Protein AF-0000000070793382 (afdb_homodimer)

Solvent-accessible surface area (backbone atoms only — not comparable to full-atom values): 29266 Å² total; per-residue (Å²): 128,84,84,74,71,99,60,71,37,56,75,52,47,97,81,47,47,66,89,74,49,72,67,56,22,48,47,41,25,53,55,41,53,59,40,59,73,56,34,78,85,27,43,33,68,59,39,58,52,15,38,60,67,52,63,68,63,45,76,51,71,78,47,47,60,61,43,18,55,44,31,32,75,62,52,61,31,33,55,35,82,35,56,57,72,73,53,71,65,58,52,35,53,34,27,46,69,36,23,44,70,29,16,48,34,68,70,52,82,92,30,71,85,56,65,90,64,66,25,30,56,40,35,50,68,15,38,45,18,42,42,48,36,59,66,51,34,49,31,53,26,51,39,24,48,51,56,71,72,48,62,73,90,52,42,64,38,53,51,42,44,42,44,44,35,59,27,41,14,31,35,50,48,100,90,40,60,20,37,69,4,13,58,25,65,54,23,73,62,42,42,52,42,76,72,67,47,72,77,46,47,46,27,54,64,39,73,34,50,47,49,18,50,48,53,55,74,86,54,82,65,49,65,35,30,31,34,77,45,60,61,58,56,35,53,48,61,73,43,69,55,67,58,40,52,52,51,18,42,72,71,37,56,53,76,54,86,59,88,84,52,94,84,42,85,51,56,49,65,81,70,69,130,81,83,74,70,97,60,71,35,57,76,51,48,98,82,47,47,66,89,73,50,73,66,55,22,48,47,41,25,54,53,41,54,59,42,58,72,58,35,78,85,26,44,33,68,62,38,58,51,14,37,60,67,52,63,67,64,46,75,49,70,77,48,47,59,60,45,18,54,42,32,33,73,64,52,59,30,33,53,34,84,36,56,57,72,74,54,69,65,59,50,35,52,33,26,46,68,36,23,44,70,28,16,49,33,67,70,54,82,91,30,70,83,56,64,91,62,66,24,31,55,40,34,51,67,16,38,48,17,42,44,47,37,59,65,51,32,48,31,54,26,51,40,24,48,52,54,72,73,48,61,74,89,52,40,62,37,53,50,42,44,42,44,44,36,59,26,41,14,31,33,49,48,99,90,39,59,20,37,68,5,14,59,24,65,54,25,74,64,43,43,52,40,75,73,67,47,72,77,46,48,46,27,52,64,41,73,34,51,47,48,18,50,50,52,56,73,86,55,82,66,50,66,34,30,31,34,77,46,62,61,58,55,36,54,48,61,73,43,68,55,66,57,40,52,51,51,18,41,73,72,36,55,55,77,56,87,57,87,85,52,92,85,42,85,51,55,50,64,82,69,68

Sequence (544 aa):
MEFSSRYVAHVPDAQGLVDYSAQENRIWNILFERQLKLLPGRACDEFLSGLQTLGLNSSTIPQLPEVSERLKAKTGWQVAPVAALISAREFFELLAEKYFPAATFIRSEEELDYVQEPDIFHELFGHCPMLTDRVYAEFVHDYACKVLTFPEQDWPLLQRMFWFTVEFGLIKTPKGLRAYGGGILSSISETVYCVESDIPVRILFDPVVAFRMPYRIDQLQPVYFVIDSYQNLYDFVLSDMGKFMDRARELGEFPPYFDVDPDNPNIHIRACMEFSSRYVAHVPDAQGLVDYSAQENRIWNILFERQLKLLPGRACDEFLSGLQTLGLNSSTIPQLPEVSERLKAKTGWQVAPVAALISAREFFELLAEKYFPAATFIRSEEELDYVQEPDIFHELFGHCPMLTDRVYAEFVHDYACKVLTFPEQDWPLLQRMFWFTVEFGLIKTPKGLRAYGGGILSSISETVYCVESDIPVRILFDPVVAFRMPYRIDQLQPVYFVIDSYQNLYDFVLSDMGKFMDRARELGEFPPYFDVDPDNPNIHIRAC

Structure (mmCIF, N/CA/C/O backbone):
data_AF-0000000070793382-model_v1
#
loop_
_entity.id
_entity.type
_entity.pdbx_description
1 polymer Phenylalanine-4-hydroxylase
#
loop_
_atom_site.group_PDB
_atom_site.id
_atom_site.type_symbol
_atom_site.label_atom_id
_atom_site.label_alt_id
_atom_site.label_comp_id
_atom_site.label_asym_id
_atom_site.label_entity_id
_atom_site.label_seq_id
_atom_site.pdbx_PDB_ins_code
_atom_site.Cartn_x
_atom_site.Cartn_y
_atom_site.Cartn_z
_atom_site.occupancy
_atom_site.B_iso_or_equiv
_atom_site.auth_seq_id
_atom_site.auth_comp_id
_atom_site.auth_asym_id
_atom_site.auth_atom_id
_atom_site.pdbx_PDB_model_num
ATOM 1 N N . MET A 1 1 ? -2.896 13.438 30.688 1 29.81 1 MET A N 1
ATOM 2 C CA . MET A 1 1 ? -1.779 14.336 30.969 1 29.81 1 MET A CA 1
ATOM 3 C C . MET A 1 1 ? -1.914 15.625 30.172 1 29.81 1 MET A C 1
ATOM 5 O O . MET A 1 1 ? -2.145 15.594 28.953 1 29.81 1 MET A O 1
ATOM 9 N N . GLU A 1 2 ? -2.197 16.609 30.891 1 39.62 2 GLU A N 1
ATOM 10 C CA . GLU A 1 2 ? -2.404 17.938 30.312 1 39.62 2 GLU A CA 1
ATOM 11 C C . GLU A 1 2 ? -1.188 18.375 29.5 1 39.62 2 GLU A C 1
ATOM 13 O O . GLU A 1 2 ? -0.053 18.281 29.969 1 39.62 2 GLU A O 1
ATOM 18 N N . PHE A 1 3 ? -1.237 18.375 28.219 1 53.34 3 PHE A N 1
ATOM 19 C CA . PHE A 1 3 ? -0.139 18.812 27.359 1 53.34 3 PHE A CA 1
ATOM 20 C C . PHE A 1 3 ? 0.172 20.297 27.594 1 53.34 3 PHE A C 1
ATOM 22 O O . PHE A 1 3 ? -0.715 21.141 27.5 1 53.34 3 PHE A O 1
ATOM 29 N N . SER A 1 4 ? 1.104 20.516 28.547 1 64.06 4 SER A N 1
ATOM 30 C CA . SER A 1 4 ? 1.625 21.875 28.688 1 64.06 4 SER A CA 1
ATOM 31 C C . SER A 1 4 ? 2.736 22.141 27.672 1 64.06 4 SER A C 1
ATOM 33 O O . SER A 1 4 ? 3.652 21.328 27.531 1 64.06 4 SER A O 1
ATOM 35 N N . SER A 1 5 ? 2.498 23.188 26.844 1 70.19 5 SER A N 1
ATOM 36 C CA . SER A 1 5 ? 3.523 23.516 25.859 1 70.19 5 SER A CA 1
ATOM 37 C C . SER A 1 5 ? 4.617 24.391 26.484 1 70.19 5 SER A C 1
ATOM 39 O O . SER A 1 5 ? 4.336 25.266 27.297 1 70.19 5 SER A O 1
ATOM 41 N N . ARG A 1 6 ? 5.914 24.047 26.328 1 81 6 ARG A N 1
ATOM 42 C CA . ARG A 1 6 ? 7.062 24.859 26.719 1 81 6 ARG A CA 1
ATOM 43 C C . ARG A 1 6 ? 7.105 26.172 25.938 1 81 6 ARG A C 1
ATOM 45 O O . ARG A 1 6 ? 7.84 27.094 26.297 1 81 6 ARG A O 1
ATOM 52 N N . TYR A 1 7 ? 6.125 26.328 24.922 1 87 7 TYR A N 1
ATOM 53 C CA . TYR A 1 7 ? 6.16 27.484 24.031 1 87 7 TYR A CA 1
ATOM 54 C C . TYR A 1 7 ? 4.953 28.391 24.25 1 87 7 TYR A C 1
ATOM 56 O O . TYR A 1 7 ? 3.879 27.906 24.625 1 87 7 TYR A O 1
ATOM 64 N N . VAL A 1 8 ? 5.289 29.656 24.047 1 87.69 8 VAL A N 1
ATOM 65 C CA . VAL A 1 8 ? 4.219 30.656 24.141 1 87.69 8 VAL A CA 1
ATOM 66 C C . VAL A 1 8 ? 4.078 31.391 22.812 1 87.69 8 VAL A C 1
ATOM 68 O O . VAL A 1 8 ? 5.043 31.969 22.312 1 87.69 8 VAL A O 1
ATOM 71 N N . ALA A 1 9 ? 2.914 31.375 22.359 1 92.75 9 ALA A N 1
ATOM 72 C CA . ALA A 1 9 ? 2.646 32.062 21.094 1 92.75 9 ALA A CA 1
ATOM 73 C C . ALA A 1 9 ? 2.598 33.594 21.312 1 92.75 9 ALA A C 1
ATOM 75 O O . ALA A 1 9 ? 2.059 34.062 22.312 1 92.75 9 ALA A O 1
ATOM 76 N N . HIS A 1 10 ? 3.191 34.25 20.391 1 94 10 HIS A N 1
ATOM 77 C CA . HIS A 1 10 ? 3.07 35.688 20.406 1 94 10 HIS A CA 1
ATOM 78 C C . HIS A 1 10 ? 1.618 36.125 20.25 1 94 10 HIS A C 1
ATOM 80 O O . HIS A 1 10 ? 0.845 35.5 19.531 1 94 10 HIS A O 1
ATOM 86 N N . VAL A 1 11 ? 1.343 37.156 20.906 1 94 11 VAL A N 1
ATOM 87 C CA . VAL A 1 11 ? 0.047 37.781 20.672 1 94 11 VAL A CA 1
ATOM 88 C C . VAL A 1 11 ? 0.18 38.875 19.609 1 94 11 VAL A C 1
ATOM 90 O O . VAL A 1 11 ? 0.912 39.844 19.797 1 94 11 VAL A O 1
ATOM 93 N N . PRO A 1 12 ? -0.495 38.688 18.531 1 95.56 12 PRO A N 1
ATOM 94 C CA . PRO A 1 12 ? -0.398 39.719 17.5 1 95.56 12 PRO A CA 1
ATOM 95 C C . PRO A 1 12 ? -0.941 41.094 17.969 1 95.56 12 PRO A C 1
ATOM 97 O O . PRO A 1 12 ? -1.797 41.125 18.859 1 95.56 12 PRO A O 1
ATOM 100 N N . ASP A 1 13 ? -0.48 42.156 17.406 1 95.88 13 ASP A N 1
ATOM 101 C CA . ASP A 1 13 ? -1.003 43.5 17.719 1 95.88 13 ASP A CA 1
ATOM 102 C C . ASP A 1 13 ? -2.336 43.719 17.016 1 95.88 13 ASP A C 1
ATOM 104 O O . ASP A 1 13 ? -2.924 42.812 16.453 1 95.88 13 ASP A O 1
ATOM 108 N N . ALA A 1 14 ? -2.754 44.938 17.078 1 95.06 14 ALA A N 1
ATOM 109 C CA . ALA A 1 14 ? -4.082 45.281 16.594 1 95.06 14 ALA A CA 1
ATOM 110 C C . ALA A 1 14 ? -4.176 45.062 15.078 1 95.06 14 ALA A C 1
ATOM 112 O O . ALA A 1 14 ? -5.266 44.844 14.539 1 95.06 14 ALA A O 1
ATOM 113 N N . GLN A 1 15 ? -3.074 45.094 14.406 1 95.19 15 GLN A N 1
ATOM 114 C CA . GLN A 1 15 ? -3.039 44.906 12.961 1 95.19 15 GLN A CA 1
ATOM 115 C C . GLN A 1 15 ? -2.725 43.438 12.609 1 95.19 15 GLN A C 1
ATOM 117 O O . GLN A 1 15 ? -2.6 43.094 11.438 1 95.19 15 GLN A O 1
ATOM 122 N N . GLY A 1 16 ? -2.613 42.625 13.594 1 94.75 16 GLY A N 1
ATOM 123 C CA . GLY A 1 16 ? -2.336 41.219 13.383 1 94.75 16 GLY A CA 1
ATOM 124 C C . GLY A 1 16 ? -0.859 40.938 13.219 1 94.75 16 GLY A C 1
ATOM 125 O O . GLY A 1 16 ? -0.486 39.812 12.828 1 94.75 16 GLY A O 1
ATOM 126 N N . LEU A 1 17 ? -0.014 41.875 13.492 1 96.94 17 LEU A N 1
ATOM 127 C CA . LEU A 1 17 ? 1.421 41.75 13.266 1 96.94 17 LEU A CA 1
ATOM 128 C C . LEU A 1 17 ? 2.125 41.25 14.523 1 96.94 17 LEU A C 1
ATOM 130 O O . LEU A 1 17 ? 1.754 41.625 15.633 1 96.94 17 LEU A O 1
ATOM 134 N N . VAL A 1 18 ? 3.086 40.438 14.352 1 97.25 18 VAL A N 1
ATOM 135 C CA . VAL A 1 18 ? 3.9 39.875 15.438 1 97.25 18 VAL A CA 1
ATOM 136 C C . VAL A 1 18 ? 5.336 40.375 15.305 1 97.25 18 VAL A C 1
ATOM 138 O O . VAL A 1 18 ? 5.887 40.438 14.195 1 97.25 18 VAL A O 1
ATOM 141 N N . ASP A 1 19 ? 5.891 40.844 16.406 1 96.31 19 ASP A N 1
ATOM 142 C CA . ASP A 1 19 ? 7.285 41.281 16.422 1 96.31 19 ASP A CA 1
ATOM 143 C C . ASP A 1 19 ? 8.219 40.125 16.766 1 96.31 19 ASP A C 1
ATOM 145 O O . ASP A 1 19 ? 8.633 39.969 17.922 1 96.31 19 ASP A O 1
ATOM 149 N N . TYR A 1 20 ? 8.586 39.406 15.805 1 97.44 20 TYR A N 1
ATOM 150 C CA . TYR A 1 20 ? 9.508 38.281 16.016 1 97.44 20 TYR A CA 1
ATOM 151 C C . TYR A 1 20 ? 10.93 38.812 16.234 1 97.44 20 TYR A C 1
ATOM 153 O O . TYR A 1 20 ? 11.375 39.75 15.57 1 97.44 20 TYR A O 1
ATOM 161 N N . SER A 1 21 ? 11.656 38.188 17.078 1 96.94 21 SER A N 1
ATOM 162 C CA . SER A 1 21 ? 13.039 38.562 17.375 1 96.94 21 SER A CA 1
ATOM 163 C C . SER A 1 21 ? 13.977 38.156 16.25 1 96.94 21 SER A C 1
ATOM 165 O O . SER A 1 21 ? 13.602 37.375 15.375 1 96.94 21 SER A O 1
ATOM 167 N N . ALA A 1 22 ? 15.195 38.688 16.266 1 97.19 22 ALA A N 1
ATOM 168 C CA . ALA A 1 22 ? 16.234 38.312 15.312 1 97.19 22 ALA A CA 1
ATOM 169 C C . ALA A 1 22 ? 16.547 36.844 15.414 1 97.19 22 ALA A C 1
ATOM 171 O O . ALA A 1 22 ? 16.812 36.188 14.398 1 97.19 22 ALA A O 1
ATOM 172 N N . GLN A 1 23 ? 16.516 36.344 16.625 1 96.88 23 GLN A N 1
ATOM 173 C CA . GLN A 1 23 ? 16.797 34.938 16.844 1 96.88 23 GLN A CA 1
ATOM 174 C C . GLN A 1 23 ? 15.719 34.062 16.203 1 96.88 23 GLN A C 1
ATOM 176 O O . GLN A 1 23 ? 16.031 33.062 15.586 1 96.88 23 GLN A O 1
ATOM 181 N N . GLU A 1 24 ? 14.492 34.406 16.438 1 97.56 24 GLU A N 1
ATOM 182 C CA . GLU A 1 24 ? 13.383 33.656 15.844 1 97.56 24 GLU A CA 1
ATOM 183 C C . GLU A 1 24 ? 13.469 33.688 14.312 1 97.56 24 GLU A C 1
ATOM 185 O O . GLU A 1 24 ? 13.266 32.656 13.672 1 97.56 24 GLU A O 1
ATOM 190 N N . ASN A 1 25 ? 13.781 34.781 13.75 1 98 25 ASN A N 1
ATOM 191 C CA . ASN A 1 25 ? 13.93 34.906 12.297 1 98 25 ASN A CA 1
ATOM 192 C C . ASN A 1 25 ? 15.117 34.062 11.797 1 98 25 ASN A C 1
ATOM 194 O O . ASN A 1 25 ? 15.07 33.531 10.695 1 98 25 ASN A O 1
ATOM 198 N N . ARG A 1 26 ? 16.141 34.031 12.555 1 97.81 26 ARG A N 1
ATOM 199 C CA . ARG A 1 26 ? 17.281 33.219 12.195 1 97.81 26 ARG A CA 1
ATOM 200 C C . ARG A 1 26 ? 16.891 31.734 12.141 1 97.81 26 ARG A C 1
ATOM 202 O O . ARG A 1 26 ? 17.312 31.016 11.234 1 97.81 26 ARG A O 1
ATOM 209 N N . ILE A 1 27 ? 16.141 31.328 13.086 1 97.56 27 ILE A N 1
ATOM 210 C CA . ILE A 1 27 ? 15.68 29.938 13.109 1 97.56 27 ILE A CA 1
ATOM 211 C C . ILE A 1 27 ? 14.812 29.672 11.875 1 97.56 27 ILE A C 1
ATOM 213 O O . ILE A 1 27 ? 14.977 28.641 11.219 1 97.56 27 ILE A O 1
ATOM 217 N N . TRP A 1 28 ? 13.922 30.594 11.555 1 98.12 28 TRP A N 1
ATOM 218 C CA . TRP A 1 28 ? 13.117 30.484 10.336 1 98.12 28 TRP A CA 1
ATOM 219 C C . TRP A 1 28 ? 14 30.328 9.109 1 98.12 28 TRP A C 1
ATOM 221 O O . TRP A 1 28 ? 13.773 29.453 8.273 1 98.12 28 TRP A O 1
ATOM 231 N N . ASN A 1 29 ? 14.969 31.125 9.062 1 98.19 29 ASN A N 1
ATOM 232 C CA . ASN A 1 29 ? 15.906 31.094 7.941 1 98.19 29 ASN A CA 1
ATOM 233 C C . ASN A 1 29 ? 16.562 29.719 7.805 1 98.19 29 ASN A C 1
ATOM 235 O O . ASN A 1 29 ? 16.609 29.156 6.711 1 98.19 29 ASN A O 1
ATOM 239 N N . ILE A 1 30 ? 17.031 29.188 8.852 1 97.88 30 ILE A N 1
ATOM 240 C CA . ILE A 1 30 ? 17.688 27.891 8.852 1 97.88 30 ILE A CA 1
ATOM 241 C C . ILE A 1 30 ? 16.719 26.812 8.398 1 97.88 30 ILE A C 1
ATOM 243 O O . ILE A 1 30 ? 17.031 26.016 7.496 1 97.88 30 ILE A O 1
ATOM 247 N N . LEU A 1 31 ? 15.516 26.828 9.016 1 97.94 31 LEU A N 1
ATOM 248 C CA . LEU A 1 31 ? 14.508 25.812 8.703 1 97.94 31 LEU A CA 1
ATOM 249 C C . LEU A 1 31 ? 14.109 25.891 7.23 1 97.94 31 LEU A C 1
ATOM 251 O O . LEU A 1 31 ? 14.039 24.875 6.543 1 97.94 31 LEU A O 1
ATOM 255 N N . PHE A 1 32 ? 13.883 27.062 6.762 1 98.12 32 PHE A N 1
ATOM 256 C CA . PHE A 1 32 ? 13.406 27.297 5.406 1 98.12 32 PHE A CA 1
ATOM 257 C C . PHE A 1 32 ? 14.445 26.859 4.383 1 98.12 32 PHE A C 1
ATOM 259 O O . PHE A 1 32 ? 14.133 26.094 3.463 1 98.12 32 PHE A O 1
ATOM 266 N N . GLU A 1 33 ? 15.664 27.25 4.531 1 97.94 33 GLU A N 1
ATOM 267 C CA . GLU A 1 33 ? 16.719 26.969 3.568 1 97.94 33 GLU A CA 1
ATOM 268 C C . GLU A 1 33 ? 17.016 25.469 3.5 1 97.94 33 GLU A C 1
ATOM 270 O O . GLU A 1 33 ? 17.188 24.906 2.412 1 97.94 33 GLU A O 1
ATOM 275 N N . ARG A 1 34 ? 17.094 24.875 4.594 1 96.94 34 ARG A N 1
ATOM 276 C CA . ARG A 1 34 ? 17.406 23.453 4.586 1 96.94 34 ARG A CA 1
ATOM 277 C C . ARG A 1 34 ? 16.266 22.641 3.986 1 96.94 34 ARG A C 1
ATOM 279 O O . ARG A 1 34 ? 16.5 21.672 3.254 1 96.94 34 ARG A O 1
ATOM 286 N N . GLN A 1 35 ? 15.023 23.062 4.34 1 97.62 35 GLN A N 1
ATOM 287 C CA . GLN A 1 35 ? 13.875 22.328 3.818 1 97.62 35 GLN A CA 1
ATOM 288 C C . GLN A 1 35 ? 13.742 22.516 2.309 1 97.62 35 GLN A C 1
ATOM 290 O O . GLN A 1 35 ? 13.453 21.547 1.587 1 97.62 35 GLN A O 1
ATOM 295 N N . LEU A 1 36 ? 13.945 23.688 1.884 1 97.5 36 LEU A N 1
ATOM 296 C CA . LEU A 1 36 ? 13.797 24 0.465 1 97.5 36 LEU A CA 1
ATOM 297 C C . LEU A 1 36 ? 14.719 23.109 -0.378 1 97.5 36 LEU A C 1
ATOM 299 O O . LEU A 1 36 ? 14.344 22.672 -1.465 1 97.5 36 LEU A O 1
ATOM 303 N N . LYS A 1 37 ? 15.844 22.828 0.071 1 97.38 37 LYS A N 1
ATOM 304 C CA . LYS A 1 37 ? 16.844 22.047 -0.646 1 97.38 37 LYS A CA 1
ATOM 305 C C . LYS A 1 37 ? 16.391 20.594 -0.796 1 97.38 37 LYS A C 1
ATOM 307 O O . LYS A 1 37 ? 16.828 19.891 -1.712 1 97.38 37 LYS A O 1
ATOM 312 N N . LEU A 1 38 ? 15.523 20.172 0.027 1 97.81 38 LEU A N 1
ATOM 313 C CA . LEU A 1 38 ? 15.117 18.781 0.06 1 97.81 38 LEU A CA 1
ATOM 314 C C . LEU A 1 38 ? 13.898 18.547 -0.817 1 97.81 38 LEU A C 1
ATOM 316 O O . LEU A 1 38 ? 13.586 17.406 -1.167 1 97.81 38 LEU A O 1
ATOM 320 N N . LEU A 1 39 ? 13.188 19.531 -1.236 1 98 39 LEU A N 1
ATOM 321 C CA . LEU A 1 39 ? 11.836 19.422 -1.767 1 98 39 LEU A CA 1
ATOM 322 C C . LEU A 1 39 ? 11.852 18.891 -3.197 1 98 39 LEU A C 1
ATOM 324 O O . LEU A 1 39 ? 1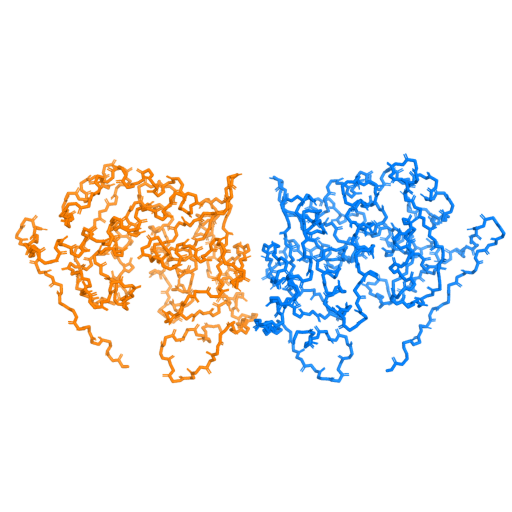1.023 18.062 -3.572 1 98 39 LEU A O 1
ATOM 328 N N . PRO A 1 40 ? 12.867 19.328 -4.02 1 96.62 40 PRO A N 1
ATOM 329 C CA . PRO A 1 40 ? 12.844 18.875 -5.41 1 96.62 40 PRO A CA 1
ATOM 330 C C . PRO A 1 40 ? 12.891 17.344 -5.523 1 96.62 40 PRO A C 1
ATOM 332 O O . PRO A 1 40 ? 13.734 16.703 -4.898 1 96.62 40 PRO A O 1
ATOM 335 N N . GLY A 1 41 ? 11.898 16.812 -6.297 1 97.31 41 GLY A N 1
ATOM 336 C CA . GLY A 1 41 ? 11.82 15.375 -6.508 1 97.31 41 GLY A CA 1
ATOM 337 C C . GLY A 1 41 ? 11.109 14.648 -5.383 1 97.31 41 GLY A C 1
ATOM 338 O O . GLY A 1 41 ? 10.93 13.43 -5.441 1 97.31 41 GLY A O 1
ATOM 339 N N . ARG A 1 42 ? 10.648 15.453 -4.309 1 98.62 42 ARG A N 1
ATOM 340 C CA . ARG A 1 42 ? 10.062 14.797 -3.148 1 98.62 42 ARG A CA 1
ATOM 341 C C . ARG A 1 42 ? 8.711 15.422 -2.793 1 98.62 42 ARG A C 1
ATOM 343 O O . ARG A 1 42 ? 7.809 14.727 -2.316 1 98.62 42 ARG A O 1
ATOM 350 N N . ALA A 1 43 ? 8.578 16.656 -3.02 1 98.69 43 ALA A N 1
ATOM 351 C CA . ALA A 1 43 ? 7.312 17.359 -2.816 1 98.69 43 ALA A CA 1
ATOM 352 C C . ALA A 1 43 ? 6.492 17.391 -4.105 1 98.69 43 ALA A C 1
ATOM 354 O O . ALA A 1 43 ? 7.051 17.391 -5.203 1 98.69 43 ALA A O 1
ATOM 355 N N . CYS A 1 44 ? 5.203 17.406 -4.016 1 98.44 44 CYS A N 1
ATOM 356 C CA . CYS A 1 44 ? 4.348 17.531 -5.191 1 98.44 44 CYS A CA 1
ATOM 357 C C . CYS A 1 44 ? 4.453 18.906 -5.816 1 98.44 44 CYS A C 1
ATOM 359 O O . CYS A 1 44 ? 4.828 19.875 -5.141 1 98.44 44 CYS A O 1
ATOM 361 N N . ASP A 1 45 ? 4.113 19.047 -7.043 1 97.69 45 ASP A N 1
ATOM 362 C CA . ASP A 1 45 ? 4.234 20.297 -7.785 1 97.69 45 ASP A CA 1
ATOM 363 C C . ASP A 1 45 ? 3.312 21.359 -7.207 1 97.69 45 ASP A C 1
ATOM 365 O O . ASP A 1 45 ? 3.646 22.547 -7.219 1 97.69 45 ASP A O 1
ATOM 369 N N . GLU A 1 46 ? 2.186 20.938 -6.727 1 97.75 46 GLU A N 1
ATOM 370 C CA . GLU A 1 46 ? 1.219 21.875 -6.148 1 97.75 46 GLU A CA 1
ATOM 371 C C . GLU A 1 46 ? 1.801 22.594 -4.941 1 97.75 46 GLU A C 1
ATOM 373 O O . GLU A 1 46 ? 1.549 23.781 -4.742 1 97.75 46 GLU A O 1
ATOM 378 N N . PHE A 1 47 ? 2.549 21.875 -4.195 1 98.5 47 PHE A N 1
ATOM 379 C CA . PHE A 1 47 ? 3.191 22.484 -3.033 1 98.5 47 PHE A CA 1
ATOM 380 C C . PHE A 1 47 ? 4.219 23.516 -3.461 1 98.5 47 PHE A C 1
ATOM 382 O O . PHE A 1 47 ? 4.234 24.641 -2.938 1 98.5 47 PHE A O 1
ATOM 389 N N . LEU A 1 48 ? 5.035 23.141 -4.375 1 97.94 48 LEU A N 1
ATOM 390 C CA . LEU A 1 48 ? 6.082 24.047 -4.852 1 97.94 48 LEU A CA 1
ATOM 391 C C . LEU A 1 48 ? 5.477 25.297 -5.473 1 97.94 48 LEU A C 1
ATOM 393 O O . LEU A 1 48 ? 5.949 26.406 -5.219 1 97.94 48 LEU A O 1
ATOM 397 N N . SER A 1 49 ? 4.484 25.141 -6.242 1 97.75 49 SER A N 1
ATOM 398 C CA . SER A 1 49 ? 3.768 26.281 -6.805 1 97.75 49 SER A CA 1
ATOM 399 C C . SER A 1 49 ? 3.137 27.125 -5.711 1 97.75 49 SER A C 1
ATOM 401 O O . SER A 1 49 ? 3.1 28.359 -5.82 1 97.75 49 SER A O 1
ATOM 403 N N . GLY A 1 50 ? 2.674 26.453 -4.668 1 98.31 50 GLY A N 1
ATOM 404 C CA . GLY A 1 50 ? 2.059 27.156 -3.551 1 98.31 50 GLY A CA 1
ATOM 405 C C . GLY A 1 50 ? 3.033 28.016 -2.781 1 98.31 50 GLY A C 1
ATOM 406 O O . GLY A 1 50 ? 2.674 29.109 -2.328 1 98.31 50 GLY A O 1
ATOM 407 N N . LEU A 1 51 ? 4.234 27.547 -2.633 1 97.69 51 LEU A N 1
ATOM 408 C CA . LEU A 1 51 ? 5.27 28.344 -1.983 1 97.69 51 LEU A CA 1
ATOM 409 C C . LEU A 1 51 ? 5.465 29.672 -2.707 1 97.69 51 LEU A C 1
ATOM 411 O O . LEU A 1 51 ? 5.551 30.719 -2.07 1 97.69 51 LEU A O 1
ATOM 415 N N . GLN A 1 52 ? 5.461 29.594 -3.986 1 97 52 GLN A N 1
ATOM 416 C CA . GLN A 1 52 ? 5.641 30.781 -4.816 1 97 52 GLN A CA 1
ATOM 417 C C . GLN A 1 52 ? 4.422 31.703 -4.734 1 97 52 GLN A C 1
ATOM 419 O O . GLN A 1 52 ? 4.562 32.906 -4.59 1 97 52 GLN A O 1
ATOM 424 N N . THR A 1 53 ? 3.314 31.109 -4.793 1 97.81 53 THR A N 1
ATOM 425 C CA . THR A 1 53 ? 2.062 31.859 -4.758 1 97.81 53 THR A CA 1
ATOM 426 C C . THR A 1 53 ? 1.939 32.656 -3.459 1 97.81 53 THR A C 1
ATOM 428 O O . THR A 1 53 ? 1.503 33.812 -3.465 1 97.81 53 THR A O 1
ATOM 431 N N . LEU A 1 54 ? 2.363 32.062 -2.361 1 98 54 LEU A N 1
ATOM 432 C CA . LEU A 1 54 ? 2.238 32.688 -1.053 1 98 54 LEU A CA 1
ATOM 433 C C . LEU A 1 54 ? 3.387 33.656 -0.807 1 98 54 LEU A C 1
ATOM 435 O O . LEU A 1 54 ? 3.354 34.438 0.148 1 98 54 LEU A O 1
ATOM 439 N N . GLY A 1 55 ? 4.375 33.594 -1.613 1 96.31 55 GLY A N 1
ATOM 440 C CA . GLY A 1 55 ? 5.512 34.5 -1.472 1 96.31 55 GLY A CA 1
ATOM 441 C C . GLY A 1 55 ? 6.332 34.219 -0.222 1 96.31 55 GLY A C 1
ATOM 442 O O . GLY A 1 55 ? 6.875 35.156 0.379 1 96.31 55 GLY A O 1
ATOM 443 N N . LEU A 1 56 ? 6.301 33.031 0.217 1 96.31 56 LEU A N 1
ATOM 444 C CA . LEU A 1 56 ? 7.121 32.688 1.374 1 96.31 56 LEU A CA 1
ATOM 445 C C . LEU A 1 56 ? 8.602 32.719 1.017 1 96.31 56 LEU A C 1
ATOM 447 O O . LEU A 1 56 ? 8.992 32.312 -0.079 1 96.31 56 LEU A O 1
ATOM 451 N N . ASN A 1 57 ? 9.383 33.219 1.931 1 94.44 57 ASN A N 1
ATOM 452 C CA . ASN A 1 57 ? 10.828 33.281 1.709 1 94.44 57 ASN A CA 1
ATOM 453 C C . ASN A 1 57 ? 11.602 33.031 2.996 1 94.44 57 ASN A C 1
ATOM 455 O O . ASN A 1 57 ? 11.008 32.906 4.07 1 94.44 57 ASN A O 1
ATOM 459 N N . SER A 1 58 ? 12.859 32.969 2.861 1 96.69 58 SER A N 1
ATOM 460 C CA . SER A 1 58 ? 13.695 32.5 3.963 1 96.69 58 SER A CA 1
ATOM 461 C C . SER A 1 58 ? 14.109 33.688 4.867 1 96.69 58 SER A C 1
ATOM 463 O O . SER A 1 58 ? 14.656 33.469 5.949 1 96.69 58 SER A O 1
ATOM 465 N N . SER A 1 59 ? 13.812 34.844 4.559 1 95.56 59 SER A N 1
ATOM 466 C CA . SER A 1 59 ? 14.398 36 5.227 1 95.56 59 SER A CA 1
ATOM 467 C C . SER A 1 59 ? 13.758 36.25 6.59 1 95.56 59 SER A C 1
ATOM 469 O O . SER A 1 59 ? 14.461 36.531 7.57 1 95.56 59 SER A O 1
ATOM 471 N N . THR A 1 60 ? 12.445 36.281 6.637 1 95.75 60 THR A N 1
ATOM 472 C CA . THR A 1 60 ? 11.734 36.531 7.883 1 95.75 60 THR A CA 1
ATOM 473 C C . THR A 1 60 ? 10.477 35.688 7.984 1 95.75 60 THR A C 1
ATOM 475 O O . THR A 1 60 ? 9.922 35.25 6.965 1 95.75 60 THR A O 1
ATOM 478 N N . ILE A 1 61 ? 10.117 35.438 9.242 1 98.06 61 ILE A N 1
ATOM 479 C CA . ILE A 1 61 ? 8.82 34.812 9.477 1 98.06 61 ILE A CA 1
ATOM 480 C C . ILE A 1 61 ? 7.711 35.688 8.875 1 98.06 61 ILE A C 1
ATOM 482 O O . ILE A 1 61 ? 7.609 36.875 9.172 1 98.06 61 ILE A O 1
ATOM 486 N N . PRO A 1 62 ? 6.941 35.094 8.016 1 97.62 62 PRO A N 1
ATOM 487 C CA . PRO A 1 62 ? 5.891 35.906 7.391 1 97.62 62 PRO A CA 1
ATOM 488 C C . PRO A 1 62 ? 4.836 36.375 8.383 1 97.62 62 PRO A C 1
ATOM 490 O O . PRO A 1 62 ? 4.555 35.688 9.375 1 97.62 62 PRO A O 1
ATOM 493 N N . GLN A 1 63 ? 4.297 37.531 8.07 1 97.69 63 GLN A N 1
ATOM 494 C CA . GLN A 1 63 ? 3.176 38.031 8.852 1 97.69 63 GLN A CA 1
ATOM 495 C C . GLN A 1 63 ? 1.86 37.406 8.406 1 97.69 63 GLN A C 1
ATOM 497 O O . GLN A 1 63 ? 1.58 37.344 7.207 1 97.69 63 GLN A O 1
ATOM 502 N N . LEU A 1 64 ? 1.062 36.969 9.32 1 97.81 64 LEU A N 1
ATOM 503 C CA . LEU A 1 64 ? -0.139 36.219 9.031 1 97.81 64 LEU A CA 1
ATOM 504 C C . LEU A 1 64 ? -1.079 36.969 8.117 1 97.81 64 LEU A C 1
ATOM 506 O O . LEU A 1 64 ? -1.657 36.406 7.188 1 97.81 64 LEU A O 1
ATOM 510 N N . PRO A 1 65 ? -1.257 38.312 8.312 1 97.88 65 PRO A N 1
ATOM 511 C CA . PRO A 1 65 ? -2.148 39.062 7.406 1 97.88 65 PRO A CA 1
ATOM 512 C C . PRO A 1 65 ? -1.684 39 5.953 1 97.88 65 PRO A C 1
ATOM 514 O O . PRO A 1 65 ? -2.51 38.969 5.039 1 97.88 65 PRO A O 1
ATOM 517 N N . GLU A 1 66 ? -0.426 39 5.734 1 96.88 66 GLU A N 1
ATOM 518 C CA . GLU A 1 66 ? 0.113 38.938 4.379 1 96.88 66 GLU A CA 1
ATOM 519 C C . GLU A 1 66 ? -0.177 37.562 3.742 1 96.88 66 GLU A C 1
ATOM 521 O O . GLU A 1 66 ? -0.587 37.5 2.58 1 96.88 66 GLU A O 1
ATOM 526 N N . VAL A 1 67 ? 0.059 36.531 4.488 1 98 67 VAL A N 1
ATOM 527 C CA . VAL A 1 67 ? -0.22 35.188 4.008 1 98 67 VAL A CA 1
ATOM 528 C C . VAL A 1 67 ? -1.713 35.031 3.729 1 98 67 VAL A C 1
ATOM 530 O O . VAL A 1 67 ? -2.105 34.469 2.699 1 98 67 VAL A O 1
ATOM 533 N N . SER A 1 68 ? -2.523 35.594 4.605 1 98.31 68 SER A N 1
ATOM 534 C CA . SER A 1 68 ? -3.975 35.531 4.465 1 98.31 68 SER A CA 1
ATOM 535 C C . SER A 1 68 ? -4.441 36.219 3.193 1 98.31 68 SER A C 1
ATOM 537 O O . SER A 1 68 ? -5.316 35.719 2.486 1 98.31 68 SER A O 1
ATOM 539 N N . GLU A 1 69 ? -3.906 37.344 2.941 1 98.12 69 GLU A N 1
ATOM 540 C CA . GLU A 1 69 ? -4.297 38.094 1.756 1 98.12 69 GLU A CA 1
ATOM 541 C C . GLU A 1 69 ? -4.047 37.281 0.483 1 98.12 69 GLU A C 1
ATOM 543 O O . GLU A 1 69 ? -4.922 37.188 -0.383 1 98.12 69 GLU A O 1
ATOM 548 N N . ARG A 1 70 ? -2.947 36.656 0.383 1 97.94 70 ARG A N 1
ATOM 549 C CA . ARG A 1 70 ? -2.576 35.906 -0.806 1 97.94 70 ARG A CA 1
ATOM 550 C C . ARG A 1 70 ? -3.391 34.625 -0.908 1 97.94 70 ARG A C 1
ATOM 552 O O . ARG A 1 70 ? -3.824 34.25 -1.998 1 97.94 70 ARG A O 1
ATOM 559 N N . LEU A 1 71 ? -3.5 33.969 0.213 1 98.31 71 LEU A N 1
ATOM 560 C CA . LEU A 1 71 ? -4.266 32.75 0.245 1 98.31 71 LEU A CA 1
ATOM 561 C C . LEU A 1 71 ? -5.727 33 -0.11 1 98.31 71 LEU A C 1
ATOM 563 O O . LEU A 1 71 ? -6.324 32.25 -0.88 1 98.31 71 LEU A O 1
ATOM 567 N N . LYS A 1 72 ? -6.312 34.062 0.413 1 98.31 72 LYS A N 1
ATOM 568 C CA . LYS A 1 72 ? -7.703 34.438 0.15 1 98.31 72 LYS A CA 1
ATOM 569 C C . LYS A 1 72 ? -7.93 34.688 -1.335 1 98.31 72 LYS A C 1
ATOM 571 O O . LYS A 1 72 ? -8.953 34.281 -1.896 1 98.31 72 LYS A O 1
ATOM 576 N N . ALA A 1 73 ? -7.031 35.312 -1.956 1 97.62 73 ALA A N 1
ATOM 577 C CA . ALA A 1 73 ? -7.129 35.656 -3.375 1 97.62 73 ALA A CA 1
ATOM 578 C C . ALA A 1 73 ? -7.156 34.406 -4.23 1 97.62 73 ALA A C 1
ATOM 580 O O . ALA A 1 73 ? -7.793 34.375 -5.289 1 97.62 73 ALA A O 1
ATOM 581 N N . LYS A 1 74 ? -6.508 33.344 -3.723 1 97.44 74 LYS A N 1
ATOM 582 C CA . LYS A 1 74 ? -6.367 32.125 -4.52 1 97.44 74 LYS A CA 1
ATOM 583 C C . LYS A 1 74 ? -7.523 31.156 -4.262 1 97.44 74 LYS A C 1
ATOM 585 O O . LYS A 1 74 ? -8.094 30.594 -5.203 1 97.44 74 LYS A O 1
ATOM 590 N N . THR A 1 75 ? -7.875 30.906 -2.971 1 98.31 75 THR A N 1
ATOM 591 C CA . THR A 1 75 ? -8.812 29.828 -2.684 1 98.31 75 THR A CA 1
ATOM 592 C C . THR A 1 75 ? -9.852 30.266 -1.662 1 98.31 75 THR A C 1
ATOM 594 O O . THR A 1 75 ? -10.734 29.5 -1.29 1 98.31 75 THR A O 1
ATOM 597 N N . GLY A 1 76 ? -9.734 31.484 -1.146 1 98.5 76 GLY A N 1
ATOM 598 C CA . GLY A 1 76 ? -10.656 31.953 -0.131 1 98.5 76 GLY A CA 1
ATOM 599 C C . GLY A 1 76 ? -10.219 31.625 1.283 1 98.5 76 GLY A C 1
ATOM 600 O O . GLY A 1 76 ? -10.852 32.031 2.25 1 98.5 76 GLY A O 1
ATOM 601 N N . TRP A 1 77 ? -9.133 30.969 1.437 1 98.69 77 TRP A N 1
ATOM 602 C CA . TRP A 1 77 ? -8.617 30.578 2.744 1 98.69 77 TRP A CA 1
ATOM 603 C C . TRP A 1 77 ? -7.836 31.719 3.387 1 98.69 77 TRP A C 1
ATOM 605 O O . TRP A 1 77 ? -7.363 32.625 2.695 1 98.69 77 TRP A O 1
ATOM 615 N N . GLN A 1 78 ? -7.703 31.656 4.707 1 98.62 78 GLN A N 1
ATOM 616 C CA . GLN A 1 78 ? -6.891 32.562 5.508 1 98.62 78 GLN A CA 1
ATOM 617 C C . GLN A 1 78 ? -6.191 31.828 6.645 1 98.62 78 GLN A C 1
ATOM 619 O O . GLN A 1 78 ? -6.406 30.625 6.832 1 98.62 78 GLN A O 1
ATOM 624 N N . VAL A 1 79 ? -5.324 32.531 7.312 1 98.44 79 VAL A N 1
ATOM 625 C CA . VAL A 1 79 ? -4.641 31.969 8.469 1 98.44 79 VAL A CA 1
ATOM 626 C C . VAL A 1 79 ? -5.059 32.719 9.734 1 98.44 79 VAL A C 1
ATOM 628 O O . VAL A 1 79 ? -5.215 33.938 9.727 1 98.44 79 VAL A O 1
ATOM 631 N N . ALA A 1 80 ? -5.285 31.984 10.773 1 97.88 80 ALA A N 1
ATOM 632 C CA . ALA A 1 80 ? -5.684 32.562 12.062 1 97.88 80 ALA A CA 1
ATOM 633 C C . ALA A 1 80 ? -4.625 32.281 13.125 1 97.88 80 ALA A C 1
ATOM 635 O O . ALA A 1 80 ? -4.207 31.156 13.328 1 97.88 80 ALA A O 1
ATOM 636 N N . PRO A 1 81 ? -4.215 33.406 13.773 1 97.06 81 PRO A N 1
ATOM 637 C CA . PRO A 1 81 ? -3.305 33.156 14.898 1 97.06 81 PRO A CA 1
ATOM 638 C C . PRO A 1 81 ? -3.975 32.438 16.062 1 97.06 81 PRO A C 1
ATOM 640 O O . PRO A 1 81 ? -5.109 32.75 16.422 1 97.06 81 PRO A O 1
ATOM 643 N N . VAL A 1 82 ? -3.268 31.422 16.562 1 95.38 82 VAL A N 1
ATOM 644 C CA . VAL A 1 82 ? -3.797 30.672 17.688 1 95.38 82 VAL A CA 1
ATOM 645 C C . VAL A 1 82 ? -2.705 30.469 18.734 1 95.38 82 VAL A C 1
ATOM 647 O O . VAL A 1 82 ? -1.529 30.734 18.469 1 95.38 82 VAL A O 1
ATOM 650 N N . ALA A 1 83 ? -3.162 30 19.906 1 91.38 83 ALA A N 1
ATOM 651 C CA . ALA A 1 83 ? -2.229 29.625 20.969 1 91.38 83 ALA A CA 1
ATOM 652 C C . ALA A 1 83 ? -1.458 28.359 20.594 1 91.38 83 ALA A C 1
ATOM 654 O O . ALA A 1 83 ? -1.779 27.688 19.609 1 91.38 83 ALA A O 1
ATOM 655 N N . ALA A 1 84 ? -0.426 28.094 21.328 1 86.19 84 ALA A N 1
ATOM 656 C CA . ALA A 1 84 ? 0.429 26.938 21.078 1 86.19 84 ALA A CA 1
ATOM 657 C C . ALA A 1 84 ? -0.371 25.641 21.141 1 86.19 84 ALA A C 1
ATOM 659 O O . ALA A 1 84 ? -0.09 24.688 20.391 1 86.19 84 ALA A O 1
ATOM 660 N N . LEU A 1 85 ? -1.306 25.641 22.031 1 85.88 85 LEU A N 1
ATOM 661 C CA . LEU A 1 85 ? -2.189 24.484 22.172 1 85.88 85 LEU A CA 1
ATOM 662 C C . LEU A 1 85 ? -3.65 24.906 22.031 1 85.88 85 LEU A C 1
ATOM 664 O O . LEU A 1 85 ? -4.09 25.859 22.656 1 85.88 85 LEU A O 1
ATOM 668 N N . ILE A 1 86 ? -4.25 24.281 21.078 1 89.62 86 ILE A N 1
ATOM 669 C CA . ILE A 1 86 ? -5.684 24.5 20.938 1 89.62 86 ILE A CA 1
ATOM 670 C C . ILE A 1 86 ? -6.414 23.172 20.938 1 89.62 86 ILE A C 1
ATOM 672 O O . ILE A 1 86 ? -5.809 22.125 20.672 1 89.62 86 ILE A O 1
ATOM 676 N N . SER A 1 87 ? -7.711 23.266 21.281 1 92.75 87 SER A N 1
ATOM 677 C CA . SER A 1 87 ? -8.516 22.047 21.281 1 92.75 87 SER A CA 1
ATOM 678 C C . SER A 1 87 ? -8.773 21.547 19.859 1 92.75 87 SER A C 1
ATOM 680 O O . SER A 1 87 ? -8.727 22.328 18.906 1 92.75 87 SER A O 1
ATOM 682 N N . ALA A 1 88 ? -9.094 20.312 19.797 1 93.62 88 ALA A N 1
ATOM 683 C CA . ALA A 1 88 ? -9.453 19.734 18.516 1 93.62 88 ALA A CA 1
ATOM 684 C C . ALA A 1 88 ? -10.68 20.438 17.922 1 93.62 88 ALA A C 1
ATOM 686 O O . ALA A 1 88 ? -10.75 20.672 16.719 1 93.62 88 ALA A O 1
ATOM 687 N N . ARG A 1 89 ? -11.602 20.766 18.75 1 96.25 89 ARG A N 1
ATOM 688 C CA . ARG A 1 89 ? -12.812 21.422 18.281 1 96.25 89 ARG A CA 1
ATOM 689 C C . ARG A 1 89 ? -12.5 22.797 17.688 1 96.25 89 ARG A C 1
ATOM 691 O O . ARG A 1 89 ? -12.953 23.109 16.594 1 96.25 89 ARG A O 1
ATOM 698 N N . GLU A 1 90 ? -11.727 23.5 18.438 1 96.62 90 GLU A N 1
ATOM 699 C CA . GLU A 1 90 ? -11.336 24.812 17.922 1 96.62 90 GLU A CA 1
ATOM 700 C C . GLU A 1 90 ? -10.609 24.688 16.594 1 96.62 90 GLU A C 1
ATOM 702 O O . GLU A 1 90 ? -10.844 25.469 15.672 1 96.62 90 GLU A O 1
ATOM 707 N N . PHE A 1 91 ? -9.797 23.734 16.562 1 97.19 91 PHE A N 1
ATOM 708 C CA . PHE A 1 91 ? -9.023 23.469 15.359 1 97.19 91 PHE A CA 1
ATOM 709 C C . PHE A 1 91 ? -9.945 23.234 14.172 1 97.19 91 PHE A C 1
ATOM 711 O O . PHE A 1 91 ? -9.852 23.906 13.148 1 97.19 91 PHE A O 1
ATOM 718 N N . PHE A 1 92 ? -10.891 22.344 14.242 1 98 92 PHE A N 1
ATOM 719 C CA . PHE A 1 92 ? -11.75 21.969 13.133 1 98 92 PHE A CA 1
ATOM 720 C C . PHE A 1 92 ? -12.766 23.062 12.836 1 98 92 PHE A C 1
ATOM 722 O O . PHE A 1 92 ? -13.164 23.25 11.68 1 98 92 PHE A O 1
ATOM 729 N N . GLU A 1 93 ? -13.148 23.828 13.828 1 98.44 93 GLU A N 1
ATOM 730 C CA . GLU A 1 93 ? -14.047 24.953 13.594 1 98.44 93 GLU A CA 1
ATOM 731 C C . GLU A 1 93 ? -13.383 26.016 12.727 1 98.44 93 GLU A C 1
ATOM 733 O O . GLU A 1 93 ? -14.016 26.562 11.828 1 98.44 93 GLU A O 1
ATOM 738 N N . LEU A 1 94 ? -12.133 26.234 13.055 1 98.56 94 LEU A N 1
ATOM 739 C CA . LEU A 1 94 ? -11.391 27.188 12.242 1 98.56 94 LEU A CA 1
ATOM 740 C C . LEU A 1 94 ? -11.258 26.703 10.805 1 98.56 94 LEU A C 1
ATOM 742 O O . LEU A 1 94 ? -11.516 27.453 9.859 1 98.56 94 LEU A O 1
ATOM 746 N N . LEU A 1 95 ? -10.914 25.438 10.656 1 98.69 95 LEU A N 1
ATOM 747 C CA . LEU A 1 95 ? -10.789 24.891 9.312 1 98.69 95 LEU A CA 1
ATOM 748 C C . LEU A 1 95 ? -12.109 24.953 8.562 1 98.69 95 LEU A C 1
ATOM 750 O O . LEU A 1 95 ? -12.141 25.234 7.363 1 98.69 95 LEU A O 1
ATOM 754 N N . ALA A 1 96 ? -13.203 24.719 9.25 1 98.62 96 ALA A N 1
ATOM 755 C CA . ALA A 1 96 ? -14.531 24.719 8.648 1 98.62 96 ALA A CA 1
ATOM 756 C C . ALA A 1 96 ? -14.914 26.109 8.164 1 98.62 96 ALA A C 1
ATOM 758 O O . ALA A 1 96 ? -15.836 26.266 7.363 1 98.62 96 ALA A O 1
ATOM 759 N N . GLU A 1 97 ? -14.234 27.094 8.633 1 98.56 97 GLU A N 1
ATOM 760 C CA . GLU A 1 97 ? -14.461 28.469 8.211 1 98.56 97 GLU A CA 1
ATOM 761 C C . GLU A 1 97 ? -13.367 28.953 7.266 1 98.56 97 GLU A C 1
ATOM 763 O O . GLU A 1 97 ? -13.25 30.156 6.996 1 98.56 97 GLU A O 1
ATOM 768 N N . LYS A 1 98 ? -12.516 28.016 6.832 1 98.62 98 LYS A N 1
ATOM 769 C CA . LYS A 1 98 ? -11.422 28.281 5.902 1 98.62 98 LYS A CA 1
ATOM 770 C C . LYS A 1 98 ? -10.359 29.188 6.527 1 98.62 98 LYS A C 1
ATOM 772 O O . LYS A 1 98 ? -9.805 30.047 5.852 1 98.62 98 LYS A O 1
ATOM 777 N N . TYR A 1 99 ? -10.195 29.016 7.824 1 98.75 99 TYR A N 1
ATOM 778 C CA . TYR A 1 99 ? -9.07 29.594 8.547 1 98.75 99 TYR A CA 1
ATOM 779 C C . TYR A 1 99 ? -8.102 28.5 9 1 98.75 99 TYR A C 1
ATOM 781 O O . TYR A 1 99 ? -8.469 27.625 9.789 1 98.75 99 TYR A O 1
ATOM 789 N N . PHE A 1 100 ? -6.926 28.531 8.508 1 98.69 100 PHE A N 1
ATOM 790 C CA . PHE A 1 100 ? -5.934 27.594 9 1 98.69 100 PHE A CA 1
ATOM 791 C C . PHE A 1 100 ? -5.266 28.109 10.266 1 98.69 100 PHE A C 1
ATOM 793 O O . PHE A 1 100 ? -4.723 29.219 10.266 1 98.69 100 PHE A O 1
ATOM 800 N N . PRO A 1 101 ? -5.293 27.359 11.32 1 98.06 101 PRO A N 1
ATOM 801 C CA . PRO A 1 101 ? -4.691 27.812 12.57 1 98.06 101 PRO A CA 1
ATOM 802 C C . PRO A 1 101 ? -3.164 27.828 12.523 1 98.06 101 PRO A C 1
ATOM 804 O O . PRO A 1 101 ? -2.551 26.875 12.031 1 98.06 101 PRO A O 1
ATOM 807 N N . ALA A 1 102 ? -2.588 28.875 13 1 97.06 102 ALA A N 1
ATOM 808 C CA . ALA A 1 102 ? -1.134 29 13.062 1 97.06 102 ALA A CA 1
ATOM 809 C C . ALA A 1 102 ? -0.685 29.547 14.414 1 97.06 102 ALA A C 1
ATOM 811 O O . ALA A 1 102 ? -0.981 30.688 14.766 1 97.06 102 ALA A O 1
ATOM 812 N N . ALA A 1 103 ? -0.001 28.703 15.141 1 94.75 103 ALA A N 1
ATOM 813 C CA . ALA A 1 103 ? 0.587 29.188 16.391 1 94.75 103 ALA A CA 1
ATOM 814 C C . ALA A 1 103 ? 1.773 30.109 16.125 1 94.75 103 ALA A C 1
ATOM 816 O O . ALA A 1 103 ? 2.717 29.719 15.422 1 94.75 103 ALA A O 1
ATOM 817 N N . THR A 1 104 ? 1.764 31.234 16.734 1 96.19 104 THR A N 1
ATOM 818 C CA . THR A 1 104 ? 2.729 32.281 16.406 1 96.19 104 THR A CA 1
ATOM 819 C C . THR A 1 104 ? 3.988 32.125 17.266 1 96.19 104 THR A C 1
ATOM 821 O O . THR A 1 104 ? 4.391 33.094 17.953 1 96.19 104 THR A O 1
ATOM 824 N N . PHE A 1 105 ? 4.586 31.016 17.234 1 95.94 105 PHE A N 1
ATOM 825 C CA . PHE A 1 105 ? 5.898 30.75 17.812 1 95.94 105 PHE A CA 1
ATOM 826 C C . PHE A 1 105 ? 6.734 29.875 16.906 1 95.94 105 PHE A C 1
ATOM 828 O O . PHE A 1 105 ? 6.195 29.219 16 1 95.94 105 PHE A O 1
ATOM 835 N N . ILE A 1 106 ? 7.988 29.875 17.062 1 96.94 106 ILE A N 1
ATOM 836 C CA . ILE A 1 106 ? 8.875 29 16.297 1 96.94 106 ILE A CA 1
ATOM 837 C C . ILE A 1 106 ? 9.75 28.203 17.266 1 96.94 106 ILE A C 1
ATOM 839 O O . ILE A 1 106 ? 10.125 28.688 18.328 1 96.94 106 ILE A O 1
ATOM 843 N N . ARG A 1 107 ? 10.031 26.953 16.906 1 95.56 107 ARG A N 1
ATOM 844 C CA . ARG A 1 107 ? 10.836 26.047 17.734 1 95.56 107 ARG A CA 1
ATOM 845 C C . ARG A 1 107 ? 12.195 26.656 18.031 1 95.56 107 ARG A C 1
ATOM 847 O O . ARG A 1 107 ? 12.672 27.547 17.312 1 95.56 107 ARG A O 1
ATOM 854 N N . SER A 1 108 ? 12.789 26.156 19.094 1 93.19 108 SER A N 1
ATOM 855 C CA . SER A 1 108 ? 14.109 26.625 19.484 1 93.19 108 SER A CA 1
ATOM 856 C C . SER A 1 108 ? 15.203 25.969 18.656 1 93.19 108 SER A C 1
ATOM 858 O O . SER A 1 108 ? 14.945 25 17.953 1 93.19 108 SER A O 1
ATOM 860 N N . GLU A 1 109 ? 16.359 26.484 18.734 1 92.19 109 GLU A N 1
ATOM 861 C CA . GLU A 1 109 ? 17.484 25.953 17.984 1 92.19 109 GLU A CA 1
ATOM 862 C C . GLU A 1 109 ? 17.812 24.531 18.391 1 92.19 109 GLU A C 1
ATOM 864 O O . GLU A 1 109 ? 18.281 23.734 17.578 1 92.19 109 GLU A O 1
ATOM 869 N N . GLU A 1 110 ? 17.531 24.219 19.609 1 91.44 110 GLU A N 1
ATOM 870 C CA . GLU A 1 110 ? 17.812 22.891 20.141 1 91.44 110 GLU A CA 1
ATOM 871 C C . GLU A 1 110 ? 16.859 21.844 19.547 1 91.44 110 GLU A C 1
ATOM 873 O O . GLU A 1 110 ? 17.125 20.656 19.594 1 91.44 110 GLU A O 1
ATOM 878 N N . GLU A 1 111 ? 15.781 22.359 18.922 1 92.38 111 GLU A N 1
ATOM 879 C CA . GLU A 1 111 ? 14.75 21.453 18.406 1 92.38 111 GLU A CA 1
ATOM 880 C C . GLU A 1 111 ? 14.57 21.625 16.906 1 92.38 111 GLU A C 1
ATOM 882 O O . GLU A 1 111 ? 13.461 21.469 16.391 1 92.38 111 GLU A O 1
ATOM 887 N N . LEU A 1 112 ? 15.594 21.953 16.25 1 92.38 112 LEU A N 1
ATOM 888 C CA . LEU A 1 112 ? 15.523 22.234 14.82 1 92.38 112 LEU A CA 1
ATOM 889 C C . LEU A 1 112 ? 15.023 21.016 14.055 1 92.38 112 LEU A C 1
ATOM 891 O O . LEU A 1 112 ? 14.227 21.156 13.125 1 92.38 112 LEU A O 1
ATOM 895 N N . ASP A 1 113 ? 15.383 19.844 14.508 1 89.25 113 ASP A N 1
ATOM 896 C CA . ASP A 1 113 ? 15.102 18.641 13.727 1 89.25 113 ASP A CA 1
ATOM 897 C C . ASP A 1 113 ? 13.742 18.047 14.102 1 89.25 113 ASP A C 1
ATOM 899 O O . ASP A 1 113 ? 13.164 17.281 13.336 1 89.25 113 ASP A O 1
ATOM 903 N N . TYR A 1 114 ? 13.391 18.406 15.344 1 83.19 114 TYR A N 1
ATOM 904 C CA . TYR A 1 114 ? 12.109 17.859 15.781 1 83.19 114 TYR A CA 1
ATOM 905 C C . TYR A 1 114 ? 11.492 18.719 16.875 1 83.19 114 TYR A C 1
ATOM 907 O O . TYR A 1 114 ? 12.172 19.094 17.844 1 83.19 114 TYR A O 1
ATOM 915 N N . VAL A 1 115 ? 10.25 19.031 16.562 1 80.5 115 VAL A N 1
ATOM 916 C CA . VAL A 1 115 ? 9.461 19.719 17.578 1 80.5 115 VAL A CA 1
ATOM 917 C C . VAL A 1 115 ? 8.094 19.031 17.719 1 80.5 115 VAL A C 1
ATOM 919 O O . VAL A 1 115 ? 7.477 18.672 16.703 1 80.5 115 VAL A O 1
ATOM 922 N N . GLN A 1 116 ? 7.691 18.828 18.906 1 78.69 116 GLN A N 1
ATOM 923 C CA . GLN A 1 116 ? 6.434 18.141 19.156 1 78.69 116 GLN A CA 1
ATOM 924 C C . GLN A 1 116 ? 5.238 19.016 18.812 1 78.69 116 GLN A C 1
ATOM 926 O O . GLN A 1 116 ? 4.297 18.562 18.156 1 78.69 116 GLN A O 1
ATOM 931 N N . GLU A 1 117 ? 5.312 20.312 19.203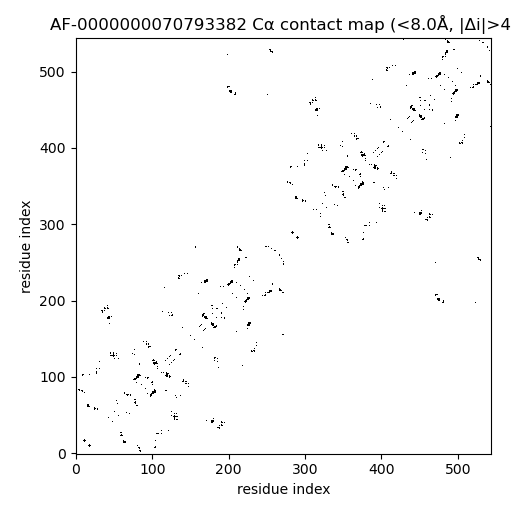 1 85.5 117 GLU A N 1
ATOM 932 C CA . GLU A 1 117 ? 4.215 21.234 18.953 1 85.5 117 GLU A CA 1
ATOM 933 C C . GLU A 1 117 ? 4.281 21.797 17.531 1 85.5 117 GLU A C 1
ATOM 935 O O . GLU A 1 117 ? 5.363 22.094 17.031 1 85.5 117 GLU A O 1
ATOM 940 N N . PRO A 1 118 ? 3.139 21.938 16.969 1 92.62 118 PRO A N 1
ATOM 941 C CA . PRO A 1 118 ? 3.137 22.562 15.648 1 92.62 118 PRO A CA 1
ATOM 942 C C . PRO A 1 118 ? 3.473 24.062 15.703 1 92.62 118 PRO A C 1
ATOM 944 O O . PRO A 1 118 ? 2.646 24.859 16.141 1 92.62 118 PRO A O 1
ATOM 947 N N . ASP A 1 119 ? 4.691 24.406 15.32 1 96.06 119 ASP A N 1
ATOM 948 C CA . ASP A 1 119 ? 5.105 25.812 15.344 1 96.06 119 ASP A CA 1
ATOM 949 C C . ASP A 1 119 ? 4.727 26.516 14.039 1 96.06 119 ASP A C 1
ATOM 951 O O . ASP A 1 119 ? 4.102 25.906 13.164 1 96.06 119 ASP A O 1
ATOM 955 N N . ILE A 1 120 ? 5.086 27.688 13.938 1 97.38 120 ILE A N 1
ATOM 956 C CA . ILE A 1 120 ? 4.672 28.531 12.812 1 97.38 120 ILE A CA 1
ATOM 957 C C . ILE A 1 120 ? 5.297 28 11.523 1 97.38 120 ILE A C 1
ATOM 959 O O . ILE A 1 120 ? 4.703 28.109 10.453 1 97.38 120 ILE A O 1
ATOM 963 N N . PHE A 1 121 ? 6.477 27.406 11.57 1 97.94 121 PHE A N 1
ATOM 964 C CA . PHE A 1 121 ? 7.098 26.828 10.383 1 97.94 121 PHE A CA 1
ATOM 965 C C . PHE A 1 121 ? 6.281 25.656 9.852 1 97.94 121 PHE A C 1
ATOM 967 O O . PHE A 1 121 ? 5.988 25.578 8.656 1 97.94 121 PHE A O 1
ATOM 974 N N . HIS A 1 122 ? 5.934 24.781 10.742 1 97.12 122 HIS A N 1
ATOM 975 C CA . HIS A 1 122 ? 5.098 23.625 10.391 1 97.12 122 HIS A CA 1
ATOM 976 C C . HIS A 1 122 ? 3.779 24.078 9.766 1 97.12 122 HIS A C 1
ATOM 978 O O . HIS A 1 122 ? 3.348 23.531 8.758 1 97.12 122 HIS A O 1
ATOM 984 N N . GLU A 1 123 ? 3.219 25.078 10.312 1 97.5 123 GLU A N 1
ATOM 985 C CA . GLU A 1 123 ? 1.876 25.484 9.906 1 97.5 123 GLU A CA 1
ATOM 986 C C . GLU A 1 123 ? 1.91 26.281 8.602 1 97.5 123 GLU A C 1
ATOM 988 O O . GLU A 1 123 ? 1.176 25.969 7.664 1 97.5 123 GLU A O 1
ATOM 993 N N . LEU A 1 124 ? 2.779 27.25 8.523 1 97.94 124 LEU A N 1
ATOM 994 C CA . LEU A 1 124 ? 2.797 28.109 7.352 1 97.94 124 LEU A CA 1
ATOM 995 C C . LEU A 1 124 ? 3.539 27.438 6.195 1 97.94 124 LEU A C 1
ATOM 997 O O . LEU A 1 124 ? 3 27.312 5.094 1 97.94 124 LEU A O 1
ATOM 1001 N N . PHE A 1 125 ? 4.738 27 6.465 1 98.25 125 PHE A N 1
ATOM 1002 C CA . PHE A 1 125 ? 5.527 26.375 5.402 1 98.25 125 PHE A CA 1
ATOM 1003 C C . PHE A 1 125 ? 4.973 25 5.051 1 98.25 125 PHE A C 1
ATOM 1005 O O . PHE A 1 125 ? 4.812 24.672 3.875 1 98.25 125 PHE A O 1
ATOM 1012 N N . GLY A 1 126 ? 4.645 24.234 6 1 98.19 126 GLY A N 1
ATOM 1013 C CA . GLY A 1 126 ? 4.258 22.844 5.793 1 98.19 126 GLY A CA 1
ATOM 1014 C C . GLY A 1 126 ? 2.869 22.688 5.203 1 98.19 126 GLY A C 1
ATOM 1015 O O . GLY A 1 126 ? 2.641 21.844 4.344 1 98.19 126 GLY A O 1
ATOM 1016 N N . HIS A 1 127 ? 1.97 23.547 5.617 1 98.62 127 HIS A N 1
ATOM 1017 C CA . HIS A 1 127 ? 0.575 23.281 5.289 1 98.62 127 HIS A CA 1
ATOM 1018 C C . HIS A 1 127 ? 0.031 24.297 4.297 1 98.62 127 HIS A C 1
ATOM 1020 O O . HIS A 1 127 ? -0.694 23.938 3.365 1 98.62 127 HIS A O 1
ATOM 1026 N N . CYS A 1 128 ? 0.329 25.547 4.402 1 98.69 128 CYS A N 1
ATOM 1027 C CA . CYS A 1 128 ? -0.404 26.609 3.73 1 98.69 128 CYS A CA 1
ATOM 1028 C C . CYS A 1 128 ? -0.182 26.562 2.223 1 98.69 128 CYS A C 1
ATOM 1030 O O . CYS A 1 128 ? -1.092 26.859 1.447 1 98.69 128 CYS A O 1
ATOM 1032 N N . PRO A 1 129 ? 1.027 26.203 1.747 1 98.69 129 PRO A N 1
ATOM 1033 C CA . PRO A 1 129 ? 1.191 26.125 0.293 1 98.69 129 PRO A CA 1
ATOM 1034 C C . PRO A 1 129 ? 0.166 25.219 -0.372 1 98.69 129 PRO A C 1
ATOM 1036 O O . PRO A 1 129 ? -0.375 25.547 -1.429 1 98.69 129 PRO A O 1
ATOM 1039 N N . MET A 1 130 ? -0.152 24.094 0.276 1 98.62 130 MET A N 1
ATOM 1040 C CA . MET A 1 130 ? -1.099 23.156 -0.327 1 98.62 130 MET A CA 1
ATOM 1041 C C . MET A 1 130 ? -2.498 23.75 -0.381 1 98.62 130 MET A C 1
ATOM 1043 O O . MET A 1 130 ? -3.303 23.391 -1.243 1 98.62 130 MET A O 1
ATOM 1047 N N . LEU A 1 131 ? -2.793 24.719 0.453 1 98.69 131 LEU A N 1
ATOM 1048 C CA . LEU A 1 131 ? -4.109 25.344 0.505 1 98.69 131 LEU A CA 1
ATOM 1049 C C . LEU A 1 131 ? -4.301 26.297 -0.663 1 98.69 131 LEU A C 1
ATOM 1051 O O . LEU A 1 131 ? -5.387 26.859 -0.842 1 98.69 131 LEU A O 1
ATOM 1055 N N . THR A 1 132 ? -3.303 26.484 -1.484 1 98.5 132 THR A N 1
ATOM 1056 C CA . THR A 1 132 ? -3.447 27.266 -2.701 1 98.5 132 THR A CA 1
ATOM 1057 C C . THR A 1 132 ? -4.02 26.422 -3.834 1 98.5 132 THR A C 1
ATOM 1059 O O . THR A 1 132 ? -4.434 26.953 -4.867 1 98.5 132 THR A O 1
ATOM 1062 N N . ASP A 1 133 ? -4.004 25.109 -3.68 1 97.62 133 ASP A N 1
ATOM 1063 C CA . ASP A 1 133 ? -4.664 24.219 -4.621 1 97.62 133 ASP A CA 1
ATOM 1064 C C . ASP A 1 133 ? -6.16 24.109 -4.328 1 97.62 133 ASP A C 1
ATOM 1066 O O . ASP A 1 133 ? -6.555 23.75 -3.221 1 97.62 133 ASP A O 1
ATOM 1070 N N . ARG A 1 134 ? -6.922 24.359 -5.312 1 97 134 ARG A N 1
ATOM 1071 C CA . ARG A 1 134 ? -8.359 24.516 -5.117 1 97 134 ARG A CA 1
ATOM 1072 C C . ARG A 1 134 ? -8.984 23.203 -4.625 1 97 134 ARG A C 1
ATOM 1074 O O . ARG A 1 134 ? -9.766 23.203 -3.672 1 97 134 ARG A O 1
ATOM 1081 N N . VAL A 1 135 ? -8.695 22.109 -5.254 1 97.31 135 VAL A N 1
ATOM 1082 C CA . VAL A 1 135 ? -9.312 20.828 -4.918 1 97.31 135 VAL A CA 1
ATOM 1083 C C . VAL A 1 135 ? -8.898 20.406 -3.508 1 97.31 135 VAL A C 1
ATOM 1085 O O . VAL A 1 135 ? -9.734 20 -2.701 1 97.31 135 VAL A O 1
ATOM 1088 N N . TYR A 1 136 ? -7.617 20.531 -3.205 1 97.81 136 TYR A N 1
ATOM 1089 C CA . TYR A 1 136 ? -7.098 20.188 -1.888 1 97.81 136 TYR A CA 1
ATOM 1090 C C . TYR A 1 136 ? -7.695 21.078 -0.81 1 97.81 136 TYR A C 1
ATOM 1092 O O . TYR A 1 136 ? -8.094 20.609 0.254 1 97.81 136 TYR A O 1
ATOM 1100 N N . ALA A 1 137 ? -7.766 22.375 -1.07 1 98 137 ALA A N 1
ATOM 1101 C CA . ALA A 1 137 ? -8.32 23.328 -0.117 1 98 137 ALA A CA 1
ATOM 1102 C C . ALA A 1 137 ? -9.789 23.016 0.182 1 98 137 ALA A C 1
ATOM 1104 O O . ALA A 1 137 ? -10.219 23.094 1.333 1 98 137 ALA A O 1
ATOM 1105 N N . GLU A 1 138 ? -10.508 22.672 -0.85 1 97.62 138 GLU A N 1
ATOM 1106 C CA . GLU A 1 138 ? -11.914 22.312 -0.662 1 97.62 138 GLU A CA 1
ATOM 1107 C C . GLU A 1 138 ? -12.047 21.016 0.134 1 97.62 138 GLU A C 1
ATOM 1109 O O . GLU A 1 138 ? -12.969 20.875 0.947 1 97.62 138 GLU A O 1
ATOM 1114 N N . PHE A 1 139 ? -11.203 20.109 -0.124 1 98.12 139 PHE A N 1
ATOM 1115 C CA . PHE A 1 139 ? -11.188 18.875 0.65 1 98.12 139 PHE A CA 1
ATOM 1116 C C . PHE A 1 139 ? -11.008 19.172 2.135 1 98.12 139 PHE A C 1
ATOM 1118 O O . PHE A 1 139 ? -11.766 18.672 2.969 1 98.12 139 PHE A O 1
ATOM 1125 N N . VAL A 1 140 ? -10.016 19.969 2.504 1 98.38 140 VAL A N 1
ATOM 1126 C CA . VAL A 1 140 ? -9.719 20.25 3.904 1 98.38 140 VAL A CA 1
ATOM 1127 C C . VAL A 1 140 ? -10.922 20.938 4.551 1 98.38 140 VAL A C 1
ATOM 1129 O O . VAL A 1 140 ? -11.32 20.594 5.664 1 98.38 140 VAL A O 1
ATOM 1132 N N . HIS A 1 141 ? -11.516 21.875 3.826 1 98.56 141 HIS A N 1
ATOM 1133 C CA . HIS A 1 141 ? -12.688 22.578 4.32 1 98.56 141 HIS A CA 1
ATOM 1134 C C . HIS A 1 141 ? -13.844 21.625 4.57 1 98.56 141 HIS A C 1
ATOM 1136 O O . HIS A 1 141 ? -14.406 21.594 5.668 1 98.56 141 HIS A O 1
ATOM 1142 N N . ASP A 1 142 ? -14.195 20.875 3.582 1 98.38 142 ASP A N 1
ATOM 1143 C CA . ASP A 1 142 ? -15.336 19.969 3.674 1 98.38 142 ASP A CA 1
ATOM 1144 C C . ASP A 1 142 ? -15.094 18.875 4.707 1 98.38 142 ASP A C 1
ATOM 1146 O O . ASP A 1 142 ? -16.031 18.422 5.375 1 98.38 142 ASP A O 1
ATOM 1150 N N . TYR A 1 143 ? -13.859 18.469 4.773 1 98.5 143 TYR A N 1
ATOM 1151 C CA . TYR A 1 143 ? -13.523 17.484 5.793 1 98.5 143 TYR A CA 1
ATOM 1152 C C . TYR A 1 143 ? -13.805 18.031 7.191 1 98.5 143 TYR A C 1
ATOM 1154 O O . TYR A 1 143 ? -14.43 17.359 8.016 1 98.5 143 TYR A O 1
ATOM 1162 N N . ALA A 1 144 ? -13.352 19.219 7.453 1 98.56 144 ALA A N 1
ATOM 1163 C CA . ALA A 1 144 ? -13.57 19.844 8.758 1 98.56 144 ALA A CA 1
ATOM 1164 C C . ALA A 1 144 ? -15.055 20 9.047 1 98.56 144 ALA A C 1
ATOM 1166 O O . ALA A 1 144 ? -15.516 19.719 10.156 1 98.56 144 ALA A O 1
ATOM 1167 N N . CYS A 1 145 ? -15.781 20.453 8.039 1 98.56 145 CYS A N 1
ATOM 1168 C CA . CYS A 1 145 ? -17.219 20.578 8.188 1 98.56 145 CYS A CA 1
ATOM 1169 C C . CYS A 1 145 ? -17.859 19.234 8.562 1 98.56 145 CYS A C 1
ATOM 1171 O O . CYS A 1 145 ? -18.703 19.172 9.461 1 98.56 145 CYS A O 1
ATOM 1173 N N . LYS A 1 146 ? -17.438 18.219 7.898 1 98.25 146 LYS A N 1
ATOM 1174 C CA . LYS A 1 146 ? -17.969 16.891 8.172 1 98.25 146 LYS A CA 1
ATOM 1175 C C . LYS A 1 146 ? -17.578 16.422 9.578 1 98.25 146 LYS A C 1
ATOM 1177 O O . LYS A 1 146 ? -18.422 15.883 10.305 1 98.25 146 LYS A O 1
ATOM 1182 N N . VAL A 1 147 ? -16.359 16.578 9.969 1 98.12 147 VAL A N 1
ATOM 1183 C CA . VAL A 1 147 ? -15.891 16.172 11.289 1 98.12 147 VAL A CA 1
ATOM 1184 C C . VAL A 1 147 ? -16.797 16.766 12.359 1 98.12 147 VAL A C 1
ATOM 1186 O O . VAL A 1 147 ? -17.203 16.062 13.297 1 98.12 147 VAL A O 1
ATOM 1189 N N . LEU A 1 148 ? -17.172 18 12.203 1 98.25 148 LEU A N 1
ATOM 1190 C CA . LEU A 1 148 ? -17.922 18.719 13.211 1 98.25 148 LEU A CA 1
ATOM 1191 C C . LEU A 1 148 ? -19.359 18.203 13.297 1 98.25 148 LEU A C 1
ATOM 1193 O O . LEU A 1 148 ? -20.078 18.484 14.258 1 98.25 148 LEU A O 1
ATOM 1197 N N . THR A 1 149 ? -19.812 17.438 12.32 1 98.19 149 THR A N 1
ATOM 1198 C CA . THR A 1 149 ? -21.156 16.859 12.367 1 98.19 149 THR A CA 1
ATOM 1199 C C . THR A 1 149 ? -21.141 15.539 13.133 1 98.19 149 THR A C 1
ATOM 1201 O O . THR A 1 149 ? -22.188 15.023 13.516 1 98.19 149 THR A O 1
ATOM 1204 N N . PHE A 1 150 ? -20.016 14.961 13.375 1 98 150 PHE A N 1
ATOM 1205 C CA . PHE A 1 150 ? -19.891 13.695 14.086 1 98 150 PHE A CA 1
ATOM 1206 C C . PHE A 1 150 ? -19.766 13.93 15.586 1 98 150 PHE A C 1
ATOM 1208 O O . PHE A 1 150 ? -19.219 14.953 16.016 1 98 150 PHE A O 1
ATOM 1215 N N . PRO A 1 151 ? -20.25 12.977 16.359 1 97.06 151 PRO A N 1
ATOM 1216 C CA . PRO A 1 151 ? -19.969 13.078 17.797 1 97.06 151 PRO A CA 1
ATOM 1217 C C . PRO A 1 151 ? -18.484 12.938 18.125 1 97.06 151 PRO A C 1
ATOM 1219 O O . PRO A 1 151 ? -17.75 12.281 17.391 1 97.06 151 PRO A O 1
ATOM 1222 N N . GLU A 1 152 ? -18.031 13.5 19.219 1 94.94 152 GLU A N 1
ATOM 1223 C CA . GLU A 1 152 ? -16.625 13.555 19.578 1 94.94 152 GLU A CA 1
ATOM 1224 C C . GLU A 1 152 ? -16.047 12.156 19.797 1 94.94 152 GLU A C 1
ATOM 1226 O O . GLU A 1 152 ? -14.836 11.945 19.641 1 94.94 152 GLU A O 1
ATOM 1231 N N . GLN A 1 153 ? -16.891 11.219 20.125 1 95.06 153 GLN A N 1
ATOM 1232 C CA . GLN A 1 153 ? -16.453 9.836 20.297 1 95.06 153 GLN A CA 1
ATOM 1233 C C . GLN A 1 153 ? -15.859 9.281 19 1 95.06 153 GLN A C 1
ATOM 1235 O O . GLN A 1 153 ? -15.07 8.328 19.031 1 95.06 153 GLN A O 1
ATOM 1240 N N . ASP A 1 154 ? -16.188 9.891 17.859 1 96.94 154 ASP A N 1
ATOM 1241 C CA . ASP A 1 154 ? -15.727 9.43 16.547 1 96.94 154 ASP A CA 1
ATOM 1242 C C . ASP A 1 154 ? -14.445 10.156 16.141 1 96.94 154 ASP A C 1
ATOM 1244 O O . ASP A 1 154 ? -13.789 9.766 15.172 1 96.94 154 ASP A O 1
ATOM 1248 N N . TRP A 1 155 ? -14.008 11.141 16.828 1 96.56 155 TRP A N 1
ATOM 1249 C CA . TRP A 1 155 ? -12.969 12.062 16.391 1 96.56 155 TRP A CA 1
ATOM 1250 C C . TRP A 1 155 ? -11.609 11.367 16.328 1 96.56 155 TRP A C 1
ATOM 1252 O O . TRP A 1 155 ? -10.773 11.688 15.484 1 96.56 155 TRP A O 1
ATOM 1262 N N . PRO A 1 156 ? -11.414 10.391 17.25 1 95.88 156 PRO A N 1
ATOM 1263 C CA . PRO A 1 156 ? -10.125 9.711 17.141 1 95.88 156 PRO A CA 1
ATOM 1264 C C . PRO A 1 156 ? -9.906 9.094 15.75 1 95.88 156 PRO A C 1
ATOM 1266 O O . PRO A 1 156 ? -8.805 9.188 15.203 1 95.88 156 PRO A O 1
ATOM 1269 N N . LEU A 1 157 ? -10.938 8.5 15.133 1 97.69 157 LEU A N 1
ATOM 1270 C CA . LEU A 1 157 ? -10.82 7.945 13.789 1 97.69 157 LEU A CA 1
ATOM 1271 C C . LEU A 1 157 ? -10.656 9.055 12.758 1 97.69 157 LEU A C 1
ATOM 1273 O O . LEU A 1 157 ? -9.875 8.922 11.812 1 97.69 157 LEU A O 1
ATOM 1277 N N . LEU A 1 158 ? -11.344 10.094 12.969 1 98 158 LEU A N 1
ATOM 1278 C CA . LEU A 1 158 ? -11.297 11.203 12.023 1 98 158 LEU A CA 1
ATOM 1279 C C . LEU A 1 158 ? -9.938 11.898 12.078 1 98 158 LEU A C 1
ATOM 1281 O O . LEU A 1 158 ? -9.422 12.336 11.047 1 98 158 LEU A O 1
ATOM 1285 N N . GLN A 1 159 ? -9.414 11.984 13.234 1 97.06 159 GLN A N 1
ATOM 1286 C CA . GLN A 1 159 ? -8.07 12.547 13.391 1 97.06 159 GLN A CA 1
ATOM 1287 C C . GLN A 1 159 ? -7.02 11.633 12.766 1 97.06 159 GLN A C 1
ATOM 1289 O O . GLN A 1 159 ? -6.023 12.102 12.219 1 97.06 159 GLN A O 1
ATOM 1294 N N . ARG A 1 160 ? -7.238 10.398 12.812 1 97.81 160 ARG A N 1
ATOM 1295 C CA . ARG A 1 160 ? -6.355 9.438 12.156 1 97.81 160 ARG A CA 1
ATOM 1296 C C . ARG A 1 160 ? -6.344 9.641 10.641 1 97.81 160 ARG A C 1
ATOM 1298 O O . ARG A 1 160 ? -5.285 9.602 10.016 1 97.81 160 ARG A O 1
ATOM 1305 N N . MET A 1 161 ? -7.512 9.859 10.125 1 98.44 161 MET A N 1
ATOM 1306 C CA . MET A 1 161 ? -7.609 10.141 8.695 1 98.44 161 MET A CA 1
ATOM 1307 C C . MET A 1 161 ? -6.852 11.414 8.336 1 98.44 161 MET A C 1
ATOM 1309 O O . MET A 1 161 ? -6.125 11.453 7.34 1 98.44 161 MET A O 1
ATOM 1313 N N . PHE A 1 162 ? -7.008 12.375 9.18 1 98.19 162 PHE A N 1
ATOM 1314 C CA . PHE A 1 162 ? -6.277 13.625 9 1 98.19 162 PHE A CA 1
ATOM 1315 C C . PHE A 1 162 ? -4.773 13.383 9.039 1 98.19 162 PHE A C 1
ATOM 1317 O O . PHE A 1 162 ? -4.031 13.93 8.219 1 98.19 162 PHE A O 1
ATOM 1324 N N . TRP A 1 163 ? -4.344 12.516 9.883 1 97.94 163 TRP A N 1
ATOM 1325 C CA . TRP A 1 163 ? -2.939 12.156 10.047 1 97.94 163 TRP A CA 1
ATOM 1326 C C . TRP A 1 163 ? -2.391 11.531 8.766 1 97.94 163 TRP A C 1
ATOM 1328 O O . TRP A 1 163 ? -1.358 11.969 8.25 1 97.94 163 TRP A O 1
ATOM 1338 N N . PHE A 1 164 ? -3.123 10.648 8.141 1 98.62 164 PHE A N 1
ATOM 1339 C CA . PHE A 1 164 ? -2.619 9.859 7.023 1 98.62 164 PHE A CA 1
ATOM 1340 C C . PHE A 1 164 ? -2.791 10.609 5.707 1 98.62 164 PHE A C 1
ATOM 1342 O O . PHE A 1 164 ? -2.32 10.148 4.664 1 98.62 164 PHE A O 1
ATOM 1349 N N . THR A 1 165 ? -3.439 11.766 5.738 1 98.69 165 THR A N 1
ATOM 1350 C CA . THR A 1 165 ? -3.629 12.539 4.516 1 98.69 165 THR A CA 1
ATOM 1351 C C . THR A 1 165 ? -2.992 13.922 4.645 1 98.69 165 THR A C 1
ATOM 1353 O O . THR A 1 165 ? -1.808 14.094 4.348 1 98.69 165 THR A O 1
ATOM 1356 N N . VAL A 1 166 ? -3.562 14.734 5.445 1 98.62 166 VAL A N 1
ATOM 1357 C CA . VAL A 1 166 ? -3.156 16.125 5.52 1 98.62 166 VAL A CA 1
ATOM 1358 C C . VAL A 1 166 ? -1.762 16.234 6.137 1 98.62 166 VAL A C 1
ATOM 1360 O O . VAL A 1 166 ? -0.966 17.094 5.746 1 98.62 166 VAL A O 1
ATOM 1363 N N . GLU A 1 167 ? -1.453 15.344 7.035 1 98.31 167 GLU A N 1
ATOM 1364 C CA . GLU A 1 167 ? -0.165 15.422 7.719 1 98.31 167 GLU A CA 1
ATOM 1365 C C . GLU A 1 167 ? 0.89 14.586 6.996 1 98.31 167 GLU A C 1
ATOM 1367 O O . GLU A 1 167 ? 1.987 15.07 6.715 1 98.31 167 GLU A O 1
ATOM 1372 N N . PHE A 1 168 ? 0.515 13.328 6.586 1 98.75 168 PHE A N 1
ATOM 1373 C CA . PHE A 1 168 ? 1.555 12.422 6.098 1 98.75 168 PHE A CA 1
ATOM 1374 C C . PHE A 1 168 ? 1.123 11.75 4.801 1 98.75 168 PHE A C 1
ATOM 1376 O O . PHE A 1 168 ? 1.468 10.594 4.551 1 98.75 168 PHE A O 1
ATOM 1383 N N . GLY A 1 169 ? 0.479 12.5 3.975 1 98.88 169 GLY A N 1
ATOM 1384 C CA . GLY A 1 169 ? -0.017 11.961 2.717 1 98.88 169 GLY A CA 1
ATOM 1385 C C . GLY A 1 169 ? 1.003 12.031 1.597 1 98.88 169 GLY A C 1
ATOM 1386 O O . GLY A 1 169 ? 1.772 12.984 1.506 1 98.88 169 GLY A O 1
ATOM 1387 N N . LEU A 1 170 ? 0.963 10.992 0.775 1 98.94 170 LEU A N 1
ATOM 1388 C CA . LEU A 1 170 ? 1.746 10.914 -0.453 1 98.94 170 LEU A CA 1
ATOM 1389 C C . LEU A 1 170 ? 0.836 10.844 -1.675 1 98.94 170 LEU A C 1
ATOM 1391 O O . LEU A 1 170 ? -0.341 10.5 -1.559 1 98.94 170 LEU A O 1
ATOM 1395 N N . ILE A 1 171 ? 1.405 11.203 -2.791 1 98.69 171 ILE A N 1
ATOM 1396 C CA . ILE A 1 171 ? 0.678 11.156 -4.055 1 98.69 171 ILE A CA 1
ATOM 1397 C C . ILE A 1 171 ? 1.563 10.539 -5.137 1 98.69 171 ILE A C 1
ATOM 1399 O O . ILE A 1 171 ? 2.752 10.852 -5.227 1 98.69 171 ILE A O 1
ATOM 1403 N N . LYS A 1 172 ? 1.025 9.609 -5.832 1 97.5 172 LYS A N 1
ATOM 1404 C CA . LYS A 1 172 ? 1.729 9.023 -6.969 1 97.5 172 LYS A CA 1
ATOM 1405 C C . LYS A 1 172 ? 1.521 9.844 -8.234 1 97.5 172 LYS A C 1
ATOM 1407 O O . LYS A 1 172 ? 0.398 9.961 -8.734 1 97.5 172 LYS A O 1
ATOM 1412 N N . THR A 1 173 ? 2.598 10.375 -8.758 1 95.75 173 THR A N 1
ATOM 1413 C CA . THR A 1 173 ? 2.553 11.172 -9.977 1 95.75 173 THR A CA 1
ATOM 1414 C C . THR A 1 173 ? 3.27 10.453 -11.117 1 95.75 173 THR A C 1
ATOM 1416 O O . THR A 1 173 ? 3.977 9.469 -10.891 1 95.75 173 THR A O 1
ATOM 1419 N N . PRO A 1 174 ? 3.082 10.914 -12.32 1 91 174 PRO A N 1
ATOM 1420 C CA . PRO A 1 174 ? 3.822 10.32 -13.438 1 91 174 PRO A CA 1
ATOM 1421 C C . PRO A 1 174 ? 5.336 10.398 -13.25 1 91 174 PRO A C 1
ATOM 1423 O O . PRO A 1 174 ? 6.074 9.594 -13.828 1 91 174 PRO A O 1
ATOM 1426 N N . LYS A 1 175 ? 5.781 11.336 -12.406 1 93.94 175 LYS A N 1
ATOM 1427 C CA . LYS A 1 175 ? 7.211 11.516 -12.18 1 93.94 175 LYS A CA 1
ATOM 1428 C C . LYS A 1 175 ? 7.68 10.711 -10.969 1 93.94 175 LYS A C 1
ATOM 1430 O O . LYS A 1 175 ? 8.867 10.703 -10.641 1 93.94 175 LYS A O 1
ATOM 1435 N N . GLY A 1 176 ? 6.734 10.102 -10.328 1 95.25 176 GLY A N 1
ATOM 1436 C CA . GLY A 1 176 ? 7.082 9.328 -9.148 1 95.25 176 GLY A CA 1
ATOM 1437 C C . GLY A 1 176 ? 6.285 9.727 -7.918 1 95.25 176 GLY A C 1
ATOM 1438 O O . GLY A 1 176 ? 5.348 10.516 -8.008 1 95.25 176 GLY A O 1
ATOM 1439 N N . LEU A 1 177 ? 6.648 9.133 -6.777 1 97.88 177 LEU A N 1
ATOM 1440 C CA . LEU A 1 177 ? 6 9.398 -5.496 1 97.88 177 LEU A CA 1
ATOM 1441 C C . LEU A 1 177 ? 6.398 10.766 -4.961 1 97.88 177 LEU A C 1
ATOM 1443 O O . LEU A 1 177 ? 7.574 11.141 -5.004 1 97.88 177 LEU A O 1
ATOM 1447 N N . ARG A 1 178 ? 5.43 11.539 -4.48 1 98.88 178 ARG A N 1
ATOM 1448 C CA . ARG A 1 178 ? 5.641 12.867 -3.918 1 98.88 178 ARG A CA 1
ATOM 1449 C C . ARG A 1 178 ? 4.863 13.047 -2.619 1 98.88 178 ARG A C 1
ATOM 1451 O O . ARG A 1 178 ? 3.852 12.375 -2.398 1 98.88 178 ARG A O 1
ATOM 1458 N N . ALA A 1 179 ? 5.316 13.945 -1.811 1 98.88 179 ALA A N 1
ATOM 1459 C CA . ALA A 1 179 ? 4.633 14.258 -0.559 1 98.88 179 ALA A CA 1
ATOM 1460 C C . ALA A 1 179 ? 3.734 15.477 -0.713 1 98.88 179 ALA A C 1
ATOM 1462 O O . ALA A 1 179 ? 4.109 16.453 -1.369 1 98.88 179 ALA A O 1
ATOM 1463 N N . TYR A 1 180 ? 2.549 15.398 -0.123 1 98.88 180 TYR A N 1
ATOM 1464 C CA . TYR A 1 180 ? 1.703 16.578 -0.022 1 98.88 180 TYR A CA 1
ATOM 1465 C C . TYR A 1 180 ? 1.336 16.875 1.429 1 98.88 180 TYR A C 1
ATOM 1467 O O . TYR A 1 180 ? 0.798 17.938 1.741 1 98.88 180 TYR A O 1
ATOM 1475 N N . GLY A 1 181 ? 1.629 15.977 2.361 1 98.75 181 GLY A N 1
ATOM 1476 C CA . GLY A 1 181 ? 1.318 16.156 3.77 1 98.75 181 GLY A CA 1
ATOM 1477 C C . GLY A 1 181 ? 2.205 17.188 4.449 1 98.75 181 GLY A C 1
ATOM 1478 O O . GLY A 1 181 ? 3.426 17.172 4.27 1 98.75 181 GLY A O 1
ATOM 1479 N N . GLY A 1 182 ? 1.646 17.969 5.227 1 98.19 182 GLY A N 1
ATOM 1480 C CA . GLY A 1 182 ? 2.383 19.047 5.871 1 98.19 182 GLY A CA 1
ATOM 1481 C C . GLY A 1 182 ? 3.41 18.562 6.871 1 98.19 182 GLY A C 1
ATOM 1482 O O . GLY A 1 182 ? 4.465 19.172 7.039 1 98.19 182 GLY A O 1
ATOM 1483 N N . GLY A 1 183 ? 3.064 17.469 7.582 1 97.25 183 GLY A N 1
ATOM 1484 C CA . GLY A 1 183 ? 4.008 16.875 8.516 1 97.25 183 GLY A CA 1
ATOM 1485 C C . GLY A 1 183 ? 5.258 16.344 7.844 1 97.25 183 GLY A C 1
ATOM 1486 O O . GLY A 1 183 ? 6.336 16.328 8.445 1 97.25 183 GLY A O 1
ATOM 1487 N N . ILE A 1 184 ? 5.082 15.953 6.602 1 98.19 184 ILE A N 1
ATOM 1488 C CA . ILE A 1 184 ? 6.223 15.492 5.812 1 98.19 184 ILE A CA 1
ATOM 1489 C C . ILE A 1 184 ? 7.004 16.703 5.297 1 98.19 184 ILE A C 1
ATOM 1491 O O . ILE A 1 184 ? 8.219 16.781 5.465 1 98.19 184 ILE A O 1
ATOM 1495 N N . LEU A 1 185 ? 6.328 17.672 4.785 1 98.19 185 LEU A N 1
ATOM 1496 C CA . LEU A 1 185 ? 6.918 18.766 4.027 1 98.19 185 LEU A CA 1
ATOM 1497 C C . LEU A 1 185 ? 7.629 19.75 4.953 1 98.19 185 LEU A C 1
ATOM 1499 O O . LEU A 1 185 ? 8.43 20.562 4.496 1 98.19 185 LEU A O 1
ATOM 1503 N N . SER A 1 186 ? 7.395 19.625 6.258 1 97.25 186 SER A N 1
ATOM 1504 C CA . SER A 1 186 ? 8.055 20.484 7.227 1 97.25 186 SER A CA 1
ATOM 1505 C C . SER A 1 186 ? 9.062 19.719 8.062 1 97.25 186 SER A C 1
ATOM 1507 O O . SER A 1 186 ? 9.531 20.203 9.094 1 97.25 186 SER A O 1
ATOM 1509 N N . SER A 1 187 ? 9.367 18.516 7.703 1 96 187 SER A N 1
ATOM 1510 C CA . SER A 1 187 ? 10.305 17.656 8.43 1 96 187 SER A CA 1
ATOM 1511 C C . SER A 1 187 ? 11.492 17.266 7.547 1 96 187 SER A C 1
ATOM 1513 O O . SER A 1 187 ? 11.312 16.625 6.508 1 96 187 SER A O 1
ATOM 1515 N N . ILE A 1 188 ? 12.664 17.594 7.953 1 95.56 188 ILE A N 1
ATOM 1516 C CA . ILE A 1 188 ? 13.867 17.328 7.16 1 95.56 188 ILE A CA 1
ATOM 1517 C C . ILE A 1 188 ? 14.047 15.828 6.973 1 95.56 188 ILE A C 1
ATOM 1519 O O . ILE A 1 188 ? 14.406 15.367 5.887 1 95.56 188 ILE A O 1
ATOM 1523 N N . SER A 1 189 ? 13.75 15.07 7.977 1 96.69 189 SER A N 1
ATOM 1524 C CA . SER A 1 189 ? 13.953 13.625 7.914 1 96.69 189 SER A CA 1
ATOM 1525 C C . SER A 1 189 ? 12.828 12.938 7.156 1 96.69 189 SER A C 1
ATOM 1527 O O . SER A 1 189 ? 13.078 12.078 6.305 1 96.69 189 SER A O 1
ATOM 1529 N N . GLU A 1 190 ? 11.562 13.383 7.406 1 97.44 190 GLU A N 1
ATOM 1530 C CA . GLU A 1 190 ? 10.406 12.719 6.812 1 97.44 190 GLU A CA 1
ATOM 1531 C C . GLU A 1 190 ? 10.367 12.938 5.301 1 97.44 190 GLU A C 1
ATOM 1533 O O . GLU A 1 190 ? 9.93 12.055 4.555 1 97.44 190 GLU A O 1
ATOM 1538 N N . THR A 1 191 ? 10.836 14.109 4.902 1 98.12 191 THR A N 1
ATOM 1539 C CA . THR A 1 191 ? 10.766 14.469 3.49 1 98.12 191 THR A CA 1
ATOM 1540 C C . THR A 1 191 ? 11.578 13.5 2.639 1 98.12 191 THR A C 1
ATOM 1542 O O . THR A 1 191 ? 11.125 13.078 1.569 1 98.12 191 THR A O 1
ATOM 1545 N N . VAL A 1 192 ? 12.711 13.117 3.133 1 98.06 192 VAL A N 1
ATOM 1546 C CA . VAL A 1 192 ? 13.562 12.18 2.414 1 98.06 192 VAL A CA 1
ATOM 1547 C C . VAL A 1 192 ? 13.086 10.75 2.666 1 98.06 192 VAL A C 1
ATOM 1549 O O . VAL A 1 192 ? 12.938 9.969 1.727 1 98.06 192 VAL A O 1
ATOM 1552 N N . TYR A 1 193 ? 12.711 10.469 3.83 1 98.31 193 TYR A N 1
ATOM 1553 C CA . TYR A 1 193 ? 12.398 9.133 4.332 1 98.31 193 TYR A CA 1
ATOM 1554 C C . TYR A 1 193 ? 11.156 8.57 3.645 1 98.31 193 TYR A C 1
ATOM 1556 O O . TYR A 1 193 ? 11.148 7.41 3.223 1 98.31 193 TYR A O 1
ATOM 1564 N N . CYS A 1 194 ? 10.188 9.367 3.432 1 98.38 194 CYS A N 1
ATOM 1565 C CA . CYS A 1 194 ? 8.867 8.914 3.01 1 98.38 194 CYS A CA 1
ATOM 1566 C C . CYS A 1 194 ? 8.914 8.359 1.592 1 98.38 194 CYS A C 1
ATOM 1568 O O . CYS A 1 194 ? 8.18 7.418 1.266 1 98.38 194 CYS A O 1
ATOM 1570 N N . VAL A 1 195 ? 9.828 8.898 0.768 1 97.88 195 VAL A N 1
ATOM 1571 C CA . VAL A 1 195 ? 9.789 8.5 -0.636 1 97.88 195 VAL A CA 1
ATOM 1572 C C . VAL A 1 195 ? 11 7.633 -0.962 1 97.88 195 VAL A C 1
ATOM 1574 O O . VAL A 1 195 ? 10.984 6.871 -1.931 1 97.88 195 VAL A O 1
ATOM 1577 N N . GLU A 1 196 ? 12.047 7.613 -0.067 1 97.25 196 GLU A N 1
ATOM 1578 C CA . GLU A 1 196 ? 13.297 6.984 -0.497 1 97.25 196 GLU A CA 1
ATOM 1579 C C . GLU A 1 196 ? 13.641 5.781 0.379 1 97.25 196 GLU A C 1
ATOM 1581 O O . GLU A 1 196 ? 14.391 4.898 -0.037 1 97.25 196 GLU A O 1
ATOM 1586 N N . SER A 1 197 ? 13.156 5.789 1.59 1 97.88 197 SER A N 1
ATOM 1587 C CA . SER A 1 197 ? 13.562 4.742 2.521 1 97.88 197 SER A CA 1
ATOM 1588 C C . SER A 1 197 ? 12.883 3.416 2.191 1 97.88 197 SER A C 1
ATOM 1590 O O . SER A 1 197 ? 11.719 3.393 1.792 1 97.88 197 SER A O 1
ATOM 1592 N N . ASP A 1 198 ? 13.531 2.305 2.459 1 96 198 ASP A N 1
ATOM 1593 C CA . ASP A 1 198 ? 12.977 0.968 2.262 1 96 198 ASP A CA 1
ATOM 1594 C C . ASP A 1 198 ? 12.305 0.458 3.535 1 96 198 ASP A C 1
ATOM 1596 O O . ASP A 1 198 ? 11.859 -0.69 3.59 1 96 198 ASP A O 1
ATOM 1600 N N . ILE A 1 199 ? 12.18 1.317 4.5 1 96.5 199 ILE A N 1
ATOM 1601 C CA . ILE A 1 199 ? 11.688 0.892 5.809 1 96.5 199 ILE A CA 1
ATOM 1602 C C . ILE A 1 199 ? 10.164 1 5.852 1 96.5 199 ILE A C 1
ATOM 1604 O O . ILE A 1 199 ? 9.484 0.042 6.219 1 96.5 199 ILE A O 1
ATOM 1608 N N . PRO A 1 200 ? 9.625 2.152 5.441 1 98 200 PRO A N 1
ATOM 1609 C CA . PRO A 1 200 ? 8.18 2.287 5.594 1 98 200 PRO A CA 1
ATOM 1610 C C . PRO A 1 200 ? 7.398 1.555 4.504 1 98 200 PRO A C 1
ATOM 1612 O O . PRO A 1 200 ? 7.93 1.31 3.418 1 98 200 PRO A O 1
ATOM 1615 N N . VAL A 1 201 ? 6.16 1.21 4.844 1 98.12 201 VAL A N 1
ATOM 1616 C CA . VAL A 1 201 ? 5.207 0.64 3.898 1 98.12 201 VAL A CA 1
ATOM 1617 C C . VAL A 1 201 ? 4.367 1.754 3.273 1 98.12 201 VAL A C 1
ATOM 1619 O O . VAL A 1 201 ? 3.92 2.666 3.971 1 98.12 201 VAL A O 1
ATOM 1622 N N . ARG A 1 202 ? 4.23 1.754 1.993 1 98.75 202 ARG A N 1
ATOM 1623 C CA . ARG A 1 202 ? 3.389 2.709 1.28 1 98.75 202 ARG A CA 1
ATOM 1624 C C . ARG A 1 202 ? 2.148 2.027 0.712 1 98.75 202 ARG A C 1
ATOM 1626 O O . ARG A 1 202 ? 2.25 1.188 -0.184 1 98.75 202 ARG A O 1
ATOM 1633 N N . ILE A 1 203 ? 1.005 2.42 1.249 1 98.75 203 ILE A N 1
ATOM 1634 C CA . ILE A 1 203 ? -0.267 1.745 1.01 1 98.75 203 ILE A CA 1
ATOM 1635 C C . ILE A 1 203 ? -1.137 2.596 0.088 1 98.75 203 ILE A C 1
ATOM 1637 O O . ILE A 1 203 ? -1.219 3.816 0.253 1 98.75 203 ILE A O 1
ATOM 1641 N N . LEU A 1 204 ? -1.783 1.965 -0.878 1 98.62 204 LEU A N 1
ATOM 1642 C CA . LEU A 1 204 ? -2.787 2.688 -1.652 1 98.62 204 LEU A CA 1
ATOM 1643 C C . LEU A 1 204 ? -3.92 3.172 -0.756 1 98.62 204 LEU A C 1
ATOM 1645 O O . LEU A 1 204 ? -4.445 2.406 0.055 1 98.62 204 LEU A O 1
ATOM 1649 N N . PHE A 1 205 ? -4.328 4.367 -0.93 1 98.5 205 PHE A N 1
ATOM 1650 C CA . PHE A 1 205 ? -5.316 4.98 -0.055 1 98.5 205 PHE A CA 1
ATOM 1651 C C . PHE A 1 205 ? -6.664 4.277 -0.181 1 98.5 205 PHE A C 1
ATOM 1653 O O . PHE A 1 205 ? -7.211 4.168 -1.28 1 98.5 205 PHE A O 1
ATOM 1660 N N . ASP A 1 206 ? -7.137 3.824 0.881 1 97.94 206 ASP A N 1
ATOM 1661 C CA . ASP A 1 206 ? -8.469 3.281 1.14 1 97.94 206 ASP A CA 1
ATOM 1662 C C . ASP A 1 206 ? -9 3.758 2.486 1 97.94 206 ASP A C 1
ATOM 1664 O O . ASP A 1 206 ? -8.367 3.549 3.523 1 97.94 206 ASP A O 1
ATOM 1668 N N . PRO A 1 207 ? -10.188 4.41 2.428 1 98.25 207 PRO A N 1
ATOM 1669 C CA . PRO A 1 207 ? -10.672 5.012 3.674 1 98.25 207 PRO A CA 1
ATOM 1670 C C . PRO A 1 207 ? -10.789 4 4.812 1 98.25 207 PRO A C 1
ATOM 1672 O O . PRO A 1 207 ? -10.398 4.297 5.945 1 98.25 207 PRO A O 1
ATOM 1675 N N . VAL A 1 208 ? -11.281 2.816 4.57 1 98.56 208 VAL A N 1
ATOM 1676 C CA . VAL A 1 208 ? -11.461 1.821 5.621 1 98.56 208 VAL A CA 1
ATOM 1677 C C . VAL A 1 208 ? -10.094 1.381 6.152 1 98.56 208 VAL A C 1
ATOM 1679 O O . VAL A 1 208 ? -9.898 1.296 7.367 1 98.56 208 VAL A O 1
ATOM 1682 N N . VAL A 1 209 ? -9.156 1.175 5.234 1 98.38 209 VAL A N 1
ATOM 1683 C CA . VAL A 1 209 ? -7.809 0.769 5.629 1 98.38 209 VAL A CA 1
ATOM 1684 C C . VAL A 1 209 ? -7.152 1.875 6.453 1 98.38 209 VAL A C 1
ATOM 1686 O O . VAL A 1 209 ? -6.531 1.604 7.484 1 98.38 209 VAL A O 1
ATOM 1689 N N . ALA A 1 210 ? -7.293 3.09 6.039 1 98.44 210 ALA A N 1
ATOM 1690 C CA . ALA A 1 210 ? -6.703 4.219 6.754 1 98.44 210 ALA A CA 1
ATOM 1691 C C . ALA A 1 210 ? -7.305 4.359 8.148 1 98.44 210 ALA A C 1
ATOM 1693 O O . ALA A 1 210 ? -6.578 4.59 9.125 1 98.44 210 ALA A O 1
ATOM 1694 N N . PHE A 1 211 ? -8.633 4.16 8.258 1 98.5 211 PHE A N 1
ATOM 1695 C CA . PHE A 1 211 ? -9.289 4.254 9.562 1 98.5 211 PHE A CA 1
ATOM 1696 C C . PHE A 1 211 ? -8.812 3.141 10.484 1 98.5 211 PHE A C 1
ATOM 1698 O O . PHE A 1 211 ? -8.766 3.318 11.703 1 98.5 211 PHE A O 1
ATOM 1705 N N . ARG A 1 212 ? -8.383 2.035 9.898 1 98.25 212 ARG A N 1
ATOM 1706 C CA . ARG A 1 212 ? -8.039 0.872 10.711 1 98.25 212 ARG A CA 1
ATOM 1707 C C . ARG A 1 212 ? -6.57 0.903 11.109 1 98.25 212 ARG A C 1
ATOM 1709 O O . ARG A 1 212 ? -6.137 0.125 11.969 1 98.25 212 ARG A O 1
ATOM 1716 N N . MET A 1 213 ? -5.77 1.789 10.57 1 98.06 213 MET A N 1
ATOM 1717 C CA . MET A 1 213 ? -4.316 1.758 10.727 1 98.06 213 MET A CA 1
ATOM 1718 C C . MET A 1 213 ? -3.881 2.588 11.93 1 98.06 213 MET A C 1
ATOM 1720 O O . MET A 1 213 ? -4.07 3.807 11.945 1 98.06 213 MET A O 1
ATOM 1724 N N . PRO A 1 214 ? -3.201 1.994 12.945 1 96.38 214 PRO A N 1
ATOM 1725 C CA . PRO A 1 214 ? -2.643 2.791 14.039 1 96.38 214 PRO A CA 1
ATOM 1726 C C . PRO A 1 214 ? -1.458 3.65 13.602 1 96.38 214 PRO A C 1
ATOM 1728 O O . PRO A 1 214 ? -0.838 3.371 12.57 1 96.38 214 PRO A O 1
ATOM 1731 N N . TYR A 1 215 ? -1.215 4.672 14.383 1 95.81 215 TYR A N 1
ATOM 1732 C CA . TYR A 1 215 ? -0.066 5.52 14.086 1 95.81 215 TYR A CA 1
ATOM 1733 C C . TYR A 1 215 ? 0.575 6.039 15.367 1 95.81 215 TYR A C 1
ATOM 1735 O O . TYR A 1 215 ? 0.027 5.863 16.453 1 95.81 215 TYR A O 1
ATOM 1743 N N . ARG A 1 216 ? 1.781 6.531 15.258 1 92.56 216 ARG A N 1
ATOM 1744 C CA . ARG A 1 216 ? 2.518 7.133 16.359 1 92.56 216 ARG A CA 1
ATOM 1745 C C . ARG A 1 216 ? 3.145 8.461 15.945 1 92.56 216 ARG A C 1
ATOM 1747 O O . ARG A 1 216 ? 3.445 8.664 14.766 1 92.56 216 ARG A O 1
ATOM 1754 N N . ILE A 1 217 ? 3.322 9.305 16.891 1 90.62 217 ILE A N 1
ATOM 1755 C CA . ILE A 1 217 ? 3.66 10.664 16.5 1 90.62 217 ILE A CA 1
ATOM 1756 C C . ILE A 1 217 ? 5.109 10.969 16.875 1 90.62 217 ILE A C 1
ATOM 1758 O O . ILE A 1 217 ? 5.625 12.047 16.562 1 90.62 217 ILE A O 1
ATOM 1762 N N . ASP A 1 218 ? 5.852 10.047 17.531 1 89.69 218 ASP A N 1
ATOM 1763 C CA . ASP A 1 218 ? 7.172 10.367 18.062 1 89.69 218 ASP A CA 1
ATOM 1764 C C . ASP A 1 218 ? 8.266 9.633 17.297 1 89.69 218 ASP A C 1
ATOM 1766 O O . ASP A 1 218 ? 9.344 9.367 17.828 1 89.69 218 ASP A O 1
ATOM 1770 N N . GLN A 1 219 ? 7.934 9.227 16.047 1 93.62 219 GLN A N 1
ATOM 1771 C CA . GLN A 1 219 ? 8.93 8.617 15.172 1 93.62 219 GLN A CA 1
ATOM 1772 C C . GLN A 1 219 ? 8.562 8.789 13.695 1 93.62 219 GLN A C 1
ATOM 1774 O O . GLN A 1 219 ? 7.449 9.219 13.383 1 93.62 219 GLN A O 1
ATOM 1779 N N . LEU A 1 220 ? 9.594 8.5 12.867 1 96.38 220 LEU A N 1
ATOM 1780 C CA . LEU A 1 220 ? 9.289 8.461 11.438 1 96.38 220 LEU A CA 1
ATOM 1781 C C . LEU A 1 220 ? 8.188 7.441 11.148 1 96.38 220 LEU A C 1
ATOM 1783 O O . LEU A 1 220 ? 8.172 6.359 11.734 1 96.38 220 LEU A O 1
ATOM 1787 N N . GLN A 1 221 ? 7.324 7.812 10.273 1 97.31 221 GLN A N 1
ATOM 1788 C CA . GLN A 1 221 ? 6.125 7.008 10.078 1 97.31 221 GLN A CA 1
ATOM 1789 C C . GLN A 1 221 ? 6.457 5.672 9.422 1 97.31 221 GLN A C 1
ATOM 1791 O O . GLN A 1 221 ? 7.168 5.629 8.414 1 97.31 221 GLN A O 1
ATOM 1796 N N . PRO A 1 222 ? 5.91 4.66 9.953 1 97.56 222 PRO A N 1
ATOM 1797 C CA . PRO A 1 222 ? 6.129 3.348 9.344 1 97.56 222 PRO A CA 1
ATOM 1798 C C . PRO A 1 222 ? 5.203 3.09 8.156 1 97.56 222 PRO A C 1
ATOM 1800 O O . PRO A 1 222 ? 5.449 2.174 7.363 1 97.56 222 PRO A O 1
ATOM 1803 N N . VAL A 1 223 ? 4.109 3.828 8.117 1 98.38 223 VAL A N 1
ATOM 1804 C CA . VAL A 1 223 ? 3.117 3.619 7.07 1 98.38 223 VAL A CA 1
ATOM 1805 C C . VAL A 1 223 ? 2.73 4.961 6.453 1 98.38 223 VAL A C 1
ATOM 1807 O O . VAL A 1 223 ? 2.484 5.934 7.172 1 98.38 223 VAL A O 1
ATOM 1810 N N . TYR A 1 224 ? 2.725 5.023 5.16 1 98.81 224 TYR A N 1
ATOM 1811 C CA . TYR A 1 224 ? 2.186 6.148 4.402 1 98.81 224 TYR A CA 1
ATOM 1812 C C . TYR A 1 224 ? 1.058 5.691 3.48 1 98.81 224 TYR A C 1
ATOM 1814 O O . TYR A 1 224 ? 1.079 4.57 2.971 1 98.81 224 TYR A O 1
ATOM 1822 N N . PHE A 1 225 ? 0.094 6.52 3.277 1 98.88 225 PHE A N 1
ATOM 1823 C CA . PHE A 1 225 ? -0.96 6.262 2.305 1 98.88 225 PHE A CA 1
ATOM 1824 C C . PHE A 1 225 ? -0.749 7.098 1.046 1 98.88 225 PHE A C 1
ATOM 1826 O O . PHE A 1 225 ? -0.35 8.258 1.127 1 98.88 225 PHE A O 1
ATOM 1833 N N . VAL A 1 226 ? -0.987 6.5 -0.055 1 98.88 226 VAL A N 1
ATOM 1834 C CA . VAL A 1 226 ? -0.678 7.098 -1.349 1 98.88 226 VAL A CA 1
ATOM 1835 C C . VAL A 1 226 ? -1.963 7.289 -2.15 1 98.88 226 VAL A C 1
ATOM 1837 O O . VAL A 1 226 ? -2.709 6.336 -2.379 1 98.88 226 VAL A O 1
ATOM 1840 N N . ILE A 1 227 ? -2.254 8.5 -2.598 1 98.44 227 ILE A N 1
ATOM 1841 C CA . ILE A 1 227 ? -3.391 8.781 -3.467 1 98.44 227 ILE A CA 1
ATOM 1842 C C . ILE A 1 227 ? -2.918 8.914 -4.91 1 98.44 227 ILE A C 1
ATOM 1844 O O . ILE A 1 227 ? -1.728 9.117 -5.168 1 98.44 227 ILE A O 1
ATOM 1848 N N . ASP A 1 228 ? -3.881 8.844 -5.848 1 95.94 228 ASP A N 1
ATOM 1849 C CA . ASP A 1 228 ? -3.584 9.023 -7.266 1 95.94 228 ASP A CA 1
ATOM 1850 C C . ASP A 1 228 ? -3.799 10.469 -7.691 1 95.94 228 ASP A C 1
ATOM 1852 O O . ASP A 1 228 ? -3.205 10.93 -8.664 1 95.94 228 ASP A O 1
ATOM 1856 N N . SER A 1 229 ? -4.699 11.047 -6.953 1 95.75 229 SER A N 1
ATOM 1857 C CA . SER A 1 229 ? -5.086 12.438 -7.191 1 95.75 229 SER A CA 1
ATOM 1858 C C . SER A 1 229 ? -5.785 13.031 -5.977 1 95.75 229 SER A C 1
ATOM 1860 O O . SER A 1 229 ? -6.309 12.305 -5.133 1 95.75 229 SER A O 1
ATOM 1862 N N . TYR A 1 230 ? -5.809 14.281 -5.957 1 95.94 230 TYR A N 1
ATOM 1863 C CA . TYR A 1 230 ? -6.516 14.945 -4.867 1 95.94 230 TYR A CA 1
ATOM 1864 C C . TYR A 1 230 ? -8.016 14.672 -4.938 1 95.94 230 TYR A C 1
ATOM 1866 O O . TYR A 1 230 ? -8.719 14.76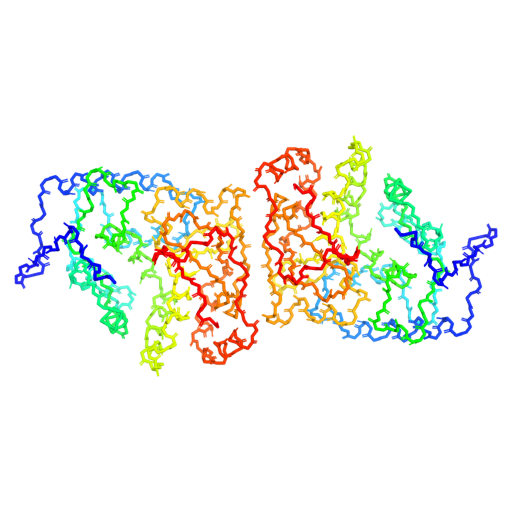6 -3.928 1 95.94 230 TYR A O 1
ATOM 1874 N N . GLN A 1 231 ? -8.406 14.32 -6.074 1 93.88 231 GLN A N 1
ATOM 1875 C CA . GLN A 1 231 ? -9.812 13.977 -6.242 1 93.88 231 GLN A CA 1
ATOM 1876 C C . GLN A 1 231 ? -10.188 12.766 -5.395 1 93.88 231 GLN A C 1
ATOM 1878 O O . GLN A 1 231 ? -11.32 12.656 -4.922 1 93.88 231 GLN A O 1
ATOM 1883 N N . ASN A 1 232 ? -9.211 11.82 -5.113 1 95.31 232 ASN A N 1
ATOM 1884 C CA . ASN A 1 232 ? -9.461 10.695 -4.215 1 95.31 232 ASN A CA 1
ATOM 1885 C C . ASN A 1 232 ? -9.945 11.172 -2.85 1 95.31 232 ASN A C 1
ATOM 1887 O O . ASN A 1 232 ? -10.891 10.609 -2.293 1 95.31 232 ASN A O 1
ATOM 1891 N N . LEU A 1 233 ? -9.297 12.203 -2.398 1 97 233 LEU A N 1
ATOM 1892 C CA . LEU A 1 233 ? -9.625 12.734 -1.083 1 97 233 LEU A CA 1
ATOM 1893 C C . LEU A 1 233 ? -10.984 13.43 -1.103 1 97 233 LEU A C 1
ATOM 1895 O O . LEU A 1 233 ? -11.781 13.258 -0.178 1 97 233 LEU A O 1
ATOM 1899 N N . TYR A 1 234 ? -11.141 14.141 -2.146 1 94.12 234 TYR A N 1
ATOM 1900 C CA . TYR A 1 234 ? -12.398 14.875 -2.252 1 94.12 234 TYR A CA 1
ATOM 1901 C C . TYR A 1 234 ? -13.578 13.914 -2.389 1 94.12 234 TYR A C 1
ATOM 1903 O O . TYR A 1 234 ? -14.617 14.102 -1.751 1 94.12 234 TYR A O 1
ATOM 1911 N N . ASP A 1 235 ? -13.469 12.844 -3.162 1 95.5 235 ASP A N 1
ATOM 1912 C CA . ASP A 1 235 ? -14.516 11.836 -3.291 1 95.5 235 ASP A CA 1
ATOM 1913 C C . ASP A 1 235 ? -14.805 11.172 -1.945 1 95.5 235 ASP A C 1
ATOM 1915 O O . ASP A 1 235 ? -15.961 10.898 -1.62 1 95.5 235 ASP A O 1
ATOM 1919 N N . PHE A 1 236 ? -13.852 10.969 -1.225 1 97.56 236 PHE A N 1
ATOM 1920 C CA . PHE A 1 236 ? -13.992 10.391 0.105 1 97.56 236 PHE A CA 1
ATOM 1921 C C . PHE A 1 236 ? -14.828 11.289 1.005 1 97.56 236 PHE A C 1
ATOM 1923 O O . PHE A 1 236 ? -15.781 10.828 1.639 1 97.56 236 PHE A O 1
ATOM 1930 N N . VAL A 1 237 ? -14.484 12.547 1.004 1 96.56 237 VAL A N 1
ATOM 1931 C CA . VAL A 1 237 ? -15.164 13.445 1.935 1 96.56 237 VAL A CA 1
ATOM 1932 C C . VAL A 1 237 ? -16.609 13.633 1.508 1 96.56 237 VAL A C 1
ATOM 1934 O O . VAL A 1 237 ? -17.5 13.82 2.35 1 96.56 237 VAL A O 1
ATOM 1937 N N . LEU A 1 238 ? -16.906 13.508 0.201 1 95.69 238 LEU A N 1
ATOM 1938 C CA . LEU A 1 238 ? -18.266 13.641 -0.302 1 95.69 238 LEU A CA 1
ATOM 1939 C C . LEU A 1 238 ? -19.078 12.375 -0.038 1 95.69 238 LEU A C 1
ATOM 1941 O O . LEU A 1 238 ? -20.312 12.391 -0.092 1 95.69 238 LEU A O 1
ATOM 1945 N N . SER A 1 239 ? -18.391 11.344 0.257 1 96.88 239 SER A N 1
ATOM 1946 C CA . SER A 1 239 ? -19.062 10.07 0.504 1 96.88 239 SER A CA 1
ATOM 1947 C C . SER A 1 239 ? -19.594 9.992 1.93 1 96.88 239 SER A C 1
ATOM 1949 O O . SER A 1 239 ? -19.578 10.984 2.664 1 96.88 239 SER A O 1
ATOM 1951 N N . ASP A 1 240 ? -20.234 8.875 2.254 1 97.5 240 ASP A N 1
ATOM 1952 C CA . ASP A 1 240 ? -20.719 8.633 3.607 1 97.5 240 ASP A CA 1
ATOM 1953 C C . ASP A 1 240 ? -19.594 8.172 4.523 1 97.5 240 ASP A C 1
ATOM 1955 O O . ASP A 1 240 ? -19.422 6.973 4.75 1 97.5 240 ASP A O 1
ATOM 1959 N N . MET A 1 241 ? -18.906 9.094 5.141 1 97.81 241 MET A N 1
ATOM 1960 C CA . MET A 1 241 ? -17.75 8.805 5.988 1 97.81 241 MET A CA 1
ATOM 1961 C C . MET A 1 241 ? -18.156 7.945 7.18 1 97.81 241 MET A C 1
ATOM 1963 O O . MET A 1 241 ? -17.359 7.133 7.66 1 97.81 241 MET A O 1
ATOM 1967 N N . GLY A 1 242 ? -19.375 8.172 7.629 1 98 242 GLY A N 1
ATOM 1968 C CA . GLY A 1 242 ? -19.875 7.363 8.727 1 98 242 GLY A CA 1
ATOM 1969 C C . GLY A 1 242 ? -19.875 5.875 8.43 1 98 242 GLY A C 1
ATOM 1970 O O . GLY A 1 242 ? -19.516 5.062 9.281 1 98 242 GLY A O 1
ATOM 1971 N N . LYS A 1 243 ? -20.203 5.559 7.223 1 98.12 243 LYS A N 1
ATOM 1972 C CA . LYS A 1 243 ? -20.234 4.156 6.816 1 98.12 243 LYS A CA 1
ATOM 1973 C C . LYS A 1 243 ? -18.844 3.551 6.812 1 98.12 243 LYS A C 1
ATOM 1975 O O . LYS A 1 243 ? -18.656 2.398 7.211 1 98.12 243 LYS A O 1
ATOM 1980 N N . PHE A 1 244 ? -17.906 4.281 6.363 1 98.19 244 PHE A N 1
ATOM 1981 C CA . PHE A 1 244 ? -16.516 3.811 6.371 1 98.19 244 PHE A CA 1
ATOM 1982 C C . PHE A 1 244 ? -16.031 3.598 7.801 1 98.19 244 PHE A C 1
ATOM 1984 O O . PHE A 1 244 ? -15.352 2.605 8.086 1 98.19 244 PHE A O 1
ATOM 1991 N N . MET A 1 245 ? -16.344 4.492 8.68 1 98.25 245 MET A N 1
ATOM 1992 C CA . MET A 1 245 ? -15.938 4.379 10.07 1 98.25 245 MET A CA 1
ATOM 1993 C C . MET A 1 245 ? -16.594 3.174 10.742 1 98.25 245 MET A C 1
ATOM 1995 O O . MET A 1 245 ? -15.93 2.432 11.469 1 98.25 245 MET A O 1
ATOM 1999 N N . ASP A 1 246 ? -17.859 3 10.453 1 98.31 246 ASP A N 1
ATOM 2000 C CA . ASP A 1 246 ? -18.562 1.838 10.992 1 98.31 246 ASP A CA 1
ATOM 2001 C C . ASP A 1 246 ? -17.922 0.539 10.5 1 98.31 246 ASP A C 1
ATOM 2003 O O . ASP A 1 246 ? -17.734 -0.397 11.281 1 98.31 246 ASP A O 1
ATOM 2007 N N . ARG A 1 247 ? -17.656 0.513 9.211 1 98.31 247 ARG A N 1
ATOM 2008 C CA . ARG A 1 247 ? -17.016 -0.654 8.609 1 98.31 247 ARG A CA 1
ATOM 2009 C C . ARG A 1 247 ? -15.656 -0.917 9.25 1 98.31 247 ARG A C 1
ATOM 2011 O O . ARG A 1 247 ? -15.312 -2.064 9.539 1 98.31 247 ARG A O 1
ATOM 2018 N N . ALA A 1 248 ? -14.875 0.084 9.469 1 98.19 248 ALA A N 1
ATOM 2019 C CA . ALA A 1 248 ? -13.578 -0.03 10.125 1 98.19 248 ALA A CA 1
ATOM 2020 C C . ALA A 1 248 ? -13.719 -0.611 11.531 1 98.19 248 ALA A C 1
ATOM 2022 O O . ALA A 1 248 ? -12.938 -1.476 11.938 1 98.19 248 ALA A O 1
ATOM 2023 N N . ARG A 1 249 ? -14.727 -0.157 12.258 1 97.81 249 ARG A N 1
ATOM 2024 C CA . ARG A 1 249 ? -14.969 -0.653 13.609 1 97.81 249 ARG A CA 1
ATOM 2025 C C . ARG A 1 249 ? -15.352 -2.129 13.594 1 97.81 249 ARG A C 1
ATOM 2027 O O . ARG A 1 249 ? -14.922 -2.898 14.453 1 97.81 249 ARG A O 1
ATOM 2034 N N . GLU A 1 250 ? -16.141 -2.455 12.586 1 97.75 250 GLU A N 1
ATOM 2035 C CA . GLU A 1 250 ? -16.547 -3.848 12.422 1 97.75 250 GLU A CA 1
ATOM 2036 C C . GLU A 1 250 ? -15.344 -4.754 12.195 1 97.75 250 GLU A C 1
ATOM 2038 O O . GLU A 1 250 ? -15.266 -5.844 12.766 1 97.75 250 GLU A O 1
ATOM 2043 N N . LEU A 1 251 ? -14.406 -4.328 11.43 1 96.88 251 LEU A N 1
ATOM 2044 C CA . LEU A 1 251 ? -13.266 -5.137 11.023 1 96.88 251 LEU A CA 1
ATOM 2045 C C . LEU A 1 251 ? -12.164 -5.09 12.078 1 96.88 251 LEU A C 1
ATOM 2047 O O . LEU A 1 251 ? -11.32 -5.988 12.148 1 96.88 251 LEU A O 1
ATOM 2051 N N . GLY A 1 252 ? -12.133 -4.047 12.859 1 96.5 252 GLY A N 1
ATOM 2052 C CA . GLY A 1 252 ? -11.117 -3.895 13.891 1 96.5 252 GLY A CA 1
ATOM 2053 C C . GLY A 1 252 ? -9.82 -3.312 13.367 1 96.5 252 GLY A C 1
ATOM 2054 O O . GLY A 1 252 ? -9.602 -3.26 12.148 1 96.5 252 GLY A O 1
ATOM 2055 N N . GLU A 1 253 ? -8.906 -2.945 14.234 1 96.31 253 GLU A N 1
ATOM 2056 C CA . GLU A 1 253 ? -7.656 -2.273 13.891 1 96.31 253 GLU A CA 1
ATOM 2057 C C . GLU A 1 253 ? -6.602 -3.275 13.43 1 96.31 253 GLU A C 1
ATOM 2059 O O . GLU A 1 253 ? -6.562 -4.41 13.914 1 96.31 253 GLU A O 1
ATOM 2064 N N . PHE A 1 254 ? -5.766 -2.861 12.484 1 96.38 254 PHE A N 1
ATOM 2065 C CA . PHE A 1 254 ? -4.582 -3.631 12.117 1 96.38 254 PHE A CA 1
ATOM 2066 C C . PHE A 1 254 ? -3.574 -3.645 13.258 1 96.38 254 PHE A C 1
ATOM 2068 O O . PHE A 1 254 ? -3.576 -2.752 14.109 1 96.38 254 PHE A O 1
ATOM 2075 N N . PRO A 1 255 ? -2.715 -4.695 13.281 1 94.25 255 PRO A N 1
ATOM 2076 C CA . PRO A 1 255 ? -1.589 -4.605 14.211 1 94.25 255 PRO A CA 1
ATOM 2077 C C . PRO A 1 255 ? -0.644 -3.451 13.891 1 94.25 255 PRO A C 1
ATOM 2079 O O . PRO A 1 255 ? -0.38 -3.176 12.719 1 94.25 255 PRO A O 1
ATOM 2082 N N . PRO A 1 256 ? -0.116 -2.752 14.914 1 93.88 256 PRO A N 1
ATOM 2083 C CA . PRO A 1 256 ? 0.793 -1.63 14.664 1 93.88 256 PRO A CA 1
ATOM 2084 C C . PRO A 1 256 ? 2.15 -2.078 14.125 1 93.88 256 PRO A C 1
ATOM 2086 O O . PRO A 1 256 ? 2.656 -3.133 14.516 1 93.88 256 PRO A O 1
ATOM 2089 N N . TYR A 1 257 ? 2.76 -1.279 13.281 1 93.25 257 TYR A N 1
ATOM 2090 C CA . TYR A 1 257 ? 4.094 -1.532 12.75 1 93.25 257 TYR A CA 1
ATOM 2091 C C . TYR A 1 257 ? 5.164 -0.92 13.648 1 93.25 257 TYR A C 1
ATOM 2093 O O . TYR A 1 257 ? 6.227 -0.522 13.172 1 93.25 257 TYR A O 1
ATOM 2101 N N . PHE A 1 258 ? 4.816 -0.669 14.883 1 91.56 258 PHE A N 1
ATOM 2102 C CA . PHE A 1 258 ? 5.711 -0.129 15.898 1 91.56 258 PHE A CA 1
ATOM 2103 C C . PHE A 1 258 ? 5.461 -0.796 17.25 1 91.56 258 PHE A C 1
ATOM 2105 O O . PHE A 1 258 ? 4.402 -1.388 17.469 1 91.56 258 PHE A O 1
ATOM 2112 N N . ASP A 1 259 ? 6.453 -0.718 18.094 1 90.69 259 ASP A N 1
ATOM 2113 C CA . ASP A 1 259 ? 6.285 -1.26 19.438 1 90.69 259 ASP A CA 1
ATOM 2114 C C . ASP A 1 259 ? 5.238 -0.47 20.219 1 90.69 259 ASP A C 1
ATOM 2116 O O . ASP A 1 259 ? 5.203 0.76 20.141 1 90.69 259 ASP A O 1
ATOM 2120 N N . VAL A 1 260 ? 4.445 -1.24 20.922 1 91 260 VAL A N 1
ATOM 2121 C CA . VAL A 1 260 ? 3.375 -0.599 21.672 1 91 260 VAL A CA 1
ATOM 2122 C C . VAL A 1 260 ? 3.742 -0.561 23.156 1 91 260 VAL A C 1
ATOM 2124 O O . VAL A 1 260 ? 3.992 -1.603 23.766 1 91 260 VAL A O 1
ATOM 2127 N N . ASP A 1 261 ? 3.889 0.643 23.547 1 90.81 261 ASP A N 1
ATOM 2128 C CA . ASP A 1 261 ? 3.99 0.947 24.969 1 90.81 261 ASP A CA 1
ATOM 2129 C C . ASP A 1 261 ? 2.713 1.605 25.484 1 90.81 261 ASP A C 1
ATOM 2131 O O . ASP A 1 261 ? 2.432 2.764 25.172 1 90.81 261 ASP A O 1
ATOM 2135 N N . PRO A 1 262 ? 1.981 0.85 26.281 1 85.88 262 PRO A N 1
ATOM 2136 C CA . PRO A 1 262 ? 0.675 1.353 26.719 1 85.88 262 PRO A CA 1
ATOM 2137 C C . PRO A 1 262 ? 0.771 2.686 27.453 1 85.88 262 PRO A C 1
ATOM 2139 O O . PRO A 1 262 ? -0.214 3.424 27.531 1 85.88 262 PRO A O 1
ATOM 2142 N N . ASP A 1 263 ? 1.867 3.018 27.906 1 89.19 263 ASP A N 1
ATOM 2143 C CA . ASP A 1 263 ? 2.018 4.234 28.688 1 89.19 263 ASP A CA 1
ATOM 2144 C C . ASP A 1 263 ? 2.541 5.387 27.844 1 89.19 263 ASP A C 1
ATOM 2146 O O . ASP A 1 263 ? 2.727 6.5 28.344 1 89.19 263 ASP A O 1
ATOM 2150 N N . ASN A 1 264 ? 2.689 5.066 26.594 1 86.19 264 ASN A N 1
ATOM 2151 C CA . ASN A 1 264 ? 3.182 6.109 25.703 1 86.19 264 ASN A CA 1
ATOM 2152 C C . ASN A 1 264 ? 2.033 6.887 25.062 1 86.19 264 ASN A C 1
ATOM 2154 O O . ASN A 1 264 ? 1.33 6.359 24.203 1 86.19 264 ASN A O 1
ATOM 2158 N N . PRO A 1 265 ? 1.896 8.086 25.422 1 84.81 265 PRO A N 1
ATOM 2159 C CA . PRO A 1 265 ? 0.754 8.859 24.938 1 84.81 265 PRO A CA 1
ATOM 2160 C C . PRO A 1 265 ? 0.881 9.219 23.453 1 84.81 265 PRO A C 1
ATOM 2162 O O . PRO A 1 265 ? -0.071 9.727 22.859 1 84.81 265 PRO A O 1
ATOM 2165 N N . ASN A 1 266 ? 1.988 8.922 22.859 1 85.81 266 ASN A N 1
ATOM 2166 C CA . ASN A 1 266 ? 2.227 9.266 21.469 1 85.81 266 ASN A CA 1
ATOM 2167 C C . ASN A 1 266 ? 1.757 8.156 20.531 1 85.81 266 ASN A C 1
ATOM 2169 O O . ASN A 1 266 ? 1.942 8.25 19.312 1 85.81 266 ASN A O 1
ATOM 2173 N N . ILE A 1 267 ? 1.218 7.168 21.188 1 87.25 267 ILE A N 1
ATOM 2174 C CA . ILE A 1 267 ? 0.704 6.035 20.422 1 87.25 267 ILE A CA 1
ATOM 2175 C C . ILE A 1 267 ? -0.814 6.145 20.297 1 87.25 267 ILE A C 1
ATOM 2177 O O . ILE A 1 267 ? -1.513 6.363 21.297 1 87.25 267 ILE A O 1
ATOM 2181 N N . HIS A 1 268 ? -1.271 6.07 19.078 1 89.25 268 HIS A N 1
ATOM 2182 C CA . HIS A 1 268 ? -2.699 6.164 18.781 1 89.25 268 HIS A CA 1
ATOM 2183 C C . HIS A 1 268 ? -3.229 4.863 18.203 1 89.25 268 HIS A C 1
ATOM 2185 O O . HIS A 1 268 ? -3.158 4.656 16.984 1 89.25 268 HIS A O 1
ATOM 2191 N N . ILE A 1 269 ? -3.809 4.086 19.062 1 82.12 269 ILE A N 1
ATOM 2192 C CA . ILE A 1 269 ? -4.352 2.779 18.719 1 82.12 269 ILE A CA 1
ATOM 2193 C C . ILE A 1 269 ? -5.734 2.611 19.344 1 82.12 269 ILE A C 1
ATOM 2195 O O . ILE A 1 269 ? -6.203 3.486 20.062 1 82.12 269 ILE A O 1
ATOM 2199 N N . ARG A 1 270 ? -6.469 1.593 19.062 1 82.25 270 ARG A N 1
ATOM 2200 C CA . ARG A 1 270 ? -7.738 1.15 19.625 1 82.25 270 ARG A CA 1
ATOM 2201 C C . ARG A 1 270 ? -8.828 2.191 19.406 1 82.25 270 ARG A C 1
ATOM 2203 O O . ARG A 1 270 ? -9.617 2.469 20.312 1 82.25 270 ARG A O 1
ATOM 2210 N N . ALA A 1 271 ? -8.656 2.805 18.281 1 81.25 271 ALA A N 1
ATOM 2211 C CA . ALA A 1 271 ? -9.719 3.746 17.938 1 81.25 271 ALA A CA 1
ATOM 2212 C C . ALA A 1 271 ? -10.906 3.023 17.297 1 81.25 271 ALA A C 1
ATOM 2214 O O . ALA A 1 271 ? -11.977 3.609 17.125 1 81.25 271 ALA A O 1
ATOM 2215 N N . CYS A 1 272 ? -10.617 1.864 16.875 1 80.06 272 CYS A N 1
ATOM 2216 C CA . CYS A 1 272 ? -11.672 1.012 16.344 1 80.06 272 CYS A CA 1
ATOM 2217 C C . CYS A 1 272 ? -12.031 -0.094 17.328 1 80.06 272 CYS A C 1
ATOM 2219 O O . CYS A 1 272 ? -11.195 -0.504 18.125 1 80.06 272 CYS A O 1
ATOM 2221 N N . MET B 1 1 ? 5.512 -32.531 7.922 1 32.12 1 MET B N 1
ATOM 2222 C CA . MET B 1 1 ? 4.387 -33.375 7.488 1 32.12 1 MET B CA 1
ATOM 2223 C C . MET B 1 1 ? 4.363 -33.5 5.969 1 32.12 1 MET B C 1
ATOM 2225 O O . MET B 1 1 ? 4.555 -32.5 5.25 1 32.12 1 MET B O 1
ATOM 2229 N N . GLU B 1 2 ? 4.695 -34.656 5.582 1 38.78 2 GLU B N 1
ATOM 2230 C CA . GLU B 1 2 ? 4.758 -35 4.164 1 38.78 2 GLU B CA 1
ATOM 2231 C C . GLU B 1 2 ? 3.443 -34.688 3.459 1 38.78 2 GLU B C 1
ATOM 2233 O O . GLU B 1 2 ? 2.371 -35.062 3.916 1 38.78 2 GLU B O 1
ATOM 2238 N N . PHE B 1 3 ? 3.357 -33.625 2.783 1 51.88 3 PHE B N 1
ATOM 2239 C CA . PHE B 1 3 ? 2.156 -33.281 2.033 1 51.88 3 PHE B CA 1
ATOM 2240 C C . PHE B 1 3 ? 1.758 -34.406 1.091 1 51.88 3 PHE B C 1
ATOM 2242 O O . PHE B 1 3 ? 2.559 -34.844 0.261 1 51.88 3 PHE B O 1
ATOM 2249 N N . SER B 1 4 ? 0.945 -35.344 1.603 1 64.94 4 SER B N 1
ATOM 2250 C CA . SER B 1 4 ? 0.362 -36.312 0.689 1 64.94 4 SER B CA 1
ATOM 2251 C C . SER B 1 4 ? -0.829 -35.75 -0.062 1 64.94 4 SER B C 1
ATOM 2253 O O . SER B 1 4 ? -1.716 -35.125 0.545 1 64.94 4 SER B O 1
ATOM 2255 N N . SER B 1 5 ? -0.683 -35.75 -1.427 1 71.06 5 SER B N 1
ATOM 2256 C CA . SER B 1 5 ? -1.797 -35.219 -2.215 1 71.06 5 SER B CA 1
ATOM 2257 C C . SER B 1 5 ? -2.879 -36.281 -2.404 1 71.06 5 SER B C 1
ATOM 2259 O O . SER B 1 5 ? -2.576 -37.469 -2.604 1 71.06 5 SER B O 1
ATOM 2261 N N . ARG B 1 6 ? -4.156 -35.938 -2.131 1 81.31 6 ARG B N 1
ATOM 2262 C CA . ARG B 1 6 ? -5.305 -36.781 -2.42 1 81.31 6 ARG B CA 1
ATOM 2263 C C . ARG B 1 6 ? -5.469 -37 -3.922 1 81.31 6 ARG B C 1
ATOM 2265 O O . ARG B 1 6 ? -6.211 -37.875 -4.355 1 81.31 6 ARG B O 1
ATOM 2272 N N . TYR B 1 7 ? -4.605 -36.25 -4.762 1 86.94 7 TYR B N 1
ATOM 2273 C CA . TYR B 1 7 ? -4.762 -36.281 -6.211 1 86.94 7 TYR B CA 1
ATOM 2274 C C . TYR B 1 7 ? -3.572 -36.969 -6.875 1 86.94 7 TYR B C 1
ATOM 2276 O O . TYR B 1 7 ? -2.451 -36.906 -6.363 1 86.94 7 TYR B O 1
ATOM 2284 N N . VAL B 1 8 ? -3.957 -37.594 -7.969 1 87.56 8 VAL B N 1
ATOM 2285 C CA . VAL B 1 8 ? -2.924 -38.25 -8.773 1 87.56 8 VAL B CA 1
ATOM 2286 C C . VAL B 1 8 ? -2.926 -37.656 -10.188 1 87.56 8 VAL B C 1
ATOM 2288 O O . VAL B 1 8 ? -3.951 -37.656 -10.867 1 87.56 8 VAL B O 1
ATOM 2291 N N . ALA B 1 9 ? -1.814 -37.25 -10.562 1 92.69 9 ALA B N 1
ATOM 2292 C CA . ALA B 1 9 ? -1.68 -36.688 -11.906 1 92.69 9 ALA B CA 1
ATOM 2293 C C . ALA B 1 9 ? -1.673 -37.781 -12.953 1 92.69 9 ALA B C 1
ATOM 2295 O O . ALA B 1 9 ? -1.067 -38.844 -12.75 1 92.69 9 ALA B O 1
ATOM 2296 N N . HIS B 1 10 ? -2.369 -37.5 -13.992 1 93.94 10 HIS B N 1
ATOM 2297 C CA . HIS B 1 10 ? -2.309 -38.406 -15.133 1 93.94 10 HIS B CA 1
ATOM 2298 C C . HIS B 1 10 ? -0.894 -38.5 -15.695 1 93.94 10 HIS B C 1
ATOM 2300 O O . HIS B 1 10 ? -0.163 -37.5 -15.695 1 93.94 10 HIS B O 1
ATOM 2306 N N . VAL B 1 11 ? -0.594 -39.625 -16.125 1 93.88 11 VAL B N 1
ATOM 2307 C CA . VAL B 1 11 ? 0.651 -39.781 -16.859 1 93.88 11 VAL B CA 1
ATOM 2308 C C . VAL B 1 11 ? 0.38 -39.625 -18.359 1 93.88 11 VAL B C 1
ATOM 2310 O O . VAL B 1 11 ? -0.368 -40.438 -18.938 1 93.88 11 VAL B O 1
ATOM 2313 N N . PRO B 1 12 ? 0.958 -38.656 -18.938 1 95.5 12 PRO B N 1
ATOM 2314 C CA . PRO B 1 12 ? 0.729 -38.5 -20.375 1 95.5 12 PRO B CA 1
ATOM 2315 C C . PRO B 1 12 ? 1.258 -39.656 -21.188 1 95.5 12 PRO B C 1
ATOM 2317 O O . PRO B 1 12 ? 2.188 -40.344 -20.766 1 95.5 12 PRO B O 1
ATOM 2320 N N . ASP B 1 13 ? 0.708 -39.906 -22.344 1 95.81 13 ASP B N 1
ATOM 2321 C CA . ASP B 1 13 ? 1.203 -40.969 -23.234 1 95.81 13 ASP B CA 1
ATOM 2322 C C . ASP B 1 13 ? 2.459 -40.5 -23.969 1 95.81 13 ASP B C 1
ATOM 2324 O O . ASP B 1 13 ? 3.033 -39.469 -23.656 1 95.81 13 ASP B O 1
ATOM 2328 N N . ALA B 1 14 ? 2.84 -41.281 -24.906 1 95 14 ALA B N 1
ATOM 2329 C CA . ALA B 1 14 ? 4.105 -41.062 -25.594 1 95 14 ALA B CA 1
ATOM 2330 C C . ALA B 1 14 ? 4.07 -39.75 -26.359 1 95 14 ALA B C 1
ATOM 2332 O O . ALA B 1 14 ? 5.113 -39.125 -26.625 1 95 14 ALA B O 1
ATOM 2333 N N . GLN B 1 15 ? 2.912 -39.281 -26.719 1 95.06 15 GLN B N 1
ATOM 2334 C CA . GLN B 1 15 ? 2.756 -38.031 -27.453 1 95.06 15 GLN B CA 1
ATOM 2335 C C . GLN B 1 15 ? 2.467 -36.875 -26.516 1 95.06 15 GLN B C 1
ATOM 2337 O O . GLN B 1 15 ? 2.252 -35.75 -26.953 1 95.06 15 GLN B O 1
ATOM 2342 N N . GLY B 1 16 ? 2.484 -37.125 -25.266 1 94.62 16 GLY B N 1
ATOM 2343 C CA . GLY B 1 16 ? 2.246 -36.094 -24.266 1 94.62 16 GLY B CA 1
ATOM 2344 C C . GLY B 1 16 ? 0.773 -35.844 -24.016 1 94.62 16 GLY B C 1
ATOM 2345 O O . GLY B 1 16 ? 0.411 -34.875 -23.359 1 94.62 16 GLY B O 1
ATOM 2346 N N . LEU B 1 17 ? -0.088 -36.688 -24.516 1 96.88 17 LEU B N 1
ATOM 2347 C CA . LEU B 1 17 ? -1.529 -36.5 -24.422 1 96.88 17 LEU B CA 1
ATOM 2348 C C . LEU B 1 17 ? -2.1 -37.188 -23.203 1 96.88 17 LEU B C 1
ATOM 2350 O O . LEU B 1 17 ? -1.648 -38.281 -22.828 1 96.88 17 LEU B O 1
ATOM 2354 N N . VAL B 1 18 ? -3.037 -36.594 -22.578 1 97.19 18 VAL B N 1
ATOM 2355 C CA . VAL B 1 18 ? -3.729 -37.125 -21.406 1 97.19 18 VAL B CA 1
ATOM 2356 C C . VAL B 1 18 ? -5.191 -37.406 -21.75 1 97.19 18 VAL B C 1
ATOM 2358 O O . VAL B 1 18 ? -5.844 -36.594 -22.406 1 97.19 18 VAL B O 1
ATOM 2361 N N . ASP B 1 19 ? -5.664 -38.594 -21.391 1 96.31 19 ASP B N 1
ATOM 2362 C CA . ASP B 1 19 ? -7.066 -38.938 -21.594 1 96.31 19 ASP B CA 1
ATOM 2363 C C . ASP B 1 19 ? -7.914 -38.531 -20.391 1 96.31 19 ASP B C 1
ATOM 2365 O O . ASP B 1 19 ? -8.195 -39.344 -19.516 1 96.31 19 ASP B O 1
ATOM 2369 N N . TYR B 1 20 ? -8.344 -37.375 -20.406 1 97.44 20 TYR B N 1
ATOM 2370 C CA . TYR B 1 20 ? -9.195 -36.875 -19.328 1 97.44 20 TYR B CA 1
ATOM 2371 C C . TYR B 1 20 ? -10.609 -37.438 -19.453 1 97.44 20 TYR B C 1
ATOM 2373 O O . TYR B 1 20 ? -11.148 -37.5 -20.547 1 97.44 20 TYR B O 1
ATOM 2381 N N . SER B 1 21 ? -11.25 -37.75 -18.375 1 96.88 21 SER B N 1
ATOM 2382 C CA . SER B 1 21 ? -12.617 -38.281 -18.375 1 96.88 21 SER B CA 1
ATOM 2383 C C . SER B 1 21 ? -13.633 -37.188 -18.672 1 96.88 21 SER B C 1
ATOM 2385 O O . SER B 1 21 ? -13.305 -36 -18.625 1 96.88 21 SER B O 1
ATOM 2387 N N . ALA B 1 22 ? -14.867 -37.594 -18.969 1 97.12 22 ALA B N 1
ATOM 2388 C CA . ALA B 1 22 ? -15.961 -36.656 -19.172 1 97.12 22 ALA B CA 1
ATOM 2389 C C . ALA B 1 22 ? -16.203 -35.812 -17.922 1 97.12 22 ALA B C 1
ATOM 2391 O O . ALA B 1 22 ? -16.531 -34.625 -18.016 1 97.12 22 ALA B O 1
ATOM 2392 N N . GLN B 1 23 ? -16.062 -36.469 -16.812 1 96.88 23 GLN B N 1
ATOM 2393 C CA . GLN B 1 23 ? -16.266 -35.781 -15.547 1 96.88 23 GLN B CA 1
ATOM 2394 C C . GLN B 1 23 ? -15.203 -34.688 -15.344 1 96.88 23 GLN B C 1
ATOM 2396 O O . GLN B 1 23 ? -15.531 -33.562 -14.906 1 96.88 23 GLN B O 1
ATOM 2401 N N . GLU B 1 24 ? -13.961 -35.031 -15.586 1 97.56 24 GLU B N 1
ATOM 2402 C CA . GLU B 1 24 ? -12.883 -34.062 -15.461 1 97.56 24 GLU B CA 1
ATOM 2403 C C . GLU B 1 24 ? -13.102 -32.875 -16.406 1 97.56 24 GLU B C 1
ATOM 2405 O O . GLU B 1 24 ? -12.922 -31.719 -16.016 1 97.56 24 GLU B O 1
ATOM 2410 N N . ASN B 1 25 ? -13.508 -33.125 -17.609 1 98 25 ASN B N 1
ATOM 2411 C CA . ASN B 1 25 ? -13.781 -32.062 -18.578 1 98 25 ASN B CA 1
ATOM 2412 C C . ASN B 1 25 ? -14.977 -31.219 -18.141 1 98 25 ASN B C 1
ATOM 2414 O O . ASN B 1 25 ? -15.008 -30.016 -18.391 1 98 25 ASN B O 1
ATOM 2418 N N . ARG B 1 26 ? -15.938 -31.828 -17.547 1 97.81 26 ARG B N 1
ATOM 2419 C CA . ARG B 1 26 ? -17.078 -31.078 -17.031 1 97.81 26 ARG B CA 1
ATOM 2420 C C . ARG B 1 26 ? -16.641 -30.109 -15.938 1 97.81 26 ARG B C 1
ATOM 2422 O O . ARG B 1 26 ? -17.109 -28.969 -15.891 1 97.81 26 ARG B O 1
ATOM 2429 N N . ILE B 1 27 ? -15.789 -30.562 -15.094 1 97.5 27 ILE B N 1
ATOM 2430 C CA . ILE B 1 27 ? -15.266 -29.703 -14.039 1 97.5 27 ILE B CA 1
ATOM 2431 C C . ILE B 1 27 ? -14.508 -28.531 -14.656 1 97.5 27 ILE B C 1
ATOM 2433 O O . ILE B 1 27 ? -14.68 -27.391 -14.242 1 97.5 27 ILE B O 1
ATOM 2437 N N . TRP B 1 28 ? -13.664 -28.812 -15.664 1 98.12 28 TRP B N 1
ATOM 2438 C CA . TRP B 1 28 ? -12.969 -27.766 -16.391 1 98.12 28 TRP B CA 1
ATOM 2439 C C . TRP B 1 28 ? -13.953 -26.734 -16.953 1 98.12 28 TRP B C 1
ATOM 2441 O O . TRP B 1 28 ? -13.758 -25.531 -16.812 1 98.12 28 TRP B O 1
ATOM 2451 N N . ASN B 1 29 ? -14.969 -27.234 -17.531 1 98.19 29 ASN B N 1
ATOM 2452 C CA . ASN B 1 29 ? -15.984 -26.375 -18.109 1 98.19 29 ASN B CA 1
ATOM 2453 C C . ASN B 1 29 ? -16.594 -25.453 -17.062 1 98.19 29 ASN B C 1
ATOM 2455 O O . ASN B 1 29 ? -16.719 -24.234 -17.297 1 98.19 29 ASN B O 1
ATOM 2459 N N . ILE B 1 30 ? -16.953 -25.953 -15.969 1 97.88 30 ILE B N 1
ATOM 2460 C CA . ILE B 1 30 ? -17.562 -25.188 -14.898 1 97.88 30 ILE B CA 1
ATOM 2461 C C . ILE B 1 30 ? -16.594 -24.109 -14.414 1 97.88 30 ILE B C 1
ATOM 2463 O O . ILE B 1 30 ? -16.953 -22.938 -14.336 1 97.88 30 ILE B O 1
ATOM 2467 N N . LEU B 1 31 ? -15.328 -24.562 -14.148 1 97.88 31 LEU B N 1
ATOM 2468 C CA . LEU B 1 31 ? -14.32 -23.641 -13.641 1 97.88 31 LEU B CA 1
ATOM 2469 C C . LEU B 1 31 ? -14.047 -22.516 -14.641 1 97.88 31 LEU B C 1
ATOM 2471 O O . LEU B 1 31 ? -14 -21.344 -14.266 1 97.88 31 LEU B O 1
ATOM 2475 N N . PHE B 1 32 ? -13.914 -22.875 -15.867 1 98.12 32 PHE B N 1
ATOM 2476 C CA . PHE B 1 32 ? -13.57 -21.938 -16.922 1 98.12 32 PHE B CA 1
ATOM 2477 C C . PHE B 1 32 ? -14.672 -20.906 -17.125 1 98.12 32 PHE B C 1
ATOM 2479 O O . PHE B 1 32 ? -14.414 -19.703 -17.125 1 98.12 32 PHE B O 1
ATOM 2486 N N . GLU B 1 33 ? -15.891 -21.312 -17.219 1 97.88 33 GLU B N 1
ATOM 2487 C CA . GLU B 1 33 ? -17.016 -20.422 -17.5 1 97.88 33 GLU B CA 1
ATOM 2488 C C . GLU B 1 33 ? -17.266 -19.453 -16.344 1 97.88 33 GLU B C 1
ATOM 2490 O O . GLU B 1 33 ? -17.484 -18.266 -16.562 1 97.88 33 GLU B O 1
ATOM 2495 N N . ARG B 1 34 ? -17.219 -19.953 -15.211 1 96.88 34 ARG B N 1
ATOM 2496 C CA . ARG B 1 34 ? -17.484 -19.078 -14.07 1 96.88 34 ARG B CA 1
ATOM 2497 C C . ARG B 1 34 ? -16.359 -18.047 -13.906 1 96.88 34 ARG B C 1
ATOM 2499 O O . ARG B 1 34 ? -16.625 -16.891 -13.578 1 96.88 34 ARG B O 1
ATOM 2506 N N . GLN B 1 35 ? -15.102 -18.547 -14.117 1 97.56 35 GLN B N 1
ATOM 2507 C CA . GLN B 1 35 ? -13.969 -17.641 -13.961 1 97.56 35 GLN B CA 1
ATOM 2508 C C . GLN B 1 35 ? -13.977 -16.562 -15.047 1 97.56 35 GLN B C 1
ATOM 2510 O O . GLN B 1 35 ? -13.719 -15.391 -14.766 1 97.56 35 GLN B O 1
ATOM 2515 N N . LEU B 1 36 ? -14.258 -16.953 -16.219 1 97.44 36 LEU B N 1
ATOM 2516 C CA . LEU B 1 36 ? -14.25 -16.031 -17.344 1 97.44 36 LEU B CA 1
ATOM 2517 C C . LEU B 1 36 ? -15.203 -14.875 -17.109 1 97.44 36 LEU B C 1
ATOM 2519 O O . LEU B 1 36 ? -14.898 -13.727 -17.453 1 97.44 36 LEU B O 1
ATOM 2523 N N . LYS B 1 37 ? -16.281 -15.078 -16.516 1 97.31 37 LYS B N 1
ATOM 2524 C CA . LYS B 1 37 ? -17.312 -14.07 -16.25 1 97.31 37 LYS B CA 1
ATOM 2525 C C . LYS B 1 37 ? -16.812 -13.031 -15.25 1 97.31 37 LYS B C 1
ATOM 2527 O O . LYS B 1 37 ? -17.312 -11.898 -15.227 1 97.31 37 LYS B O 1
ATOM 2532 N N . LEU B 1 38 ? -15.867 -13.375 -14.492 1 97.75 38 LEU B N 1
ATOM 2533 C CA . LEU B 1 38 ? -15.406 -12.508 -13.414 1 97.75 38 LEU B CA 1
ATOM 2534 C C . LEU B 1 38 ? -14.25 -11.625 -13.875 1 97.75 38 LEU B C 1
ATOM 2536 O O . LEU B 1 38 ? -13.93 -10.633 -13.219 1 97.75 38 LEU B O 1
ATOM 2540 N N . LEU B 1 39 ? -13.625 -11.891 -14.969 1 97.94 39 LEU B N 1
ATOM 2541 C CA . LEU B 1 39 ? -12.32 -11.344 -15.32 1 97.94 39 LEU B CA 1
ATOM 2542 C C . LEU B 1 39 ? -12.445 -9.898 -15.789 1 97.94 39 LEU B C 1
ATOM 2544 O O . LEU B 1 39 ? -11.625 -9.047 -15.438 1 97.94 39 LEU B O 1
ATOM 2548 N N . PRO B 1 40 ? -13.531 -9.57 -16.547 1 96.5 40 PRO B N 1
ATOM 2549 C CA . PRO B 1 40 ? -13.617 -8.195 -17.047 1 96.5 40 PRO B CA 1
ATOM 2550 C C . PRO B 1 40 ? -13.609 -7.16 -15.93 1 96.5 40 PRO B C 1
ATOM 2552 O O . PRO B 1 40 ? -14.375 -7.285 -14.969 1 96.5 40 PRO B O 1
ATOM 2555 N N . GLY B 1 41 ? -12.672 -6.172 -16.062 1 97.25 41 GLY B N 1
ATOM 2556 C CA . GLY B 1 41 ? -12.555 -5.109 -15.078 1 97.25 41 GLY B CA 1
ATOM 2557 C C . GLY B 1 41 ? -11.719 -5.504 -13.875 1 97.25 41 GLY B C 1
ATOM 2558 O O . GLY B 1 41 ? -11.5 -4.691 -12.977 1 97.25 41 GLY B O 1
ATOM 2559 N N . ARG B 1 42 ? -11.203 -6.805 -13.883 1 98.62 42 ARG B N 1
ATOM 2560 C CA . ARG B 1 42 ? -10.484 -7.277 -12.703 1 98.62 42 ARG B CA 1
ATOM 2561 C C . ARG B 1 42 ? -9.141 -7.887 -13.086 1 98.62 42 ARG B C 1
ATOM 2563 O O . ARG B 1 42 ? -8.172 -7.785 -12.328 1 98.62 42 ARG B O 1
ATOM 2570 N N . ALA B 1 43 ? -9.062 -8.5 -14.195 1 98.69 43 ALA B N 1
ATOM 2571 C CA . ALA B 1 43 ? -7.816 -9.039 -14.727 1 98.69 43 ALA B CA 1
ATOM 2572 C C . ALA B 1 43 ? -7.117 -8.023 -15.625 1 98.69 43 ALA B C 1
ATOM 2574 O O . ALA B 1 43 ? -7.773 -7.188 -16.25 1 98.69 43 ALA B O 1
ATOM 2575 N N . CYS B 1 44 ? -5.828 -8.031 -15.695 1 98.44 44 CYS B N 1
ATOM 2576 C CA . CYS B 1 44 ? -5.086 -7.141 -16.578 1 98.44 44 CYS B CA 1
ATOM 2577 C C . CYS B 1 44 ? -5.305 -7.52 -18.047 1 98.44 44 CYS B C 1
ATOM 2579 O O . CYS B 1 44 ? -5.66 -8.664 -18.344 1 98.44 44 CYS B O 1
ATOM 2581 N N . ASP B 1 45 ? -5.082 -6.629 -18.922 1 97.69 45 ASP B N 1
ATOM 2582 C CA . ASP B 1 45 ? -5.32 -6.836 -20.359 1 97.69 45 ASP B CA 1
ATOM 2583 C C . ASP B 1 45 ? -4.395 -7.91 -20.922 1 97.69 45 ASP B C 1
ATOM 2585 O O . ASP B 1 45 ? -4.777 -8.656 -21.812 1 97.69 45 ASP B O 1
ATOM 2589 N N . GLU B 1 46 ? -3.207 -7.973 -20.375 1 97.75 46 GLU B N 1
ATOM 2590 C CA . GLU B 1 46 ? -2.232 -8.953 -20.844 1 97.75 46 GLU B CA 1
ATOM 2591 C C . GLU B 1 46 ? -2.736 -10.375 -20.609 1 97.75 46 GLU B C 1
ATOM 2593 O O . GLU B 1 46 ? -2.514 -11.266 -21.438 1 97.75 46 GLU B O 1
ATOM 2598 N N . PHE B 1 47 ? -3.393 -10.57 -19.531 1 98.44 47 PHE B N 1
ATOM 2599 C CA . PHE B 1 47 ? -3.953 -11.883 -19.234 1 98.44 47 PHE B CA 1
ATOM 2600 C C . PHE B 1 47 ? -5.055 -12.234 -20.219 1 98.44 47 PHE B C 1
ATOM 2602 O O . PHE B 1 47 ? -5.066 -13.336 -20.766 1 98.44 47 PHE B O 1
ATOM 2609 N N . LEU B 1 48 ? -5.941 -11.32 -20.406 1 97.94 48 LEU B N 1
ATOM 2610 C CA . LEU B 1 48 ? -7.059 -11.555 -21.312 1 97.94 48 LEU B CA 1
ATOM 2611 C C . LEU B 1 48 ? -6.562 -11.82 -22.734 1 97.94 48 LEU B C 1
ATOM 2613 O O . LEU B 1 48 ? -7.051 -12.727 -23.406 1 97.94 48 LEU B O 1
ATOM 2617 N N . SER B 1 49 ? -5.621 -11.055 -23.172 1 97.75 49 SER B N 1
ATOM 2618 C CA . SER B 1 49 ? -5.004 -11.289 -24.469 1 97.75 49 SER B CA 1
ATOM 2619 C C . SER B 1 49 ? -4.316 -12.648 -24.531 1 97.75 49 SER B C 1
ATOM 2621 O O . SER B 1 49 ? -4.336 -13.328 -25.562 1 97.75 49 SER B O 1
ATOM 2623 N N . GLY B 1 50 ? -3.727 -13.023 -23.391 1 98.25 50 GLY B N 1
ATOM 2624 C CA . GLY B 1 50 ? -3.047 -14.305 -23.312 1 98.25 50 GLY B CA 1
ATOM 2625 C C . GLY B 1 50 ? -3.984 -15.492 -23.438 1 98.25 50 GLY B C 1
ATOM 2626 O O . GLY B 1 50 ? -3.635 -16.5 -24.047 1 98.25 50 GLY B O 1
ATOM 2627 N N . LEU B 1 51 ? -5.152 -15.367 -22.859 1 97.56 51 LEU B N 1
ATOM 2628 C CA . LEU B 1 51 ? -6.156 -16.422 -23 1 97.56 51 LEU B CA 1
ATOM 2629 C C . LEU B 1 51 ? -6.477 -16.688 -24.469 1 97.56 51 LEU B C 1
ATOM 2631 O O . LEU B 1 51 ? -6.547 -17.844 -24.891 1 97.56 51 LEU B O 1
ATOM 2635 N N . GLN B 1 52 ? -6.594 -15.633 -25.188 1 96.94 52 GLN B N 1
ATOM 2636 C CA . GLN B 1 52 ? -6.895 -15.727 -26.609 1 96.94 52 GLN B CA 1
ATOM 2637 C C . GLN B 1 52 ? -5.719 -16.312 -27.375 1 96.94 52 GLN B C 1
ATOM 2639 O O . GLN B 1 52 ? -5.898 -17.188 -28.234 1 96.94 52 GLN B O 1
ATOM 2644 N N . THR B 1 53 ? -4.582 -15.852 -27.062 1 97.75 53 THR B N 1
ATOM 2645 C CA . THR B 1 53 ? -3.365 -16.281 -27.75 1 97.75 53 THR B CA 1
ATOM 2646 C C . THR B 1 53 ? -3.16 -17.781 -27.578 1 97.75 53 THR B C 1
ATOM 2648 O O . THR B 1 53 ? -2.775 -18.484 -28.516 1 97.75 53 THR B O 1
ATOM 2651 N N . LEU B 1 54 ? -3.459 -18.312 -26.391 1 97.94 54 LEU B N 1
ATOM 2652 C CA . LEU B 1 54 ? -3.242 -19.719 -26.094 1 97.94 54 LEU B CA 1
ATOM 2653 C C . LEU B 1 54 ? -4.398 -20.578 -26.594 1 97.94 54 LEU B C 1
ATOM 2655 O O . LEU B 1 54 ? -4.309 -21.797 -26.625 1 97.94 54 LEU B O 1
ATOM 2659 N N . GLY B 1 55 ? -5.449 -19.938 -26.969 1 96.19 55 GLY B N 1
ATOM 2660 C CA . GLY B 1 55 ? -6.602 -20.656 -27.484 1 96.19 55 GLY B CA 1
ATOM 2661 C C . GLY B 1 55 ? -7.293 -21.5 -26.438 1 96.19 55 GLY B C 1
ATOM 2662 O O . GLY B 1 55 ? -7.82 -22.578 -26.734 1 96.19 55 GLY B O 1
ATOM 2663 N N . LEU B 1 56 ? -7.176 -21.125 -25.219 1 96.19 56 LEU B N 1
ATOM 2664 C CA . LEU B 1 56 ? -7.875 -21.844 -24.172 1 96.19 56 LEU B CA 1
ATOM 2665 C C . LEU B 1 56 ? -9.383 -21.641 -24.281 1 96.19 56 LEU B C 1
ATOM 2667 O O . LEU B 1 56 ? -9.844 -20.547 -24.594 1 96.19 56 LEU B O 1
ATOM 2671 N N . ASN B 1 57 ? -10.109 -22.688 -24.047 1 94.31 57 ASN B N 1
ATOM 2672 C CA . ASN B 1 57 ? -11.562 -22.609 -24.109 1 94.31 57 ASN B CA 1
ATOM 2673 C C . ASN B 1 57 ? -12.211 -23.484 -23.047 1 94.31 57 ASN B C 1
ATOM 2675 O O . ASN B 1 57 ? -11.523 -24.219 -22.328 1 94.31 57 ASN B O 1
ATOM 2679 N N . SER B 1 58 ? -13.492 -23.406 -22.984 1 96.69 58 SER B N 1
ATOM 2680 C CA . SER B 1 58 ? -14.203 -24.016 -21.875 1 96.69 58 SER B CA 1
ATOM 2681 C C . SER B 1 58 ? -14.586 -25.469 -22.188 1 96.69 58 SER B C 1
ATOM 2683 O O . SER B 1 58 ? -15.031 -26.203 -21.312 1 96.69 58 SER B O 1
ATOM 2685 N N . SER B 1 59 ? -14.352 -25.938 -23.328 1 95.5 59 SER B N 1
ATOM 2686 C CA . SER B 1 59 ? -14.93 -27.203 -23.766 1 95.5 59 SER B CA 1
ATOM 2687 C C . SER B 1 59 ? -14.188 -28.391 -23.172 1 95.5 59 SER B C 1
ATOM 2689 O O . SER B 1 59 ? -14.805 -29.359 -22.719 1 95.5 59 SER B O 1
ATOM 2691 N N . THR B 1 60 ? -12.875 -28.391 -23.266 1 95.69 60 THR B N 1
ATOM 2692 C CA . THR B 1 60 ? -12.078 -29.5 -22.766 1 95.69 60 THR B CA 1
ATOM 2693 C C . THR B 1 60 ? -10.781 -29 -22.141 1 95.69 60 THR B C 1
ATOM 2695 O O . THR B 1 60 ? -10.297 -27.906 -22.484 1 95.69 60 THR B O 1
ATOM 2698 N N . ILE B 1 61 ? -10.305 -29.812 -21.203 1 98 61 ILE B N 1
ATOM 2699 C CA . ILE B 1 61 ? -8.969 -29.547 -20.672 1 98 61 ILE B CA 1
ATOM 2700 C C . ILE B 1 61 ? -7.949 -29.562 -21.812 1 98 61 ILE B C 1
ATOM 2702 O O . ILE B 1 61 ? -7.875 -30.531 -22.578 1 98 61 ILE B O 1
ATOM 2706 N N . PRO B 1 62 ? -7.23 -28.5 -21.969 1 97.62 62 PRO B N 1
ATOM 2707 C CA . PRO B 1 62 ? -6.27 -28.469 -23.062 1 97.62 62 PRO B CA 1
ATOM 2708 C C . PRO B 1 62 ? -5.152 -29.5 -22.922 1 97.62 62 PRO B C 1
ATOM 2710 O O . PRO B 1 62 ? -4.762 -29.828 -21.797 1 97.62 62 PRO B O 1
ATOM 2713 N N . GLN B 1 63 ? -4.688 -29.938 -24.062 1 97.62 63 GLN B N 1
ATOM 2714 C CA . GLN B 1 63 ? -3.523 -30.828 -24.078 1 97.62 63 GLN B CA 1
ATOM 2715 C C . GLN B 1 63 ? -2.227 -30.031 -23.984 1 97.62 63 GLN B C 1
ATOM 2717 O O . GLN B 1 63 ? -2.051 -29.031 -24.672 1 97.62 63 GLN B O 1
ATOM 2722 N N . LEU B 1 64 ? -1.337 -30.453 -23.141 1 97.81 64 LEU B N 1
ATOM 2723 C CA . LEU B 1 64 ? -0.134 -29.703 -22.812 1 97.81 64 LEU B CA 1
ATOM 2724 C C . LEU B 1 64 ? 0.69 -29.422 -24.078 1 97.81 64 LEU B C 1
ATOM 2726 O O . LEU B 1 64 ? 1.208 -28.328 -24.25 1 97.81 64 LEU B O 1
ATOM 2730 N N . PRO B 1 65 ? 0.842 -30.406 -25.016 1 97.81 65 PRO B N 1
ATOM 2731 C CA . PRO B 1 65 ? 1.622 -30.125 -26.219 1 97.81 65 PRO B CA 1
ATOM 2732 C C . PRO B 1 65 ? 1.034 -28.969 -27.047 1 97.81 65 PRO B C 1
ATOM 2734 O O . PRO B 1 65 ? 1.778 -28.188 -27.641 1 97.81 65 PRO B O 1
ATOM 2737 N N . GLU B 1 66 ? -0.24 -28.859 -27.062 1 96.88 66 GLU B N 1
ATOM 2738 C CA . GLU B 1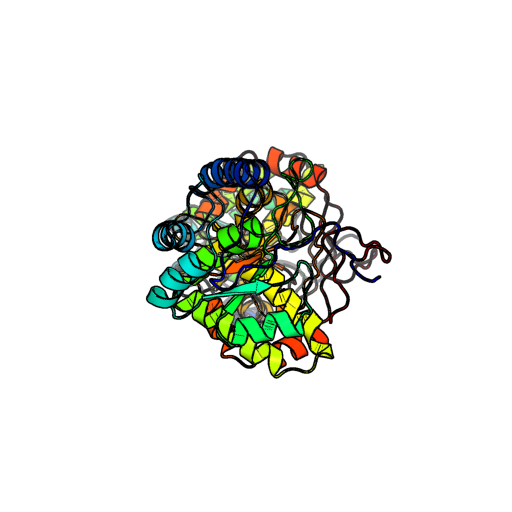 66 ? -0.892 -27.766 -27.797 1 96.88 66 GLU B CA 1
ATOM 2739 C C . GLU B 1 66 ? -0.607 -26.422 -27.156 1 96.88 66 GLU B C 1
ATOM 2741 O O . GLU B 1 66 ? -0.294 -25.453 -27.859 1 96.88 66 GLU B O 1
ATOM 2746 N N . VAL B 1 67 ? -0.75 -26.359 -25.875 1 98 67 VAL B N 1
ATOM 2747 C CA . VAL B 1 67 ? -0.46 -25.141 -25.141 1 98 67 VAL B CA 1
ATOM 2748 C C . VAL B 1 67 ? 1.009 -24.766 -25.312 1 98 67 VAL B C 1
ATOM 2750 O O . VAL B 1 67 ? 1.333 -23.594 -25.547 1 98 67 VAL B O 1
ATOM 2753 N N . SER B 1 68 ? 1.863 -25.766 -25.266 1 98.31 68 SER B N 1
ATOM 2754 C CA . SER B 1 68 ? 3.299 -25.547 -25.422 1 98.31 68 SER B CA 1
ATOM 2755 C C . SER B 1 68 ? 3.629 -24.969 -26.797 1 98.31 68 SER B C 1
ATOM 2757 O O . SER B 1 68 ? 4.457 -24.062 -26.906 1 98.31 68 SER B O 1
ATOM 2759 N N . GLU B 1 69 ? 3.039 -25.484 -27.781 1 98.12 69 GLU B N 1
ATOM 2760 C CA . GLU B 1 69 ? 3.293 -25.016 -29.141 1 98.12 69 GLU B CA 1
ATOM 2761 C C . GLU B 1 69 ? 2.967 -23.531 -29.266 1 98.12 69 GLU B C 1
ATOM 2763 O O . GLU B 1 69 ? 3.766 -22.766 -29.812 1 98.12 69 GLU B O 1
ATOM 2768 N N . ARG B 1 70 ? 1.88 -23.109 -28.766 1 97.94 70 ARG B N 1
ATOM 2769 C CA . ARG B 1 70 ? 1.438 -21.719 -28.859 1 97.94 70 ARG B CA 1
ATOM 2770 C C . ARG B 1 70 ? 2.293 -20.812 -27.984 1 97.94 70 ARG B C 1
ATOM 2772 O O . ARG B 1 70 ? 2.646 -19.703 -28.406 1 97.94 70 ARG B O 1
ATOM 2779 N N . LEU B 1 71 ? 2.52 -21.281 -26.812 1 98.25 71 LEU B N 1
ATOM 2780 C CA . LEU B 1 71 ? 3.34 -20.5 -25.891 1 98.25 71 LEU B CA 1
ATOM 2781 C C . LEU B 1 71 ? 4.75 -20.328 -26.438 1 98.25 71 LEU B C 1
ATOM 2783 O O . LEU B 1 71 ? 5.309 -19.219 -26.375 1 98.25 71 LEU B O 1
ATOM 2787 N N . LYS B 1 72 ? 5.336 -21.391 -27 1 98.31 72 LYS B N 1
ATOM 2788 C CA . LYS B 1 72 ? 6.684 -21.344 -27.562 1 98.31 72 LYS B CA 1
ATOM 2789 C C . LYS B 1 72 ? 6.77 -20.344 -28.703 1 98.31 72 LYS B C 1
ATOM 2791 O O . LYS B 1 72 ? 7.75 -19.594 -28.812 1 98.31 72 LYS B O 1
ATOM 2796 N N . ALA B 1 73 ? 5.801 -20.266 -29.5 1 97.62 73 ALA B N 1
ATOM 2797 C CA . ALA B 1 73 ? 5.758 -19.359 -30.641 1 97.62 73 ALA B CA 1
ATOM 2798 C C . ALA B 1 73 ? 5.77 -17.906 -30.188 1 97.62 73 ALA B C 1
ATOM 2800 O O . ALA B 1 73 ? 6.312 -17.031 -30.875 1 97.62 73 ALA B O 1
ATOM 2801 N N . LYS B 1 74 ? 5.207 -17.672 -29 1 97.31 74 LYS B N 1
ATOM 2802 C CA . LYS B 1 74 ? 5.051 -16.297 -28.531 1 97.31 74 LYS B CA 1
ATOM 2803 C C . LYS B 1 74 ? 6.262 -15.852 -27.719 1 97.31 74 LYS B C 1
ATOM 2805 O O . LYS B 1 74 ? 6.777 -14.742 -27.906 1 97.31 74 LYS B O 1
ATOM 2810 N N . THR B 1 75 ? 6.73 -16.688 -26.75 1 98.25 75 THR B N 1
ATOM 2811 C CA . THR B 1 75 ? 7.734 -16.188 -25.812 1 98.25 75 THR B CA 1
ATOM 2812 C C . THR B 1 75 ? 8.844 -17.219 -25.609 1 98.25 75 THR B C 1
ATOM 2814 O O . THR B 1 75 ? 9.789 -17 -24.859 1 98.25 75 THR B O 1
ATOM 2817 N N . GLY B 1 76 ? 8.711 -18.391 -26.234 1 98.5 76 GLY B N 1
ATOM 2818 C CA . GLY B 1 76 ? 9.703 -19.438 -26.062 1 98.5 76 GLY B CA 1
ATOM 2819 C C . GLY B 1 76 ? 9.398 -20.359 -24.891 1 98.5 76 GLY B C 1
ATOM 2820 O O . GLY B 1 76 ? 10.102 -21.359 -24.688 1 98.5 76 GLY B O 1
ATOM 2821 N N . TRP B 1 77 ? 8.375 -20.109 -24.188 1 98.69 77 TRP B N 1
ATOM 2822 C CA . TRP B 1 77 ? 7.996 -20.906 -23.031 1 98.69 77 TRP B CA 1
ATOM 2823 C C . TRP B 1 77 ? 7.223 -22.156 -23.453 1 98.69 77 TRP B C 1
ATOM 2825 O O . TRP B 1 77 ? 6.656 -22.203 -24.547 1 98.69 77 TRP B O 1
ATOM 2835 N N . GLN B 1 78 ? 7.207 -23.172 -22.594 1 98.62 78 GLN B N 1
ATOM 2836 C CA . GLN B 1 78 ? 6.43 -24.391 -22.75 1 98.62 78 GLN B CA 1
ATOM 2837 C C . GLN B 1 78 ? 5.863 -24.844 -21.406 1 98.62 78 GLN B C 1
ATOM 2839 O O . GLN B 1 78 ? 6.145 -24.234 -20.375 1 98.62 78 GLN B O 1
ATOM 2844 N N . VAL B 1 79 ? 5.02 -25.844 -21.484 1 98.44 79 VAL B N 1
ATOM 2845 C CA . VAL B 1 79 ? 4.465 -26.422 -20.25 1 98.44 79 VAL B CA 1
ATOM 2846 C C . VAL B 1 79 ? 4.957 -27.859 -20.094 1 98.44 79 VAL B C 1
ATOM 2848 O O . VAL B 1 79 ? 5.059 -28.609 -21.062 1 98.44 79 VAL B O 1
ATOM 2851 N N . ALA B 1 80 ? 5.316 -28.203 -18.891 1 97.81 80 ALA B N 1
ATOM 2852 C CA . ALA B 1 80 ? 5.805 -29.547 -18.578 1 97.81 80 ALA B CA 1
ATOM 2853 C C . ALA B 1 80 ? 4.855 -30.266 -17.625 1 97.81 80 ALA B C 1
ATOM 2855 O O . ALA B 1 80 ? 4.504 -29.734 -16.578 1 97.81 80 ALA B O 1
ATOM 2856 N N . PRO B 1 81 ? 4.457 -31.484 -18.062 1 97 81 PRO B N 1
ATOM 2857 C CA . PRO B 1 81 ? 3.664 -32.25 -17.109 1 97 81 PRO B CA 1
ATOM 2858 C C . PRO B 1 81 ? 4.465 -32.688 -15.867 1 97 81 PRO B C 1
ATOM 2860 O O . PRO B 1 81 ? 5.613 -33.094 -15.992 1 97 81 PRO B O 1
ATOM 2863 N N . VAL B 1 82 ? 3.852 -32.469 -14.695 1 95.31 82 VAL B N 1
ATOM 2864 C CA . VAL B 1 82 ? 4.508 -32.844 -13.453 1 95.31 82 VAL B CA 1
ATOM 2865 C C . VAL B 1 82 ? 3.521 -33.594 -12.562 1 95.31 82 VAL B C 1
ATOM 2867 O O . VAL B 1 82 ? 2.318 -33.625 -12.836 1 95.31 82 VAL B O 1
ATOM 2870 N N . ALA B 1 83 ? 4.086 -34.219 -11.508 1 91.25 83 ALA B N 1
ATOM 2871 C CA . ALA B 1 83 ? 3.268 -34.844 -10.484 1 91.25 83 ALA B CA 1
ATOM 2872 C C . ALA B 1 83 ? 2.516 -33.812 -9.656 1 91.25 83 ALA B C 1
ATOM 2874 O O . ALA B 1 83 ? 2.773 -32.625 -9.766 1 91.25 83 ALA B O 1
ATOM 2875 N N . ALA B 1 84 ? 1.563 -34.281 -8.883 1 85.94 84 ALA B N 1
ATOM 2876 C CA . ALA B 1 84 ? 0.732 -33.406 -8.062 1 85.94 84 ALA B CA 1
ATOM 2877 C C . ALA B 1 84 ? 1.584 -32.594 -7.074 1 85.94 84 ALA B C 1
ATOM 2879 O O . ALA B 1 84 ? 1.27 -31.453 -6.766 1 85.94 84 ALA B O 1
ATOM 2880 N N . LEU B 1 85 ? 2.594 -33.25 -6.617 1 85.88 85 LEU B N 1
ATOM 2881 C CA . LEU B 1 85 ? 3.529 -32.594 -5.707 1 85.88 85 LEU B CA 1
ATOM 2882 C C . LEU B 1 85 ? 4.953 -32.688 -6.246 1 85.88 85 LEU B C 1
ATOM 2884 O O . LEU B 1 85 ? 5.41 -33.75 -6.648 1 85.88 85 LEU B O 1
ATOM 2888 N N . ILE B 1 86 ? 5.508 -31.531 -6.422 1 89.56 86 ILE B N 1
ATOM 2889 C CA . ILE B 1 86 ? 6.914 -31.5 -6.805 1 89.56 86 ILE B CA 1
ATOM 2890 C C . ILE B 1 86 ? 7.695 -30.625 -5.82 1 89.56 86 ILE B C 1
ATOM 2892 O O . ILE B 1 86 ? 7.113 -29.797 -5.117 1 89.56 86 ILE B O 1
ATOM 2896 N N . SER B 1 87 ? 9 -30.891 -5.781 1 92.75 87 SER B N 1
ATOM 2897 C CA . SER B 1 87 ? 9.859 -30.094 -4.898 1 92.75 87 SER B CA 1
ATOM 2898 C C . SER B 1 87 ? 10.008 -28.656 -5.406 1 92.75 87 SER B C 1
ATOM 2900 O O . SER B 1 87 ? 9.836 -28.406 -6.602 1 92.75 87 SER B O 1
ATOM 2902 N N . ALA B 1 88 ? 10.367 -27.844 -4.516 1 93.62 88 ALA B N 1
ATOM 2903 C CA . ALA B 1 88 ? 10.633 -26.453 -4.895 1 93.62 88 ALA B CA 1
ATOM 2904 C C . ALA B 1 88 ? 11.773 -26.375 -5.906 1 93.62 88 ALA B C 1
ATOM 2906 O O . ALA B 1 88 ? 11.727 -25.578 -6.84 1 93.62 88 ALA B O 1
ATOM 2907 N N . ARG B 1 89 ? 12.758 -27.203 -5.727 1 96.38 89 ARG B N 1
ATOM 2908 C CA . ARG B 1 89 ? 13.898 -27.188 -6.641 1 96.38 89 ARG B CA 1
ATOM 2909 C C . ARG B 1 89 ? 13.477 -27.594 -8.047 1 96.38 89 ARG B C 1
ATOM 2911 O O . ARG B 1 89 ? 13.82 -26.906 -9.023 1 96.38 89 ARG B O 1
ATOM 2918 N N . GLU B 1 90 ? 12.742 -28.656 -8.086 1 96.69 90 GLU B N 1
ATOM 2919 C CA . GLU B 1 90 ? 12.25 -29.078 -9.391 1 96.69 90 GLU B CA 1
ATOM 2920 C C . GLU B 1 90 ? 11.414 -28 -10.055 1 96.69 90 GLU B C 1
ATOM 2922 O O . GLU B 1 90 ? 11.539 -27.75 -11.25 1 96.69 90 GLU B O 1
ATOM 2927 N N . PHE B 1 91 ? 10.633 -27.422 -9.258 1 97.19 91 PHE B N 1
ATOM 2928 C CA . PHE B 1 91 ? 9.773 -26.344 -9.734 1 97.19 91 PHE B CA 1
ATOM 2929 C C . PHE B 1 91 ? 10.602 -25.219 -10.352 1 97.19 91 PHE B C 1
ATOM 2931 O O . PHE B 1 91 ? 10.383 -24.859 -11.516 1 97.19 91 PHE B O 1
ATOM 2938 N N . PHE B 1 92 ? 11.586 -24.688 -9.688 1 98.06 92 PHE B N 1
ATOM 2939 C CA . PHE B 1 92 ? 12.359 -23.547 -10.156 1 98.06 92 PHE B CA 1
ATOM 2940 C C . PHE B 1 92 ? 13.305 -23.953 -11.281 1 98.06 92 PHE B C 1
ATOM 2942 O O . PHE B 1 92 ? 13.586 -23.156 -12.18 1 98.06 92 PHE B O 1
ATOM 2949 N N . GLU B 1 93 ? 13.742 -25.188 -11.305 1 98.44 93 GLU B N 1
ATOM 2950 C CA . GLU B 1 93 ? 14.57 -25.672 -12.406 1 98.44 93 GLU B CA 1
ATOM 2951 C C . GLU B 1 93 ? 13.789 -25.672 -13.719 1 98.44 93 GLU B C 1
ATOM 2953 O O . GLU B 1 93 ? 14.32 -25.281 -14.766 1 98.44 93 GLU B O 1
ATOM 2958 N N . LEU B 1 94 ? 12.562 -26.125 -13.578 1 98.56 94 LEU B N 1
ATOM 2959 C CA . LEU B 1 94 ? 11.719 -26.125 -14.773 1 98.56 94 LEU B CA 1
ATOM 2960 C C . LEU B 1 94 ? 11.484 -24.703 -15.258 1 98.56 94 LEU B C 1
ATOM 2962 O O . LEU B 1 94 ? 11.625 -24.422 -16.453 1 98.56 94 LEU B O 1
ATOM 2966 N N . LEU B 1 95 ? 11.172 -23.812 -14.352 1 98.69 95 LEU B N 1
ATOM 2967 C CA . LEU B 1 95 ? 10.953 -22.422 -14.727 1 98.69 95 LEU B CA 1
ATOM 2968 C C . LEU B 1 95 ? 12.203 -21.812 -15.359 1 98.69 95 LEU B C 1
ATOM 2970 O O . LEU B 1 95 ? 12.109 -21.062 -16.328 1 98.69 95 LEU B O 1
ATOM 2974 N N . ALA B 1 96 ? 13.359 -22.156 -14.828 1 98.62 96 ALA B N 1
ATOM 2975 C CA . ALA B 1 96 ? 14.633 -21.625 -15.32 1 98.62 96 ALA B CA 1
ATOM 2976 C C . ALA B 1 96 ? 14.906 -22.109 -16.75 1 98.62 96 ALA B C 1
ATOM 2978 O O . ALA B 1 96 ? 15.742 -21.531 -17.453 1 98.62 96 ALA B O 1
ATOM 2979 N N . GLU B 1 97 ? 14.227 -23.109 -17.172 1 98.56 97 GLU B N 1
ATOM 2980 C CA . GLU B 1 97 ? 14.367 -23.625 -18.531 1 98.56 97 GLU B CA 1
ATOM 2981 C C . GLU B 1 97 ? 13.172 -23.234 -19.391 1 98.56 97 GLU B C 1
ATOM 2983 O O . GLU B 1 97 ? 12.984 -23.781 -20.484 1 98.56 97 GLU B O 1
ATOM 2988 N N . LYS B 1 98 ? 12.32 -22.359 -18.859 1 98.62 98 LYS B N 1
ATOM 2989 C CA . LYS B 1 98 ? 11.141 -21.828 -19.547 1 98.62 98 LYS B CA 1
ATOM 2990 C C . LYS B 1 98 ? 10.102 -22.922 -19.781 1 98.62 98 LYS B C 1
ATOM 2992 O O . LYS B 1 98 ? 9.453 -22.969 -20.828 1 98.62 98 LYS B O 1
ATOM 2997 N N . TYR B 1 99 ? 10.07 -23.844 -18.828 1 98.75 99 TYR B N 1
ATOM 2998 C CA . TYR B 1 99 ? 8.992 -24.828 -18.734 1 98.75 99 TYR B CA 1
ATOM 2999 C C . TYR B 1 99 ? 8.109 -24.547 -17.516 1 98.75 99 TYR B C 1
ATOM 3001 O O . TYR B 1 99 ? 8.578 -24.609 -16.375 1 98.75 99 TYR B O 1
ATOM 3009 N N . PHE B 1 100 ? 6.895 -24.219 -17.75 1 98.69 100 PHE B N 1
ATOM 3010 C CA . PHE B 1 100 ? 5.988 -24.062 -16.625 1 98.69 100 PHE B CA 1
ATOM 3011 C C . PHE B 1 100 ? 5.41 -25.406 -16.188 1 98.69 100 PHE B C 1
ATOM 3013 O O . PHE B 1 100 ? 4.824 -26.125 -17 1 98.69 100 PHE B O 1
ATOM 3020 N N . PRO B 1 101 ? 5.57 -25.75 -14.938 1 98.06 101 PRO B N 1
ATOM 3021 C CA . PRO B 1 101 ? 5.062 -27.047 -14.469 1 98.06 101 PRO B CA 1
ATOM 3022 C C . PRO B 1 101 ? 3.539 -27.078 -14.375 1 98.06 101 PRO B C 1
ATOM 3024 O O . PRO B 1 101 ? 2.926 -26.125 -13.883 1 98.06 101 PRO B O 1
ATOM 3027 N N . ALA B 1 102 ? 2.951 -28.125 -14.852 1 97 102 ALA B N 1
ATOM 3028 C CA . ALA B 1 102 ? 1.504 -28.328 -14.789 1 97 102 ALA B CA 1
ATOM 3029 C C . ALA B 1 102 ? 1.155 -29.734 -14.336 1 97 102 ALA B C 1
ATOM 3031 O O . ALA B 1 102 ? 1.439 -30.703 -15.039 1 97 102 ALA B O 1
ATOM 3032 N N . ALA B 1 103 ? 0.576 -29.812 -13.172 1 94.69 103 ALA B N 1
ATOM 3033 C CA . ALA B 1 103 ? 0.082 -31.109 -12.719 1 94.69 103 ALA B CA 1
ATOM 3034 C C . ALA B 1 103 ? -1.16 -31.531 -13.5 1 94.69 103 ALA B C 1
ATOM 3036 O O . ALA B 1 103 ? -2.148 -30.797 -13.547 1 94.69 103 ALA B O 1
ATOM 3037 N N . THR B 1 104 ? -1.14 -32.719 -14.016 1 96.19 104 THR B N 1
ATOM 3038 C CA . THR B 1 104 ? -2.176 -33.156 -14.953 1 96.19 104 THR B CA 1
ATOM 3039 C C . THR B 1 104 ? -3.344 -33.781 -14.203 1 96.19 104 THR B C 1
ATOM 3041 O O . THR B 1 104 ? -3.705 -34.938 -14.461 1 96.19 104 THR B O 1
ATOM 3044 N N . PHE B 1 105 ? -3.904 -33.094 -13.312 1 95.88 105 PHE B N 1
ATOM 3045 C CA . PHE B 1 105 ? -5.148 -33.438 -12.633 1 95.88 105 PHE B CA 1
ATOM 3046 C C . PHE B 1 105 ? -6.023 -32.219 -12.438 1 95.88 105 PHE B C 1
ATOM 3048 O O . PHE B 1 105 ? -5.543 -31.078 -12.523 1 95.88 105 PHE B O 1
ATOM 3055 N N . ILE B 1 106 ? -7.262 -32.406 -12.227 1 96.88 106 ILE B N 1
ATOM 3056 C CA . ILE B 1 106 ? -8.172 -31.297 -11.938 1 96.88 106 ILE B CA 1
ATOM 3057 C C . ILE B 1 106 ? -8.922 -31.578 -10.633 1 96.88 106 ILE B C 1
ATOM 3059 O O . ILE B 1 106 ? -9.227 -32.75 -10.328 1 96.88 106 ILE B O 1
ATOM 3063 N N . ARG B 1 107 ? -9.188 -30.547 -9.852 1 95.44 107 ARG B N 1
ATOM 3064 C CA . ARG B 1 107 ? -9.875 -30.672 -8.57 1 95.44 107 ARG B CA 1
ATOM 3065 C C . ARG B 1 107 ? -11.234 -31.359 -8.742 1 95.44 107 ARG B C 1
ATOM 3067 O O . ARG B 1 107 ? -11.797 -31.359 -9.836 1 95.44 107 ARG B O 1
ATOM 3074 N N . SER B 1 108 ? -11.703 -31.891 -7.637 1 93.19 108 SER B N 1
ATOM 3075 C CA . SER B 1 108 ? -13 -32.562 -7.645 1 93.19 108 SER B CA 1
ATOM 3076 C C . SER B 1 108 ? -14.141 -31.547 -7.547 1 93.19 108 SER B C 1
ATOM 3078 O O . SER B 1 108 ? -13.914 -30.375 -7.246 1 93.19 108 SER B O 1
ATOM 3080 N N . GLU B 1 109 ? -15.305 -31.969 -7.812 1 92.19 109 GLU B N 1
ATOM 3081 C CA . GLU B 1 109 ? -16.484 -31.109 -7.77 1 92.19 109 GLU B CA 1
ATOM 3082 C C . GLU B 1 109 ? -16.719 -30.562 -6.363 1 92.19 109 GLU B C 1
ATOM 3084 O O . GLU B 1 109 ? -17.234 -29.453 -6.199 1 92.19 109 GLU B O 1
ATOM 3089 N N . GLU B 1 110 ? -16.297 -31.312 -5.402 1 91.38 110 GLU B N 1
ATOM 3090 C CA . GLU B 1 110 ? -16.469 -30.906 -4.012 1 91.38 110 GLU B CA 1
ATOM 3091 C C . GLU B 1 110 ? -15.539 -29.766 -3.646 1 91.38 110 GLU B C 1
ATOM 3093 O O . GLU B 1 110 ? -15.758 -29.062 -2.648 1 91.38 110 GLU B O 1
ATOM 3098 N N . GLU B 1 111 ? -14.547 -29.547 -4.512 1 92.31 111 GLU B N 1
ATOM 3099 C CA . GLU B 1 111 ? -13.531 -28.531 -4.215 1 92.31 111 GLU B CA 1
ATOM 3100 C C . GLU B 1 111 ? -13.484 -27.453 -5.293 1 92.31 111 GLU B C 1
ATOM 3102 O O . GLU B 1 111 ? -12.422 -26.906 -5.582 1 92.31 111 GLU B O 1
ATOM 3107 N N . LEU B 1 112 ? -14.586 -27.188 -5.852 1 92.38 112 LEU B N 1
ATOM 3108 C CA . LEU B 1 112 ? -14.656 -26.234 -6.961 1 92.38 112 LEU B CA 1
ATOM 3109 C C . LEU B 1 112 ? -14.172 -24.859 -6.531 1 92.38 112 LEU B C 1
ATOM 3111 O O . LEU B 1 112 ? -13.461 -24.188 -7.281 1 92.38 112 LEU B O 1
ATOM 3115 N N . ASP B 1 113 ? -14.445 -24.484 -5.305 1 89.06 113 ASP B N 1
ATOM 3116 C CA . ASP B 1 113 ? -14.18 -23.125 -4.875 1 89.06 113 ASP B CA 1
ATOM 3117 C C . ASP B 1 113 ? -12.773 -22.984 -4.289 1 89.06 113 ASP B C 1
ATOM 3119 O O . ASP B 1 113 ? -12.234 -21.891 -4.199 1 89.06 113 ASP B O 1
ATOM 3123 N N . TYR B 1 114 ? -12.328 -24.156 -3.834 1 82.94 114 TYR B N 1
ATOM 3124 C CA . TYR B 1 114 ? -10.992 -24.109 -3.242 1 82.94 114 TYR B CA 1
ATOM 3125 C C . TYR B 1 114 ? -10.32 -25.484 -3.301 1 82.94 114 TYR B C 1
ATOM 3127 O O . TYR B 1 114 ? -10.93 -26.5 -2.941 1 82.94 114 TYR B O 1
ATOM 3135 N N . VAL B 1 115 ? -9.117 -25.375 -3.844 1 80.75 115 VAL B N 1
ATOM 3136 C CA . VAL B 1 115 ? -8.273 -26.562 -3.82 1 80.75 115 VAL B CA 1
ATOM 3137 C C . VAL B 1 115 ? -6.879 -26.188 -3.316 1 80.75 115 VAL B C 1
ATOM 3139 O O . VAL B 1 115 ? -6.332 -25.156 -3.693 1 80.75 115 VAL B O 1
ATOM 3142 N N . GLN B 1 116 ? -6.371 -26.984 -2.443 1 78.81 116 GLN B N 1
ATOM 3143 C CA . GLN B 1 116 ? -5.07 -26.703 -1.845 1 78.81 116 GLN B CA 1
ATOM 3144 C C . GLN B 1 116 ? -3.943 -26.906 -2.85 1 78.81 116 GLN B C 1
ATOM 3146 O O . GLN B 1 116 ? -3.047 -26.078 -2.975 1 78.81 116 GLN B O 1
ATOM 3151 N N . GLU B 1 117 ? -4.023 -28.016 -3.619 1 85.44 117 GLU B N 1
ATOM 3152 C CA . GLU B 1 117 ? -2.988 -28.344 -4.594 1 85.44 117 GLU B CA 1
ATOM 3153 C C . GLU B 1 117 ? -3.203 -27.594 -5.902 1 85.44 117 GLU B C 1
ATOM 3155 O O . GLU B 1 117 ? -4.34 -27.422 -6.352 1 85.44 117 GLU B O 1
ATOM 3160 N N . PRO B 1 118 ? -2.127 -27.188 -6.465 1 92.62 118 PRO B N 1
ATOM 3161 C CA . PRO B 1 118 ? -2.271 -26.547 -7.777 1 92.62 118 PRO B CA 1
ATOM 3162 C C . PRO B 1 118 ? -2.662 -27.531 -8.875 1 92.62 118 PRO B C 1
ATOM 3164 O O . PRO B 1 118 ? -1.839 -28.344 -9.305 1 92.62 118 PRO B O 1
ATOM 3167 N N . ASP B 1 119 ? -3.914 -27.5 -9.289 1 96.06 119 ASP B N 1
ATOM 3168 C CA . ASP B 1 119 ? -4.383 -28.406 -10.336 1 96.06 119 ASP B CA 1
ATOM 3169 C C . ASP B 1 119 ? -4.148 -27.797 -11.719 1 96.06 119 ASP B C 1
ATOM 3171 O O . ASP B 1 119 ? -3.572 -26.719 -11.844 1 96.06 119 ASP B O 1
ATOM 3175 N N . ILE B 1 120 ? -4.562 -28.484 -12.688 1 97.38 120 ILE B N 1
ATOM 3176 C CA . ILE B 1 120 ? -4.281 -28.109 -14.062 1 97.38 120 ILE B CA 1
ATOM 3177 C C . ILE B 1 120 ? -4.996 -26.797 -14.398 1 97.38 120 ILE B C 1
ATOM 3179 O O . ILE B 1 120 ? -4.508 -26 -15.203 1 97.38 120 ILE B O 1
ATOM 3183 N N . PHE B 1 121 ? -6.148 -26.5 -13.789 1 97.94 121 PHE B N 1
ATOM 3184 C CA . PHE B 1 121 ? -6.852 -25.234 -14.023 1 97.94 121 PHE B CA 1
ATOM 3185 C C . PHE B 1 121 ? -6.035 -24.062 -13.5 1 97.94 121 PHE B C 1
ATOM 3187 O O . PHE B 1 121 ? -5.844 -23.062 -14.211 1 97.94 121 PHE B O 1
ATOM 3194 N N . HIS B 1 122 ? -5.566 -24.188 -12.297 1 97.06 122 HIS B N 1
ATOM 3195 C CA . HIS B 1 122 ? -4.719 -23.172 -11.695 1 97.06 122 HIS B CA 1
ATOM 3196 C C . HIS B 1 122 ? -3.48 -22.906 -12.547 1 97.06 122 HIS B C 1
ATOM 3198 O O . HIS B 1 122 ? -3.121 -21.75 -12.781 1 97.06 122 HIS B O 1
ATOM 3204 N N . GLU B 1 123 ? -2.91 -23.938 -13.023 1 97.5 123 GLU B N 1
ATOM 3205 C CA . GLU B 1 123 ? -1.626 -23.812 -13.703 1 97.5 123 GLU B CA 1
ATOM 3206 C C . GLU B 1 123 ? -1.807 -23.281 -15.125 1 97.5 123 GLU B C 1
ATOM 3208 O O . GLU B 1 123 ? -1.144 -22.328 -15.531 1 97.5 123 GLU B O 1
ATOM 3213 N N . LEU B 1 124 ? -2.713 -23.859 -15.875 1 97.94 124 LEU B N 1
ATOM 3214 C CA . LEU B 1 124 ? -2.869 -23.484 -17.281 1 97.94 124 LEU B CA 1
ATOM 3215 C C . LEU B 1 124 ? -3.682 -22.203 -17.406 1 97.94 124 LEU B C 1
ATOM 3217 O O . LEU B 1 124 ? -3.238 -21.234 -18.031 1 97.94 124 LEU B O 1
ATOM 3221 N N . PHE B 1 125 ? -4.855 -22.172 -16.781 1 98.19 125 PHE B N 1
ATOM 3222 C CA . PHE B 1 125 ? -5.707 -21 -16.875 1 98.19 125 PHE B CA 1
ATOM 3223 C C . PHE B 1 125 ? -5.133 -19.844 -16.062 1 98.19 125 PHE B C 1
ATOM 3225 O O . PHE B 1 125 ? -5.062 -18.719 -16.562 1 98.19 125 PHE B O 1
ATOM 3232 N N . GLY B 1 126 ? -4.691 -20.078 -14.914 1 98.19 126 GLY B N 1
ATOM 3233 C CA . GLY B 1 126 ? -4.266 -19.047 -13.984 1 98.19 126 GLY B CA 1
ATOM 3234 C C . GLY B 1 126 ? -2.928 -18.422 -14.352 1 98.19 126 GLY B C 1
ATOM 3235 O O . GLY B 1 126 ? -2.736 -17.219 -14.219 1 98.19 126 GLY B O 1
ATOM 3236 N N . HIS B 1 127 ? -2.025 -19.25 -14.852 1 98.62 127 HIS B N 1
ATOM 3237 C CA . HIS B 1 127 ? -0.654 -18.766 -14.953 1 98.62 127 HIS B CA 1
ATOM 3238 C C . HIS B 1 127 ? -0.239 -18.594 -16.406 1 98.62 127 HIS B C 1
ATOM 3240 O O . HIS B 1 127 ? 0.411 -17.609 -16.766 1 98.62 127 HIS B O 1
ATOM 3246 N N . CYS B 1 128 ? -0.568 -19.484 -17.297 1 98.69 128 CYS B N 1
ATOM 3247 C CA . CYS B 1 128 ? 0.06 -19.594 -18.609 1 98.69 128 CYS B CA 1
ATOM 3248 C C . CYS B 1 128 ? -0.292 -18.391 -19.484 1 98.69 128 CYS B C 1
ATOM 3250 O O . CYS B 1 128 ? 0.531 -17.922 -20.281 1 98.69 128 CYS B O 1
ATOM 3252 N N . PRO B 1 129 ? -1.527 -17.844 -19.391 1 98.69 129 PRO B N 1
ATOM 3253 C CA . PRO B 1 129 ? -1.817 -16.672 -20.219 1 98.69 129 PRO B CA 1
ATOM 3254 C C . PRO B 1 129 ? -0.817 -15.539 -20 1 98.69 129 PRO B C 1
ATOM 3256 O O . PRO B 1 129 ? -0.388 -14.898 -20.969 1 98.69 129 PRO B O 1
ATOM 3259 N N . MET B 1 130 ? -0.402 -15.32 -18.75 1 98.62 130 MET B N 1
ATOM 3260 C CA . MET B 1 130 ? 0.526 -14.227 -18.469 1 98.62 130 MET B CA 1
ATOM 3261 C C . MET B 1 130 ? 1.89 -14.5 -19.094 1 98.62 130 MET B C 1
ATOM 3263 O O . MET B 1 130 ? 2.629 -13.57 -19.422 1 98.62 130 MET B O 1
ATOM 3267 N N . LEU B 1 131 ? 2.229 -15.742 -19.359 1 98.69 131 LEU B N 1
ATOM 3268 C CA . LEU B 1 131 ? 3.518 -16.125 -19.922 1 98.69 131 LEU B CA 1
ATOM 3269 C C . LEU B 1 131 ? 3.564 -15.797 -21.422 1 98.69 131 LEU B C 1
ATOM 3271 O O . LEU B 1 131 ? 4.605 -15.961 -22.062 1 98.69 131 LEU B O 1
ATOM 3275 N N . THR B 1 132 ? 2.49 -15.297 -21.984 1 98.5 132 THR B N 1
ATOM 3276 C CA . THR B 1 132 ? 2.494 -14.836 -23.359 1 98.5 132 THR B CA 1
ATOM 3277 C C . THR B 1 132 ? 2.996 -13.398 -23.453 1 98.5 132 THR B C 1
ATOM 3279 O O . THR B 1 132 ? 3.297 -12.898 -24.531 1 98.5 132 THR B O 1
ATOM 3282 N N . ASP B 1 133 ? 3.045 -12.695 -22.328 1 97.62 133 ASP B N 1
ATOM 3283 C CA . ASP B 1 133 ? 3.654 -11.367 -22.266 1 97.62 133 ASP B CA 1
ATOM 3284 C C . ASP B 1 133 ? 5.172 -11.469 -22.141 1 97.62 133 ASP B C 1
ATOM 3286 O O . ASP B 1 133 ? 5.68 -12.094 -21.203 1 97.62 133 ASP B O 1
ATOM 3290 N N . ARG B 1 134 ? 5.844 -10.812 -23 1 97.06 134 ARG B N 1
ATOM 3291 C CA . ARG B 1 134 ? 7.285 -11 -23.125 1 97.06 134 ARG B CA 1
ATOM 3292 C C . ARG B 1 134 ? 8 -10.547 -21.859 1 97.06 134 ARG B C 1
ATOM 3294 O O . ARG B 1 134 ? 8.867 -11.266 -21.344 1 97.06 134 ARG B O 1
ATOM 3301 N N . VAL B 1 135 ? 7.715 -9.375 -21.359 1 97.25 135 VAL B N 1
ATOM 3302 C CA . VAL B 1 135 ? 8.406 -8.812 -20.203 1 97.25 135 VAL B CA 1
ATOM 3303 C C . VAL B 1 135 ? 8.141 -9.672 -18.969 1 97.25 135 VAL B C 1
ATOM 3305 O O . VAL B 1 135 ? 9.062 -10.023 -18.234 1 97.25 135 VAL B O 1
ATOM 3308 N N . TYR B 1 136 ? 6.883 -10.055 -18.766 1 97.81 136 TYR B N 1
ATOM 3309 C CA . TYR B 1 136 ? 6.5 -10.891 -17.641 1 97.81 136 TYR B CA 1
ATOM 3310 C C . TYR B 1 136 ? 7.148 -12.266 -17.719 1 97.81 136 TYR B C 1
ATOM 3312 O O . TYR B 1 136 ? 7.66 -12.781 -16.734 1 97.81 136 TYR B O 1
ATOM 3320 N N . ALA B 1 137 ? 7.137 -12.867 -18.906 1 98 137 ALA B N 1
ATOM 3321 C CA . ALA B 1 137 ? 7.734 -14.188 -19.109 1 98 137 ALA B CA 1
ATOM 3322 C C . ALA B 1 137 ? 9.227 -14.164 -18.812 1 98 137 ALA B C 1
ATOM 3324 O O . ALA B 1 137 ? 9.758 -15.094 -18.203 1 98 137 ALA B O 1
ATOM 3325 N N . GLU B 1 138 ? 9.875 -13.102 -19.25 1 97.62 138 GLU B N 1
ATOM 3326 C CA . GLU B 1 138 ? 11.305 -12.969 -18.969 1 97.62 138 GLU B CA 1
ATOM 3327 C C . GLU B 1 138 ? 11.562 -12.773 -17.484 1 97.62 138 GLU B C 1
ATOM 3329 O O . GLU B 1 138 ? 12.555 -13.289 -16.953 1 97.62 138 GLU B O 1
ATOM 3334 N N . PHE B 1 139 ? 10.734 -12.039 -16.844 1 98.06 139 PHE B N 1
ATOM 3335 C CA . PHE B 1 139 ? 10.844 -11.875 -15.406 1 98.06 139 PHE B CA 1
ATOM 3336 C C . PHE B 1 139 ? 10.789 -13.227 -14.703 1 98.06 139 PHE B C 1
ATOM 3338 O O . PHE B 1 139 ? 11.633 -13.531 -13.859 1 98.06 139 PHE B O 1
ATOM 3345 N N . VAL B 1 140 ? 9.781 -14.062 -15.016 1 98.38 140 VAL B N 1
ATOM 3346 C CA . VAL B 1 140 ? 9.602 -15.344 -14.352 1 98.38 140 VAL B CA 1
ATOM 3347 C C . VAL B 1 140 ? 10.82 -16.234 -14.594 1 98.38 140 VAL B C 1
ATOM 3349 O O . VAL B 1 140 ? 11.328 -16.859 -13.664 1 98.38 140 VAL B O 1
ATOM 3352 N N . HIS B 1 141 ? 11.312 -16.219 -15.828 1 98.56 141 HIS B N 1
ATOM 3353 C CA . HIS B 1 141 ? 12.492 -17 -16.172 1 98.56 141 HIS B CA 1
ATOM 3354 C C . HIS B 1 141 ? 13.711 -16.547 -15.375 1 98.56 141 HIS B C 1
ATOM 3356 O O . HIS B 1 141 ? 14.367 -17.359 -14.727 1 98.56 141 HIS B O 1
ATOM 3362 N N . ASP B 1 142 ? 14.008 -15.297 -15.422 1 98.38 142 ASP B N 1
ATOM 3363 C CA . ASP B 1 142 ? 15.195 -14.758 -14.766 1 98.38 142 ASP B CA 1
ATOM 3364 C C . ASP B 1 142 ? 15.086 -14.891 -13.25 1 98.38 142 ASP B C 1
ATOM 3366 O O . ASP B 1 142 ? 16.094 -15.094 -12.562 1 98.38 142 ASP B O 1
ATOM 3370 N N . TYR B 1 143 ? 13.883 -14.742 -12.781 1 98.5 143 TYR B N 1
ATOM 3371 C CA . TYR B 1 143 ? 13.68 -14.938 -11.352 1 98.5 143 TYR B CA 1
ATOM 3372 C C . TYR B 1 143 ? 14.055 -16.359 -10.938 1 98.5 143 TYR B C 1
ATOM 3374 O O . TYR B 1 143 ? 14.773 -16.547 -9.961 1 98.5 143 TYR B O 1
ATOM 3382 N N . ALA B 1 144 ? 13.562 -17.328 -11.672 1 98.56 144 ALA B N 1
ATOM 3383 C CA . ALA B 1 144 ? 13.867 -18.719 -11.367 1 98.56 144 ALA B CA 1
ATOM 3384 C C . ALA B 1 144 ? 15.375 -18.984 -11.445 1 98.56 144 ALA B C 1
ATOM 3386 O O . ALA B 1 144 ? 15.938 -19.656 -10.586 1 98.56 144 ALA B O 1
ATOM 3387 N N . CYS B 1 145 ? 15.984 -18.453 -12.477 1 98.56 145 CYS B N 1
ATOM 3388 C CA . CYS B 1 145 ? 17.438 -18.578 -12.609 1 98.56 145 CYS B CA 1
ATOM 3389 C C . CYS B 1 145 ? 18.156 -18.016 -11.391 1 98.56 145 CYS B C 1
ATOM 3391 O O . CYS B 1 145 ? 19.062 -18.641 -10.859 1 98.56 145 CYS B O 1
ATOM 3393 N N . LYS B 1 146 ? 17.719 -16.875 -10.961 1 98.25 146 LYS B N 1
ATOM 3394 C CA . LYS B 1 146 ? 18.312 -16.234 -9.797 1 98.25 146 LYS B CA 1
ATOM 3395 C C . LYS B 1 146 ? 18.078 -17.047 -8.531 1 98.25 146 LYS B C 1
ATOM 3397 O O . LYS B 1 146 ? 19 -17.25 -7.734 1 98.25 146 LYS B O 1
ATOM 3402 N N . VAL B 1 147 ? 16.891 -17.531 -8.32 1 98.12 147 VAL B N 1
ATOM 3403 C CA . VAL B 1 147 ? 16.562 -18.328 -7.145 1 98.12 147 VAL B CA 1
ATOM 3404 C C . VAL B 1 147 ? 17.531 -19.5 -7.02 1 98.12 147 VAL B C 1
ATOM 3406 O O . VAL B 1 147 ? 18.031 -19.781 -5.93 1 98.12 147 VAL B O 1
ATOM 3409 N N . LEU B 1 148 ? 17.828 -20.125 -8.117 1 98.25 148 LEU B N 1
ATOM 3410 C CA . LEU B 1 148 ? 18.641 -21.328 -8.125 1 98.25 148 LEU B CA 1
ATOM 3411 C C . LEU B 1 148 ? 20.078 -21.016 -7.781 1 98.25 148 LEU B C 1
ATOM 3413 O O . LEU B 1 148 ? 20.859 -21.922 -7.48 1 98.25 148 LEU B O 1
ATOM 3417 N N . THR B 1 149 ? 20.5 -19.766 -7.824 1 98.19 149 THR B N 1
ATOM 3418 C CA . THR B 1 149 ? 21.859 -19.375 -7.453 1 98.19 149 THR B CA 1
ATOM 3419 C C . THR B 1 149 ? 21.969 -19.156 -5.945 1 98.19 149 THR B C 1
ATOM 3421 O O . THR B 1 149 ? 23.078 -19.094 -5.402 1 98.19 149 THR B O 1
ATOM 3424 N N . PHE B 1 150 ? 20.891 -19.031 -5.254 1 98 150 PHE B N 1
ATOM 3425 C CA . PHE B 1 150 ? 20.891 -18.797 -3.811 1 98 150 PHE B CA 1
ATOM 3426 C C . PHE B 1 150 ? 20.859 -20.125 -3.057 1 98 150 PHE B C 1
ATOM 3428 O O . PHE B 1 150 ? 20.312 -21.109 -3.545 1 98 150 PHE B O 1
ATOM 3435 N N . PRO B 1 151 ? 21.453 -20.125 -1.873 1 97 151 PRO B N 1
ATOM 3436 C CA . PRO B 1 151 ? 21.312 -21.328 -1.043 1 97 151 PRO B CA 1
ATOM 3437 C C . PRO B 1 151 ? 19.859 -21.547 -0.594 1 97 151 PRO B C 1
ATOM 3439 O O . PRO B 1 151 ? 19.094 -20.594 -0.473 1 97 151 PRO B O 1
ATOM 3442 N N . GLU B 1 152 ? 19.484 -22.781 -0.313 1 94.94 152 GLU B N 1
ATOM 3443 C CA . GLU B 1 152 ? 18.094 -23.156 -0.009 1 94.94 152 GLU B CA 1
ATOM 3444 C C . GLU B 1 152 ? 17.609 -22.469 1.266 1 94.94 152 GLU B C 1
ATOM 3446 O O . GLU B 1 152 ? 16.406 -22.266 1.447 1 94.94 152 GLU B O 1
ATOM 3451 N N . GLN B 1 153 ? 18.531 -22.094 2.137 1 95.06 153 GLN B N 1
ATOM 3452 C CA . GLN B 1 153 ? 18.172 -21.391 3.361 1 95.06 153 GLN B CA 1
ATOM 3453 C C . GLN B 1 153 ? 17.5 -20.062 3.047 1 95.06 153 GLN B C 1
ATOM 3455 O O . GLN B 1 153 ? 16.75 -19.516 3.875 1 95.06 153 GLN B O 1
ATOM 3460 N N . ASP B 1 154 ? 17.703 -19.516 1.828 1 96.94 154 ASP B N 1
ATOM 3461 C CA . ASP B 1 154 ? 17.141 -18.234 1.42 1 96.94 154 ASP B CA 1
ATOM 3462 C C . ASP B 1 154 ? 15.797 -18.422 0.712 1 96.94 154 ASP B C 1
ATOM 3464 O O . ASP B 1 154 ? 15.078 -17.453 0.474 1 96.94 154 ASP B O 1
ATOM 3468 N N . TRP B 1 155 ? 15.383 -19.594 0.411 1 96.62 155 TRP B N 1
ATOM 3469 C CA . TRP B 1 155 ? 14.266 -19.859 -0.489 1 96.62 155 TRP B CA 1
ATOM 3470 C C . TRP B 1 155 ? 12.945 -19.438 0.142 1 96.62 155 TRP B C 1
ATOM 3472 O O . TRP B 1 155 ? 12.016 -19.016 -0.559 1 96.62 155 TRP B O 1
ATOM 3482 N N . PRO B 1 156 ? 12.867 -19.562 1.495 1 95.94 156 PRO B N 1
ATOM 3483 C CA . PRO B 1 156 ? 11.609 -19.094 2.068 1 95.94 156 PRO B CA 1
ATOM 3484 C C . PRO B 1 156 ? 11.297 -17.641 1.707 1 95.94 156 PRO B C 1
ATOM 3486 O O . PRO B 1 156 ? 10.148 -17.312 1.392 1 95.94 156 PRO B O 1
ATOM 3489 N N . LEU B 1 157 ? 12.297 -16.734 1.691 1 97.69 157 LEU B N 1
ATOM 3490 C CA . LEU B 1 157 ? 12.086 -15.352 1.303 1 97.69 157 LEU B CA 1
ATOM 3491 C C . LEU B 1 157 ? 11.789 -15.242 -0.189 1 97.69 157 LEU B C 1
ATOM 3493 O O . LEU B 1 157 ? 10.93 -14.453 -0.601 1 97.69 157 LEU B O 1
ATOM 3497 N N . LEU B 1 158 ? 12.453 -16.031 -0.923 1 98.06 158 LEU B N 1
ATOM 3498 C CA . LEU B 1 158 ? 12.273 -15.992 -2.369 1 98.06 158 LEU B CA 1
ATOM 3499 C C . LEU B 1 158 ? 10.898 -16.516 -2.766 1 98.06 158 LEU B C 1
ATOM 3501 O O . LEU B 1 158 ? 10.281 -16.016 -3.699 1 98.06 158 LEU B O 1
ATOM 3505 N N . GLN B 1 159 ? 10.469 -17.516 -2.076 1 97.06 159 GLN B N 1
ATOM 3506 C CA . GLN B 1 159 ? 9.125 -18.031 -2.301 1 97.06 159 GLN B CA 1
ATOM 3507 C C . GLN B 1 159 ? 8.062 -17.016 -1.877 1 97.06 159 GLN B C 1
ATOM 3509 O O . GLN B 1 159 ? 7.004 -16.922 -2.504 1 97.06 159 GLN B O 1
ATOM 3514 N N . ARG B 1 160 ? 8.336 -16.266 -0.896 1 97.81 160 ARG B N 1
ATOM 3515 C CA . ARG B 1 160 ? 7.441 -15.195 -0.473 1 97.81 160 ARG B CA 1
ATOM 3516 C C . ARG B 1 160 ? 7.289 -14.148 -1.569 1 97.81 160 ARG B C 1
ATOM 3518 O O . ARG B 1 160 ? 6.18 -13.672 -1.833 1 97.81 160 ARG B O 1
ATOM 3525 N N . MET B 1 161 ? 8.398 -13.82 -2.172 1 98.44 161 MET B N 1
ATOM 3526 C CA . MET B 1 161 ? 8.359 -12.875 -3.285 1 98.44 161 MET B CA 1
ATOM 3527 C C . MET B 1 161 ? 7.516 -13.422 -4.434 1 98.44 161 MET B C 1
ATOM 3529 O O . MET B 1 161 ? 6.699 -12.703 -5.012 1 98.44 161 MET B O 1
ATOM 3533 N N . PHE B 1 162 ? 7.711 -14.68 -4.676 1 98.19 162 PHE B N 1
ATOM 3534 C CA . PHE B 1 162 ? 6.922 -15.352 -5.699 1 98.19 162 PHE B CA 1
ATOM 3535 C C . PHE B 1 162 ? 5.438 -15.289 -5.355 1 98.19 162 PHE B C 1
ATOM 3537 O O . PHE B 1 162 ? 4.602 -15.031 -6.227 1 98.19 162 PHE B O 1
ATOM 3544 N N . TRP B 1 163 ? 5.113 -15.445 -4.113 1 98 163 TRP B N 1
ATOM 3545 C CA . TRP B 1 163 ? 3.742 -15.406 -3.611 1 98 163 TRP B CA 1
ATOM 3546 C C . TRP B 1 163 ? 3.107 -14.039 -3.867 1 98 163 TRP B C 1
ATOM 3548 O O . TRP B 1 163 ? 2.018 -13.953 -4.434 1 98 163 TRP B O 1
ATOM 3558 N N . PHE B 1 164 ? 3.824 -12.953 -3.629 1 98.62 164 PHE B N 1
ATOM 3559 C CA . PHE B 1 164 ? 3.258 -11.609 -3.654 1 98.62 164 PHE B CA 1
ATOM 3560 C C . PHE B 1 164 ? 3.281 -11.039 -5.066 1 98.62 164 PHE B C 1
ATOM 3562 O O . PHE B 1 164 ? 2.742 -9.961 -5.316 1 98.62 164 PHE B O 1
ATOM 3569 N N . THR B 1 165 ? 3.883 -11.766 -6.012 1 98.62 165 THR B N 1
ATOM 3570 C CA . THR B 1 165 ? 3.936 -11.281 -7.387 1 98.62 165 THR B CA 1
ATOM 3571 C C . THR B 1 165 ? 3.254 -12.266 -8.328 1 98.62 165 THR B C 1
ATOM 3573 O O . THR B 1 165 ? 2.043 -12.188 -8.555 1 98.62 165 THR B O 1
ATOM 3576 N N . VAL B 1 166 ? 3.861 -13.383 -8.523 1 98.62 166 VAL B N 1
ATOM 3577 C CA . VAL B 1 166 ? 3.404 -14.328 -9.539 1 98.62 166 VAL B CA 1
ATOM 3578 C C . VAL B 1 166 ? 2.068 -14.938 -9.117 1 98.62 166 VAL B C 1
ATOM 3580 O O . VAL B 1 166 ? 1.204 -15.195 -9.953 1 98.62 166 VAL B O 1
ATOM 3583 N N . GLU B 1 167 ? 1.873 -15.109 -7.836 1 98.31 167 GLU B N 1
ATOM 3584 C CA . GLU B 1 167 ? 0.648 -15.742 -7.355 1 98.31 167 GLU B CA 1
ATOM 3585 C C . GLU B 1 167 ? -0.431 -14.703 -7.062 1 98.31 167 GLU B C 1
ATOM 3587 O O . GLU B 1 167 ? -1.567 -14.836 -7.523 1 98.31 167 GLU B O 1
ATOM 3592 N N . PHE B 1 168 ? -0.039 -13.57 -6.359 1 98.69 168 PHE B N 1
ATOM 3593 C CA . PHE B 1 168 ? -1.078 -12.68 -5.867 1 98.69 168 PHE B CA 1
ATOM 3594 C C . PHE B 1 168 ? -0.734 -11.227 -6.184 1 98.69 168 PHE B C 1
ATOM 3596 O O . PHE B 1 168 ? -1.043 -10.328 -5.398 1 98.69 168 PHE B O 1
ATOM 3603 N N . GLY B 1 169 ? -0.205 -11.023 -7.34 1 98.88 169 GLY B N 1
ATOM 3604 C CA . GLY B 1 169 ? 0.203 -9.68 -7.742 1 98.88 169 GLY B CA 1
ATOM 3605 C C . GLY B 1 169 ? -0.914 -8.891 -8.398 1 98.88 169 GLY B C 1
ATOM 3606 O O . GLY B 1 169 ? -1.73 -9.445 -9.133 1 98.88 169 GLY B O 1
ATOM 3607 N N . LEU B 1 170 ? -0.907 -7.598 -8.086 1 98.94 170 LEU B N 1
ATOM 3608 C CA . LEU B 1 170 ? -1.79 -6.621 -8.719 1 98.94 170 LEU B CA 1
ATOM 3609 C C . LEU B 1 170 ? -0.987 -5.586 -9.5 1 98.94 170 LEU B C 1
ATOM 3611 O O . LEU B 1 170 ? 0.209 -5.41 -9.258 1 98.94 170 LEU B O 1
ATOM 3615 N N . ILE B 1 171 ? -1.656 -4.953 -10.422 1 98.69 171 ILE B N 1
ATOM 3616 C CA . ILE B 1 171 ? -1.039 -3.906 -11.227 1 98.69 171 ILE B CA 1
ATOM 3617 C C . ILE B 1 171 ? -1.987 -2.715 -11.336 1 98.69 171 ILE B C 1
ATOM 3619 O O . ILE B 1 171 ? -3.191 -2.887 -11.539 1 98.69 171 ILE B O 1
ATOM 3623 N N . LYS B 1 172 ? -1.483 -1.575 -11.094 1 97.5 172 LYS B N 1
ATOM 3624 C CA . LYS B 1 172 ? -2.256 -0.35 -11.273 1 97.5 172 LYS B CA 1
ATOM 3625 C C . LYS B 1 172 ? -2.195 0.128 -12.719 1 97.5 172 LYS B C 1
ATOM 3627 O O . LYS B 1 172 ? -1.126 0.485 -13.219 1 97.5 172 LYS B O 1
ATOM 3632 N N . THR B 1 173 ? -3.334 0.163 -13.359 1 95.75 173 THR B N 1
ATOM 3633 C CA . THR B 1 173 ? -3.432 0.619 -14.742 1 95.75 173 THR B CA 1
ATOM 3634 C C . THR B 1 173 ? -4.215 1.927 -14.828 1 95.75 173 THR B C 1
ATOM 3636 O O . THR B 1 173 ? -4.855 2.336 -13.859 1 95.75 173 THR B O 1
ATOM 3639 N N . PRO B 1 174 ? -4.156 2.588 -15.953 1 91.19 174 PRO B N 1
ATOM 3640 C CA . PRO B 1 174 ? -4.965 3.799 -16.109 1 91.19 174 PRO B CA 1
ATOM 3641 C C . PRO B 1 174 ? -6.461 3.541 -15.93 1 91.19 174 PRO B C 1
ATOM 3643 O O . PRO B 1 174 ? -7.215 4.461 -15.602 1 91.19 174 PRO B O 1
ATOM 3646 N N . LYS B 1 175 ? -6.879 2.281 -16.094 1 93.88 175 LYS B N 1
ATOM 3647 C CA . LYS B 1 175 ? -8.289 1.927 -15.969 1 93.88 175 LYS B CA 1
ATOM 3648 C C . LYS B 1 175 ? -8.617 1.465 -14.555 1 93.88 175 LYS B C 1
ATOM 3650 O O . LYS B 1 175 ? -9.766 1.157 -14.242 1 93.88 175 LYS B O 1
ATOM 3655 N N . GLY B 1 176 ? -7.59 1.399 -13.766 1 95.25 176 GLY B N 1
ATOM 3656 C CA . GLY B 1 176 ? -7.797 0.948 -12.398 1 95.25 176 GLY B CA 1
ATOM 3657 C C . GLY B 1 176 ? -6.914 -0.226 -12.016 1 95.25 176 GLY B C 1
ATOM 3658 O O . GLY B 1 176 ? -6.02 -0.608 -12.773 1 95.25 176 GLY B O 1
ATOM 3659 N N . LEU B 1 177 ? -7.145 -0.76 -10.812 1 97.88 177 LEU B N 1
ATOM 3660 C CA . LEU B 1 177 ? -6.398 -1.896 -10.281 1 97.88 177 LEU B CA 1
ATOM 3661 C C . LEU B 1 177 ? -6.805 -3.189 -10.977 1 97.88 177 LEU B C 1
ATOM 3663 O O . LEU B 1 177 ? -7.996 -3.434 -11.195 1 97.88 177 LEU B O 1
ATOM 3667 N N . ARG B 1 178 ? -5.836 -4.008 -11.383 1 98.88 178 ARG B N 1
ATOM 3668 C CA . ARG B 1 178 ? -6.055 -5.285 -12.055 1 98.88 178 ARG B CA 1
ATOM 3669 C C . ARG B 1 178 ? -5.172 -6.375 -11.461 1 98.88 178 ARG B C 1
ATOM 3671 O O . ARG B 1 178 ? -4.113 -6.086 -10.898 1 98.88 178 ARG B O 1
ATOM 3678 N N . ALA B 1 179 ? -5.598 -7.594 -11.609 1 98.88 179 ALA B N 1
ATOM 3679 C CA . ALA B 1 179 ? -4.82 -8.734 -11.141 1 98.88 179 ALA B CA 1
ATOM 3680 C C . ALA B 1 179 ? -3.992 -9.344 -12.273 1 98.88 179 ALA B C 1
ATOM 3682 O O . ALA B 1 179 ? -4.465 -9.445 -13.406 1 98.88 179 ALA B O 1
ATOM 3683 N N . TYR B 1 180 ? -2.75 -9.703 -11.953 1 98.88 180 TYR B N 1
ATOM 3684 C CA . TYR B 1 180 ? -1.953 -10.484 -12.891 1 98.88 180 TYR B CA 1
ATOM 3685 C C . TYR B 1 180 ? -1.471 -11.781 -12.25 1 98.88 180 TYR B C 1
ATOM 3687 O O . TYR B 1 180 ? -0.961 -12.664 -12.945 1 98.88 180 TYR B O 1
ATOM 3695 N N . GLY B 1 181 ? -1.639 -11.977 -10.953 1 98.75 181 GLY B N 1
ATOM 3696 C CA . GLY B 1 181 ? -1.21 -13.172 -10.25 1 98.75 181 GLY B CA 1
ATOM 3697 C C . GLY B 1 181 ? -2.078 -14.383 -10.555 1 98.75 181 GLY B C 1
ATOM 3698 O O . GLY B 1 181 ? -3.307 -14.289 -10.555 1 98.75 181 GLY B O 1
ATOM 3699 N N . GLY B 1 182 ? -1.481 -15.469 -10.742 1 98.19 182 GLY B N 1
ATOM 3700 C CA . GLY B 1 182 ? -2.203 -16.672 -11.117 1 98.19 182 GLY B CA 1
ATOM 3701 C C . GLY B 1 182 ? -3.117 -17.188 -10.023 1 98.19 182 GLY B C 1
ATOM 3702 O O . GLY B 1 182 ? -4.176 -17.75 -10.305 1 98.19 182 GLY B O 1
ATOM 3703 N N . GLY B 1 183 ? -2.66 -17.047 -8.766 1 97.25 183 GLY B N 1
ATOM 3704 C CA . GLY B 1 183 ? -3.492 -17.453 -7.641 1 97.25 183 GLY B CA 1
ATOM 3705 C C . GLY B 1 183 ? -4.773 -16.656 -7.531 1 97.25 183 GLY B C 1
ATOM 3706 O O . GLY B 1 183 ? -5.793 -17.156 -7.059 1 97.25 183 GLY B O 1
ATOM 3707 N N . ILE B 1 184 ? -4.695 -15.422 -8.008 1 98.12 184 ILE B N 1
ATOM 3708 C CA . ILE B 1 184 ? -5.879 -14.57 -8.039 1 98.12 184 ILE B CA 1
ATOM 3709 C C . ILE B 1 184 ? -6.758 -14.953 -9.234 1 98.12 184 ILE B C 1
ATOM 3711 O O . ILE B 1 184 ? -7.957 -15.188 -9.078 1 98.12 184 ILE B O 1
ATOM 3715 N N . LEU B 1 185 ? -6.172 -15.133 -10.367 1 98.12 185 LEU B N 1
ATOM 3716 C CA . LEU B 1 185 ? -6.871 -15.242 -11.641 1 98.12 185 LEU B CA 1
ATOM 3717 C C . LEU B 1 185 ? -7.539 -16.609 -11.773 1 98.12 185 LEU B C 1
ATOM 3719 O O . LEU B 1 185 ?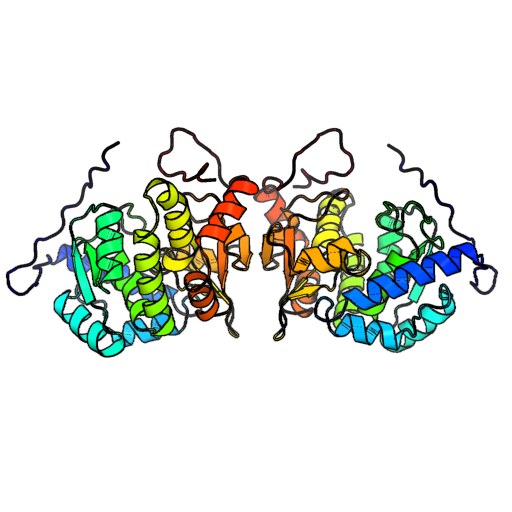 -8.406 -16.797 -12.625 1 98.12 185 LEU B O 1
ATOM 3723 N N . SER B 1 186 ? -7.18 -17.547 -10.898 1 97.19 186 SER B N 1
ATOM 3724 C CA . SER B 1 186 ? -7.789 -18.875 -10.922 1 97.19 186 SER B CA 1
ATOM 3725 C C . SER B 1 186 ? -8.688 -19.094 -9.703 1 97.19 186 SER B C 1
ATOM 3727 O O . SER B 1 186 ? -9.086 -20.219 -9.414 1 97.19 186 SER B O 1
ATOM 3729 N N . SER B 1 187 ? -8.969 -18.078 -8.953 1 95.88 187 SER B N 1
ATOM 3730 C CA . SER B 1 187 ? -9.805 -18.141 -7.758 1 95.88 187 SER B CA 1
ATOM 3731 C C . SER B 1 187 ? -11.047 -17.266 -7.895 1 95.88 187 SER B C 1
ATOM 3733 O O . SER B 1 187 ? -10.93 -16.047 -8.047 1 95.88 187 SER B O 1
ATOM 3735 N N . ILE B 1 188 ? -12.203 -17.828 -7.789 1 95.56 188 ILE B N 1
ATOM 3736 C CA . ILE B 1 188 ? -13.453 -17.109 -7.977 1 95.56 188 ILE B CA 1
ATOM 3737 C C . ILE B 1 188 ? -13.586 -16.031 -6.898 1 95.56 188 ILE B C 1
ATOM 3739 O O . ILE B 1 188 ? -14.016 -14.906 -7.184 1 95.56 188 ILE B O 1
ATOM 3743 N N . SER B 1 189 ? -13.18 -16.328 -5.715 1 96.56 189 SER B N 1
ATOM 3744 C CA . SER B 1 189 ? -13.328 -15.391 -4.605 1 96.56 189 SER B CA 1
ATOM 3745 C C . SER B 1 189 ? -12.242 -14.32 -4.633 1 96.56 189 SER B C 1
ATOM 3747 O O . SER B 1 189 ? -12.531 -13.133 -4.469 1 96.56 189 SER B O 1
ATOM 3749 N N . GLU B 1 190 ? -10.977 -14.727 -4.938 1 97.38 190 GLU B N 1
ATOM 3750 C CA . GLU B 1 190 ? -9.852 -13.805 -4.891 1 97.38 190 GLU B CA 1
ATOM 3751 C C . GLU B 1 190 ? -9.953 -12.75 -5.996 1 97.38 190 GLU B C 1
ATOM 3753 O O . GLU B 1 190 ? -9.555 -11.602 -5.805 1 97.38 190 GLU B O 1
ATOM 3758 N N . THR B 1 191 ? -10.508 -13.188 -7.117 1 98.06 191 THR B N 1
ATOM 3759 C CA . THR B 1 191 ? -10.578 -12.312 -8.281 1 98.06 191 THR B CA 1
ATOM 3760 C C . THR B 1 191 ? -11.422 -11.078 -7.977 1 98.06 191 THR B C 1
ATOM 3762 O O . THR B 1 191 ? -11.047 -9.961 -8.344 1 98.06 191 THR B O 1
ATOM 3765 N N . VAL B 1 192 ? -12.492 -11.266 -7.281 1 98 192 VAL B N 1
ATOM 3766 C CA . VAL B 1 192 ? -13.367 -10.156 -6.922 1 98 192 VAL B CA 1
ATOM 3767 C C . VAL B 1 192 ? -12.812 -9.445 -5.688 1 98 192 VAL B C 1
ATOM 3769 O O . VAL B 1 192 ? -12.711 -8.219 -5.672 1 98 192 VAL B O 1
ATOM 3772 N N . TYR B 1 193 ? -12.328 -10.164 -4.773 1 98.25 193 TYR B N 1
ATOM 3773 C CA . TYR B 1 193 ? -11.914 -9.711 -3.447 1 98.25 193 TYR B CA 1
ATOM 3774 C C . TYR B 1 193 ? -10.719 -8.773 -3.539 1 98.25 193 TYR B C 1
ATOM 3776 O O . TYR B 1 193 ? -10.703 -7.719 -2.898 1 98.25 193 TYR B O 1
ATOM 3784 N N . CYS B 1 194 ? -9.805 -9.055 -4.383 1 98.31 194 CYS B N 1
ATOM 3785 C CA . CYS B 1 194 ? -8.508 -8.391 -4.398 1 98.31 194 CYS B CA 1
ATOM 3786 C C . CYS B 1 194 ? -8.648 -6.934 -4.836 1 98.31 194 CYS B C 1
ATOM 3788 O O . CYS B 1 194 ? -7.91 -6.066 -4.367 1 98.31 194 CYS B O 1
ATOM 3790 N N . VAL B 1 195 ? -9.641 -6.664 -5.699 1 97.81 195 VAL B N 1
ATOM 3791 C CA . VAL B 1 195 ? -9.703 -5.32 -6.258 1 97.81 195 VAL B CA 1
ATOM 3792 C C . VAL B 1 195 ? -10.906 -4.574 -5.68 1 97.81 195 VAL B C 1
ATOM 3794 O O . VAL B 1 195 ? -10.938 -3.344 -5.68 1 97.81 195 VAL B O 1
ATOM 3797 N N . GLU B 1 196 ? -11.883 -5.305 -5.008 1 97.25 196 GLU B N 1
ATOM 3798 C CA . GLU B 1 196 ? -13.133 -4.629 -4.676 1 97.25 196 GLU B CA 1
ATOM 3799 C C . GLU B 1 196 ? -13.344 -4.578 -3.164 1 97.25 196 GLU B C 1
ATOM 3801 O O . GLU B 1 196 ? -14.094 -3.738 -2.666 1 97.25 196 GLU B O 1
ATOM 3806 N N . SER B 1 197 ? -12.766 -5.512 -2.465 1 97.88 197 SER B N 1
ATOM 3807 C CA . SER B 1 197 ? -13.039 -5.605 -1.034 1 97.88 197 SER B CA 1
ATOM 3808 C C . SER B 1 197 ? -12.336 -4.492 -0.262 1 97.88 197 SER B C 1
ATOM 3810 O O . SER B 1 197 ? -11.219 -4.109 -0.596 1 97.88 197 SER B O 1
ATOM 3812 N N . ASP B 1 198 ? -12.898 -4.039 0.83 1 95.94 198 ASP B N 1
ATOM 3813 C CA . ASP B 1 198 ? -12.312 -3.029 1.705 1 95.94 198 ASP B CA 1
ATOM 3814 C C . ASP B 1 198 ? -11.508 -3.678 2.83 1 95.94 198 ASP B C 1
ATOM 3816 O O . ASP B 1 198 ? -11.016 -2.986 3.723 1 95.94 198 ASP B O 1
ATOM 3820 N N . ILE B 1 199 ? -11.328 -4.953 2.752 1 96.38 199 ILE B N 1
ATOM 3821 C CA . ILE B 1 199 ? -10.711 -5.691 3.85 1 96.38 199 ILE B CA 1
ATOM 3822 C C . ILE B 1 199 ? -9.195 -5.727 3.66 1 96.38 199 ILE B C 1
ATOM 3824 O O . ILE B 1 199 ? -8.445 -5.383 4.574 1 96.38 199 ILE B O 1
ATOM 3828 N N . PRO B 1 200 ? -8.742 -6.109 2.453 1 98 200 PRO B N 1
ATOM 3829 C CA . PRO B 1 200 ? -7.293 -6.25 2.316 1 98 200 PRO B CA 1
ATOM 3830 C C . PRO B 1 200 ? -6.586 -4.906 2.148 1 98 200 PRO B C 1
ATOM 3832 O O . PRO B 1 200 ? -7.199 -3.93 1.71 1 98 200 PRO B O 1
ATOM 3835 N N . VAL B 1 201 ? -5.309 -4.895 2.529 1 98.12 201 VAL B N 1
ATOM 3836 C CA . VAL B 1 201 ? -4.422 -3.76 2.305 1 98.12 201 VAL B CA 1
ATOM 3837 C C . VAL B 1 201 ? -3.689 -3.93 0.977 1 98.12 201 VAL B C 1
ATOM 3839 O O . VAL B 1 201 ? -3.207 -5.02 0.661 1 98.12 201 VAL B O 1
ATOM 3842 N N . ARG B 1 202 ? -3.666 -2.924 0.173 1 98.75 202 ARG B N 1
ATOM 3843 C CA . ARG B 1 202 ? -2.932 -2.928 -1.089 1 98.75 202 ARG B CA 1
ATOM 3844 C C . ARG B 1 202 ? -1.718 -2.008 -1.018 1 98.75 202 ARG B C 1
ATOM 3846 O O . ARG B 1 202 ? -1.862 -0.788 -0.908 1 98.75 202 ARG B O 1
ATOM 3853 N N . ILE B 1 203 ? -0.554 -2.617 -1.09 1 98.75 203 ILE B N 1
ATOM 3854 C CA . ILE B 1 203 ? 0.718 -1.954 -0.822 1 98.75 203 ILE B CA 1
ATOM 3855 C C . ILE B 1 203 ? 1.469 -1.729 -2.133 1 98.75 203 ILE B C 1
ATOM 3857 O O . ILE B 1 203 ? 1.513 -2.613 -2.99 1 98.75 203 ILE B O 1
ATOM 3861 N N . LEU B 1 204 ? 2.057 -0.553 -2.305 1 98.62 204 LEU B N 1
ATOM 3862 C CA . LEU B 1 204 ? 2.955 -0.357 -3.438 1 98.62 204 LEU B CA 1
ATOM 3863 C C . LEU B 1 204 ? 4.141 -1.313 -3.361 1 98.62 204 LEU B C 1
ATOM 3865 O O . LEU B 1 204 ? 4.77 -1.449 -2.309 1 98.62 204 LEU B O 1
ATOM 3869 N N . PHE B 1 205 ? 4.48 -1.903 -4.445 1 98.5 205 PHE B N 1
ATOM 3870 C CA . PHE B 1 205 ? 5.516 -2.928 -4.473 1 98.5 205 PHE B CA 1
ATOM 3871 C C . PHE B 1 205 ? 6.875 -2.332 -4.117 1 98.5 205 PHE B C 1
ATOM 3873 O O . PHE B 1 205 ? 7.328 -1.385 -4.762 1 98.5 205 PHE B O 1
ATOM 3880 N N . ASP B 1 206 ? 7.461 -2.848 -3.141 1 97.94 206 ASP B N 1
ATOM 3881 C CA . ASP B 1 206 ? 8.828 -2.654 -2.672 1 97.94 206 ASP B CA 1
ATOM 3882 C C . ASP B 1 206 ? 9.461 -3.98 -2.26 1 97.94 206 ASP B C 1
ATOM 3884 O O . ASP B 1 206 ? 8.93 -4.688 -1.4 1 97.94 206 ASP B O 1
ATOM 3888 N N . PRO B 1 207 ? 10.625 -4.297 -2.9 1 98.25 207 PRO B N 1
ATOM 3889 C CA . PRO B 1 207 ? 11.188 -5.625 -2.645 1 98.25 207 PRO B CA 1
ATOM 3890 C C . PRO B 1 207 ? 11.438 -5.883 -1.162 1 98.25 207 PRO B C 1
ATOM 3892 O O . PRO B 1 207 ? 11.141 -6.969 -0.66 1 98.25 207 PRO B O 1
ATOM 3895 N N . VAL B 1 208 ? 11.953 -4.934 -0.425 1 98.56 208 VAL B N 1
ATOM 3896 C CA . VAL B 1 208 ? 12.266 -5.125 0.988 1 98.56 208 VAL B CA 1
ATOM 3897 C C . VAL B 1 208 ? 10.977 -5.328 1.778 1 98.56 208 VAL B C 1
ATOM 3899 O O . VAL B 1 208 ? 10.883 -6.23 2.611 1 98.56 208 VAL B O 1
ATOM 3902 N N . VAL B 1 209 ? 9.961 -4.531 1.447 1 98.44 209 VAL B N 1
ATOM 3903 C CA . VAL B 1 209 ? 8.672 -4.641 2.123 1 98.44 209 VAL B CA 1
ATOM 3904 C C . VAL B 1 209 ? 8.047 -6.004 1.825 1 98.44 209 VAL B C 1
ATOM 3906 O O . VAL B 1 209 ? 7.531 -6.664 2.729 1 98.44 209 VAL B O 1
ATOM 3909 N N . ALA B 1 210 ? 8.094 -6.418 0.607 1 98.44 210 ALA B N 1
ATOM 3910 C CA . ALA B 1 210 ? 7.523 -7.707 0.219 1 98.44 210 ALA B CA 1
ATOM 3911 C C . ALA B 1 210 ? 8.234 -8.859 0.923 1 98.44 210 ALA B C 1
ATOM 3913 O O . ALA B 1 210 ? 7.59 -9.789 1.403 1 98.44 210 ALA B O 1
ATOM 3914 N N . PHE B 1 211 ? 9.578 -8.766 1.025 1 98.56 211 PHE B N 1
ATOM 3915 C CA . PHE B 1 211 ? 10.344 -9.805 1.7 1 98.56 211 PHE B CA 1
ATOM 3916 C C . PHE B 1 211 ? 9.992 -9.859 3.184 1 98.56 211 PHE B C 1
ATOM 3918 O O . PHE B 1 211 ? 10.031 -10.93 3.797 1 98.56 211 PHE B O 1
ATOM 3925 N N . ARG B 1 212 ? 9.57 -8.742 3.732 1 98.31 212 ARG B N 1
ATOM 3926 C CA . ARG B 1 212 ? 9.344 -8.656 5.172 1 98.31 212 ARG B CA 1
ATOM 3927 C C . ARG B 1 212 ? 7.914 -9.062 5.523 1 98.31 212 ARG B C 1
ATOM 3929 O O . ARG B 1 212 ? 7.594 -9.266 6.699 1 98.31 212 ARG B O 1
ATOM 3936 N N . MET B 1 213 ? 7.027 -9.219 4.559 1 98.06 213 MET B N 1
ATOM 3937 C CA . MET B 1 213 ? 5.598 -9.383 4.805 1 98.06 213 MET B CA 1
ATOM 3938 C C . MET B 1 213 ? 5.238 -10.859 4.938 1 98.06 213 MET B C 1
ATOM 3940 O O . MET B 1 213 ? 5.375 -11.625 3.98 1 98.06 213 MET B O 1
ATOM 3944 N N . PRO B 1 214 ? 4.684 -11.32 6.105 1 96.5 214 PRO B N 1
ATOM 3945 C CA . PRO B 1 214 ? 4.191 -12.695 6.203 1 96.5 214 PRO B CA 1
ATOM 3946 C C . PRO B 1 214 ? 2.938 -12.938 5.363 1 96.5 214 PRO B C 1
ATOM 3948 O O . PRO B 1 214 ? 2.24 -11.984 5.004 1 96.5 214 PRO B O 1
ATOM 3951 N N . TYR B 1 215 ? 2.727 -14.195 5.055 1 95.81 215 TYR B N 1
ATOM 3952 C CA . TYR B 1 215 ? 1.52 -14.547 4.312 1 95.81 215 TYR B CA 1
ATOM 3953 C C . TYR B 1 215 ? 0.974 -15.891 4.758 1 95.81 215 TYR B C 1
ATOM 3955 O O . TYR B 1 215 ? 1.626 -16.609 5.516 1 95.81 215 TYR B O 1
ATOM 3963 N N . ARG B 1 216 ? -0.258 -16.156 4.414 1 92.62 216 ARG B N 1
ATOM 3964 C CA . ARG B 1 216 ? -0.924 -17.422 4.699 1 92.62 216 ARG B CA 1
ATOM 3965 C C . ARG B 1 216 ? -1.637 -17.953 3.461 1 92.62 216 ARG B C 1
ATOM 3967 O O . ARG B 1 216 ? -2.061 -17.188 2.6 1 92.62 216 ARG B O 1
ATOM 3974 N N . ILE B 1 217 ? -1.75 -19.25 3.414 1 90.94 217 ILE B N 1
ATOM 3975 C CA . ILE B 1 217 ? -2.172 -19.812 2.133 1 90.94 217 ILE B CA 1
ATOM 3976 C C . ILE B 1 217 ? -3.598 -20.344 2.248 1 90.94 217 ILE B C 1
ATOM 3978 O O . ILE B 1 217 ? -4.184 -20.781 1.255 1 90.94 217 ILE B O 1
ATOM 3982 N N . ASP B 1 218 ? -4.254 -20.312 3.436 1 89.94 218 ASP B N 1
ATOM 3983 C CA . ASP B 1 218 ? -5.539 -20.984 3.621 1 89.94 218 ASP B CA 1
ATOM 3984 C C . ASP B 1 218 ? -6.66 -19.969 3.818 1 89.94 218 ASP B C 1
ATOM 3986 O O . ASP B 1 218 ? -7.672 -20.266 4.461 1 89.94 218 ASP B O 1
ATOM 3990 N N . GLN B 1 219 ? -6.418 -18.719 3.33 1 93.62 219 GLN B N 1
ATOM 3991 C CA . GLN B 1 219 ? -7.461 -17.703 3.363 1 93.62 219 GLN B CA 1
ATOM 3992 C C . GLN B 1 219 ? -7.23 -16.656 2.287 1 93.62 219 GLN B C 1
ATOM 3994 O O . GLN B 1 219 ? -6.172 -16.609 1.657 1 93.62 219 GLN B O 1
ATOM 3999 N N . LEU B 1 220 ? -8.32 -15.867 2.084 1 96.38 220 LEU B N 1
ATOM 4000 C CA . LEU B 1 220 ? -8.141 -14.711 1.207 1 96.38 220 LEU B CA 1
ATOM 4001 C C . LEU B 1 220 ? -7.035 -13.805 1.727 1 96.38 220 LEU B C 1
ATOM 4003 O O . LEU B 1 220 ? -6.922 -13.586 2.936 1 96.38 220 LEU B O 1
ATOM 4007 N N . GLN B 1 221 ? -6.25 -13.312 0.822 1 97.31 221 GLN B N 1
ATOM 4008 C CA . GLN B 1 221 ? -5.039 -12.609 1.229 1 97.31 221 GLN B CA 1
ATOM 4009 C C . GLN B 1 221 ? -5.375 -11.273 1.893 1 97.31 221 GLN B C 1
ATOM 4011 O O . GLN B 1 221 ? -6.168 -10.492 1.361 1 97.31 221 GLN B O 1
ATOM 4016 N N . PRO B 1 222 ? -4.758 -11.031 2.973 1 97.56 222 PRO B N 1
ATOM 4017 C CA . PRO B 1 222 ? -4.98 -9.742 3.631 1 97.56 222 PRO B CA 1
ATOM 4018 C C . PRO B 1 222 ? -4.152 -8.617 3.018 1 97.56 222 PRO B C 1
ATOM 4020 O O . PRO B 1 222 ? -4.426 -7.438 3.266 1 97.56 222 PRO B O 1
ATOM 4023 N N . VAL B 1 223 ? -3.094 -9 2.332 1 98.38 223 VAL B N 1
ATOM 4024 C CA . VAL B 1 223 ? -2.193 -8.008 1.757 1 98.38 223 VAL B CA 1
ATOM 4025 C C . VAL B 1 223 ? -1.919 -8.344 0.293 1 98.38 223 VAL B C 1
ATOM 4027 O O . VAL B 1 223 ? -1.652 -9.5 -0.045 1 98.38 223 VAL B O 1
ATOM 4030 N N . TYR B 1 224 ? -2.031 -7.375 -0.56 1 98.81 224 TYR B N 1
ATOM 4031 C CA . TYR B 1 224 ? -1.604 -7.457 -1.952 1 98.81 224 TYR B CA 1
ATOM 4032 C C . TYR B 1 224 ? -0.543 -6.41 -2.26 1 98.81 224 TYR B C 1
ATOM 4034 O O . TYR B 1 224 ? -0.562 -5.312 -1.695 1 98.81 224 TYR B O 1
ATOM 4042 N N . PHE B 1 225 ? 0.367 -6.723 -3.111 1 98.88 225 PHE B N 1
ATOM 4043 C CA . PHE B 1 225 ? 1.342 -5.758 -3.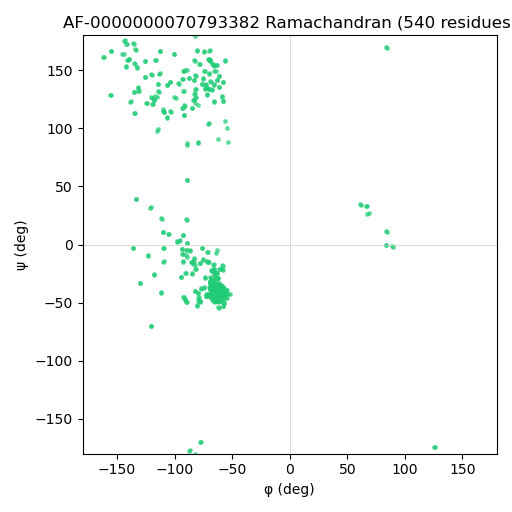605 1 98.88 225 PHE B CA 1
ATOM 4044 C C . PHE B 1 225 ? 0.987 -5.305 -5.016 1 98.88 225 PHE B C 1
ATOM 4046 O O . PHE B 1 225 ? 0.547 -6.109 -5.84 1 98.88 225 PHE B O 1
ATOM 4053 N N . VAL B 1 226 ? 1.153 -4.059 -5.254 1 98.88 226 VAL B N 1
ATOM 4054 C CA . VAL B 1 226 ? 0.708 -3.436 -6.496 1 98.88 226 VAL B CA 1
ATOM 4055 C C . VAL B 1 226 ? 1.909 -2.877 -7.254 1 98.88 226 VAL B C 1
ATOM 4057 O O . VAL B 1 226 ? 2.672 -2.07 -6.715 1 98.88 226 VAL B O 1
ATOM 4060 N N . ILE B 1 227 ? 2.115 -3.271 -8.508 1 98.44 227 ILE B N 1
ATOM 4061 C CA . ILE B 1 227 ? 3.16 -2.725 -9.367 1 98.44 227 ILE B CA 1
ATOM 4062 C C . ILE B 1 227 ? 2.557 -1.691 -10.32 1 98.44 227 ILE B C 1
ATOM 4064 O O . ILE B 1 227 ? 1.343 -1.668 -10.531 1 98.44 227 ILE B O 1
ATOM 4068 N N . ASP B 1 228 ? 3.445 -0.875 -10.922 1 95.94 228 ASP B N 1
ATOM 4069 C CA . ASP B 1 228 ? 3.018 0.11 -11.914 1 95.94 228 ASP B CA 1
ATOM 4070 C C . ASP B 1 228 ? 3.135 -0.448 -13.328 1 95.94 228 ASP B C 1
ATOM 4072 O O . ASP B 1 228 ? 2.441 0.01 -14.242 1 95.94 228 ASP B O 1
ATOM 4076 N N . SER B 1 229 ? 4.062 -1.345 -13.406 1 95.75 229 SER B N 1
ATOM 4077 C CA . SER B 1 229 ? 4.363 -2.008 -14.672 1 95.75 229 SER B CA 1
ATOM 4078 C C . SER B 1 229 ? 5.145 -3.299 -14.445 1 95.75 229 SER B C 1
ATOM 4080 O O . SER B 1 229 ? 5.77 -3.477 -13.398 1 95.75 229 SER B O 1
ATOM 4082 N N . TYR B 1 230 ? 5.117 -4.102 -15.414 1 95.94 230 TYR B N 1
ATOM 4083 C CA . TYR B 1 230 ? 5.887 -5.336 -15.32 1 95.94 230 TYR B CA 1
ATOM 4084 C C . TYR B 1 230 ? 7.383 -5.047 -15.281 1 95.94 230 TYR B C 1
ATOM 4086 O O . TYR B 1 230 ? 8.172 -5.863 -14.797 1 95.94 230 TYR B O 1
ATOM 4094 N N . GLN B 1 231 ? 7.691 -3.912 -15.742 1 93.88 231 GLN B N 1
ATOM 4095 C CA . GLN B 1 231 ? 9.094 -3.506 -15.703 1 93.88 231 GLN B CA 1
ATOM 4096 C C . GLN B 1 231 ? 9.586 -3.4 -14.266 1 93.88 231 GLN B C 1
ATOM 4098 O O . GLN B 1 231 ? 10.758 -3.654 -13.984 1 93.88 231 GLN B O 1
ATOM 4103 N N . ASN B 1 232 ? 8.68 -3.072 -13.266 1 95.31 232 ASN B N 1
ATOM 4104 C CA . ASN B 1 232 ? 9.055 -3.066 -11.852 1 95.31 232 ASN B CA 1
ATOM 4105 C C . ASN B 1 232 ? 9.641 -4.41 -11.422 1 95.31 232 ASN B C 1
ATOM 4107 O O . ASN B 1 232 ? 10.648 -4.453 -10.727 1 95.31 232 ASN B O 1
ATOM 4111 N N . LEU B 1 233 ? 8.984 -5.426 -11.891 1 97 233 LEU B N 1
ATOM 4112 C CA . LEU B 1 233 ? 9.406 -6.777 -11.523 1 97 233 LEU B CA 1
ATOM 4113 C C . LEU B 1 233 ? 10.727 -7.133 -12.195 1 97 233 LEU B C 1
ATOM 4115 O O . LEU B 1 233 ? 11.609 -7.719 -11.562 1 97 233 LEU B O 1
ATOM 4119 N N . TYR B 1 234 ? 10.766 -6.762 -13.414 1 94.19 234 TYR B N 1
ATOM 4120 C CA . TYR B 1 234 ? 11.984 -7.078 -14.156 1 94.19 234 TYR B CA 1
ATOM 4121 C C . TYR B 1 234 ? 13.18 -6.324 -13.594 1 94.19 234 TYR B C 1
ATOM 4123 O O . TYR B 1 234 ? 14.258 -6.898 -13.438 1 94.19 234 TYR B O 1
ATOM 4131 N N . ASP B 1 235 ? 13.047 -5.055 -13.227 1 95.5 235 ASP B N 1
ATOM 4132 C CA . ASP B 1 235 ? 14.117 -4.277 -12.602 1 95.5 235 ASP B CA 1
ATOM 4133 C C . ASP B 1 235 ? 14.555 -4.906 -11.281 1 95.5 235 ASP B C 1
ATOM 4135 O O . ASP B 1 235 ? 15.75 -4.938 -10.969 1 95.5 235 ASP B O 1
ATOM 4139 N N . PHE B 1 236 ? 13.68 -5.391 -10.602 1 97.56 236 PHE B N 1
ATOM 4140 C CA . PHE B 1 236 ? 13.961 -6.062 -9.336 1 97.56 236 PHE B CA 1
ATOM 4141 C C . PHE B 1 236 ? 14.836 -7.289 -9.562 1 97.56 236 PHE B C 1
ATOM 4143 O O . PHE B 1 236 ? 15.859 -7.457 -8.891 1 97.56 236 PHE B O 1
ATOM 4150 N N . VAL B 1 237 ? 14.438 -8.094 -10.516 1 96.56 237 VAL B N 1
ATOM 4151 C CA . VAL B 1 237 ? 15.156 -9.344 -10.703 1 96.56 237 VAL B CA 1
ATOM 4152 C C . VAL B 1 237 ? 16.562 -9.062 -11.234 1 96.56 237 VAL B C 1
ATOM 4154 O O . VAL B 1 237 ? 17.5 -9.797 -10.938 1 96.56 237 VAL B O 1
ATOM 4157 N N . LEU B 1 238 ? 16.75 -7.945 -11.977 1 95.62 238 LEU B N 1
ATOM 4158 C CA . LEU B 1 238 ? 18.047 -7.578 -12.508 1 95.62 238 LEU B CA 1
ATOM 4159 C C . LEU B 1 238 ? 18.922 -6.957 -11.422 1 95.62 238 LEU B C 1
ATOM 4161 O O . LEU B 1 238 ? 20.141 -6.879 -11.57 1 95.62 238 LEU B O 1
ATOM 4165 N N . SER B 1 239 ? 18.312 -6.574 -10.367 1 96.81 239 SER B N 1
ATOM 4166 C CA . SER B 1 239 ? 19.062 -5.945 -9.281 1 96.81 239 SER B CA 1
ATOM 4167 C C . SER B 1 239 ? 19.719 -6.988 -8.383 1 96.81 239 SER B C 1
ATOM 4169 O O . SER B 1 239 ? 19.703 -8.18 -8.695 1 96.81 239 SER B O 1
ATOM 4171 N N . ASP B 1 240 ? 20.422 -6.516 -7.367 1 97.56 240 ASP B N 1
ATOM 4172 C CA . ASP B 1 240 ? 21.031 -7.402 -6.383 1 97.56 240 ASP B CA 1
ATOM 4173 C C . ASP B 1 240 ? 20.016 -7.879 -5.359 1 97.56 240 ASP B C 1
ATOM 4175 O O . ASP B 1 240 ? 19.906 -7.32 -4.266 1 97.56 240 ASP B O 1
ATOM 4179 N N . MET B 1 241 ? 19.328 -8.969 -5.648 1 97.81 241 MET B N 1
ATOM 4180 C CA . MET B 1 241 ? 18.266 -9.5 -4.797 1 97.81 241 MET B CA 1
ATOM 4181 C C . MET B 1 241 ? 18.812 -9.875 -3.422 1 97.81 241 MET B C 1
ATOM 4183 O O . MET B 1 241 ? 18.094 -9.781 -2.424 1 97.81 241 MET B O 1
ATOM 4187 N N . GLY B 1 242 ? 20.047 -10.32 -3.43 1 98 242 GLY B N 1
ATOM 4188 C CA . GLY B 1 242 ? 20.672 -10.656 -2.162 1 98 242 GLY B CA 1
ATOM 4189 C C . GLY B 1 242 ? 20.719 -9.492 -1.188 1 98 242 GLY B C 1
ATOM 4190 O O . GLY B 1 242 ? 20.469 -9.672 0.008 1 98 242 GLY B O 1
ATOM 4191 N N . LYS B 1 243 ? 20.969 -8.336 -1.707 1 98.19 243 LYS B N 1
ATOM 4192 C CA . LYS B 1 243 ? 21.016 -7.148 -0.865 1 98.19 243 LYS B CA 1
ATOM 4193 C C . LYS B 1 243 ? 19.656 -6.824 -0.274 1 98.19 243 LYS B C 1
ATOM 4195 O O . LYS B 1 243 ? 19.547 -6.422 0.886 1 98.19 243 LYS B O 1
ATOM 4200 N N . PHE B 1 244 ? 18.641 -6.969 -1.041 1 98.19 244 PHE B N 1
ATOM 4201 C CA . PHE B 1 244 ? 17.281 -6.742 -0.549 1 98.19 244 PHE B CA 1
ATOM 4202 C C . PHE B 1 244 ? 16.938 -7.742 0.543 1 98.19 244 PHE B C 1
ATOM 4204 O O . PHE B 1 244 ? 16.328 -7.379 1.555 1 98.19 244 PHE B O 1
ATOM 4211 N N . MET B 1 245 ? 17.297 -8.977 0.363 1 98.25 245 MET B N 1
ATOM 4212 C CA . MET B 1 245 ? 17 -10.016 1.352 1 98.25 245 MET B CA 1
ATOM 4213 C C . MET B 1 245 ? 17.766 -9.75 2.648 1 98.25 245 MET B C 1
ATOM 4215 O O . MET B 1 245 ? 17.203 -9.891 3.738 1 98.25 245 MET B O 1
ATOM 4219 N N . ASP B 1 246 ? 19.016 -9.367 2.492 1 98.31 246 ASP B N 1
ATOM 4220 C CA . ASP B 1 246 ? 19.797 -9.031 3.674 1 98.31 246 ASP B CA 1
ATOM 4221 C C . ASP B 1 246 ? 19.188 -7.867 4.438 1 98.31 246 ASP B C 1
ATOM 4223 O O . ASP B 1 246 ? 19.094 -7.895 5.668 1 98.31 246 ASP B O 1
ATOM 4227 N N . ARG B 1 247 ? 18.797 -6.848 3.678 1 98.31 247 ARG B N 1
ATOM 4228 C CA . ARG B 1 247 ? 18.141 -5.684 4.273 1 98.31 247 ARG B CA 1
ATOM 4229 C C . ARG B 1 247 ? 16.859 -6.074 4.992 1 98.31 247 ARG B C 1
ATOM 4231 O O . ARG B 1 247 ? 16.594 -5.602 6.098 1 98.31 247 ARG B O 1
ATOM 4238 N N . ALA B 1 248 ? 16.062 -6.906 4.426 1 98.25 248 ALA B N 1
ATOM 4239 C CA . ALA B 1 248 ? 14.836 -7.402 5.035 1 98.25 248 ALA B CA 1
ATOM 4240 C C . ALA B 1 248 ? 15.125 -8.133 6.344 1 98.25 248 ALA B C 1
ATOM 4242 O O . ALA B 1 248 ? 14.422 -7.941 7.336 1 98.25 248 ALA B O 1
ATOM 4243 N N . ARG B 1 249 ? 16.172 -8.945 6.344 1 97.88 249 ARG B N 1
ATOM 4244 C CA . ARG B 1 249 ? 16.562 -9.68 7.547 1 97.88 249 ARG B CA 1
ATOM 4245 C C . ARG B 1 249 ? 17 -8.727 8.648 1 97.88 249 ARG B C 1
ATOM 4247 O O . ARG B 1 249 ? 16.688 -8.938 9.82 1 97.88 249 ARG B O 1
ATOM 4254 N N . GLU B 1 250 ? 17.719 -7.695 8.219 1 97.81 250 GLU B N 1
ATOM 4255 C CA . GLU B 1 250 ? 18.172 -6.684 9.164 1 97.81 250 GLU B CA 1
ATOM 4256 C C . GLU B 1 250 ? 16.984 -5.992 9.836 1 97.81 250 GLU B C 1
ATOM 4258 O O . GLU B 1 250 ? 17 -5.762 11.047 1 97.81 250 GLU B O 1
ATOM 4263 N N . LEU B 1 251 ? 15.969 -5.703 9.117 1 97 251 LEU B N 1
ATOM 4264 C CA . LEU B 1 251 ? 14.828 -4.934 9.602 1 97 251 LEU B CA 1
ATOM 4265 C C . LEU B 1 251 ? 13.82 -5.832 10.32 1 97 251 LEU B C 1
ATOM 4267 O O . LEU B 1 251 ? 13.031 -5.359 11.133 1 97 251 LEU B O 1
ATOM 4271 N N . GLY B 1 252 ? 13.812 -7.086 9.984 1 96.56 252 GLY B N 1
ATOM 4272 C CA . GLY B 1 252 ? 12.883 -8.023 10.594 1 96.56 252 GLY B CA 1
ATOM 4273 C C . GLY B 1 252 ? 11.523 -8.031 9.93 1 96.56 252 GLY B C 1
ATOM 4274 O O . GLY B 1 252 ? 11.195 -7.129 9.156 1 96.56 252 GLY B O 1
ATOM 4275 N N . GLU B 1 253 ? 10.672 -8.992 10.266 1 96.38 253 GLU B N 1
ATOM 4276 C CA . GLU B 1 253 ? 9.367 -9.203 9.641 1 96.38 253 GLU B CA 1
ATOM 4277 C C . GLU B 1 253 ? 8.312 -8.258 10.227 1 96.38 253 GLU B C 1
ATOM 4279 O O . GLU B 1 253 ? 8.359 -7.926 11.406 1 96.38 253 GLU B O 1
ATOM 4284 N N . PHE B 1 254 ? 7.391 -7.812 9.383 1 96.5 254 PHE B N 1
ATOM 4285 C CA . PHE B 1 254 ? 6.215 -7.098 9.859 1 96.5 254 PHE B CA 1
ATOM 4286 C C . PHE B 1 254 ? 5.309 -8.023 10.672 1 96.5 254 PHE B C 1
ATOM 4288 O O . PHE B 1 254 ? 5.352 -9.242 10.5 1 96.5 254 PHE B O 1
ATOM 4295 N N . PRO B 1 255 ? 4.5 -7.422 11.578 1 94.38 255 PRO B N 1
ATOM 4296 C CA . PRO B 1 255 ? 3.459 -8.258 12.188 1 94.38 255 PRO B CA 1
ATOM 4297 C C . PRO B 1 255 ? 2.443 -8.766 11.164 1 94.38 255 PRO B C 1
ATOM 4299 O O . PRO B 1 255 ? 2.066 -8.031 10.25 1 94.38 255 PRO B O 1
ATOM 4302 N N . PRO B 1 256 ? 1.98 -10.031 11.297 1 94.12 256 PRO B N 1
ATOM 4303 C CA . PRO B 1 256 ? 1.008 -10.578 10.344 1 94.12 256 PRO B CA 1
ATOM 4304 C C . PRO B 1 256 ? -0.371 -9.93 10.477 1 94.12 256 PRO B C 1
ATOM 4306 O O . PRO B 1 256 ? -0.798 -9.602 11.586 1 94.12 256 PRO B O 1
ATOM 4309 N N . TYR B 1 257 ? -1.079 -9.805 9.383 1 93.44 257 TYR B N 1
ATOM 4310 C CA . TYR B 1 257 ? -2.443 -9.289 9.367 1 93.44 257 TYR B CA 1
ATOM 4311 C C . TYR B 1 257 ? -3.455 -10.414 9.531 1 93.44 257 TYR B C 1
ATOM 4313 O O . TYR B 1 257 ? -4.566 -10.344 9 1 93.44 257 TYR B O 1
ATOM 4321 N N . PHE B 1 258 ? -3.023 -11.492 10.07 1 91.81 258 PHE B N 1
ATOM 4322 C CA . PHE B 1 258 ? -3.844 -12.664 10.352 1 91.81 258 PHE B CA 1
ATOM 4323 C C . PHE B 1 258 ? -3.455 -13.289 11.688 1 91.81 258 PHE B C 1
ATOM 4325 O O . PHE B 1 258 ? -2.365 -13.031 12.203 1 91.81 258 PHE B O 1
ATOM 4332 N N . ASP B 1 259 ? -4.363 -14.047 12.234 1 91.12 259 ASP B N 1
ATOM 4333 C CA . ASP B 1 259 ? -4.062 -14.75 13.477 1 91.12 259 ASP B CA 1
ATOM 4334 C C . ASP B 1 259 ? -2.982 -15.805 13.266 1 91.12 259 ASP B C 1
ATOM 4336 O O . ASP B 1 259 ? -3 -16.531 12.266 1 91.12 259 ASP B O 1
ATOM 4340 N N . VAL B 1 260 ? -2.096 -15.828 14.227 1 91.38 260 VAL B N 1
ATOM 4341 C CA . VAL B 1 260 ? -0.99 -16.766 14.109 1 91.38 260 VAL B CA 1
ATOM 4342 C C . VAL B 1 260 ? -1.231 -17.969 15.031 1 91.38 260 VAL B C 1
ATOM 4344 O O . VAL B 1 260 ? -1.36 -17.797 16.25 1 91.38 260 VAL B O 1
ATOM 4347 N N . ASP B 1 261 ? -1.404 -19.016 14.359 1 91.25 261 ASP B N 1
ATOM 4348 C CA . ASP B 1 261 ? -1.402 -20.328 15.008 1 91.25 261 ASP B CA 1
ATOM 4349 C C . ASP B 1 261 ? -0.123 -21.094 14.695 1 91.25 261 ASP B C 1
ATOM 4351 O O . ASP B 1 261 ? 0.068 -21.562 13.57 1 91.25 261 ASP B O 1
ATOM 4355 N N . PRO B 1 262 ? 0.695 -21.234 15.695 1 86.31 262 PRO B N 1
ATOM 4356 C CA 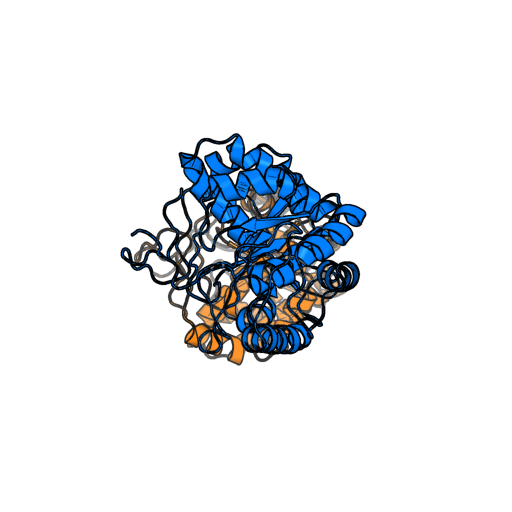. PRO B 1 262 ? 2.002 -21.844 15.453 1 86.31 262 PRO B CA 1
ATOM 4357 C C . PRO B 1 262 ? 1.896 -23.266 14.883 1 86.31 262 PRO B C 1
ATOM 4359 O O . PRO B 1 262 ? 2.844 -23.75 14.266 1 86.31 262 PRO B O 1
ATOM 4362 N N . ASP B 1 263 ? 0.819 -23.859 15.008 1 89.69 263 ASP B N 1
ATOM 4363 C CA . ASP B 1 263 ? 0.662 -25.234 14.57 1 89.69 263 ASP B CA 1
ATOM 4364 C C . ASP B 1 263 ? 0.024 -25.297 13.18 1 89.69 263 ASP B C 1
ATOM 4366 O O . ASP B 1 263 ? -0.174 -26.391 12.633 1 89.69 263 ASP B O 1
ATOM 4370 N N . ASN B 1 264 ? -0.203 -24.141 12.672 1 86.88 264 ASN B N 1
ATOM 4371 C CA . ASN B 1 264 ? -0.797 -24.109 11.344 1 86.88 264 ASN B CA 1
ATOM 4372 C C . ASN B 1 264 ? 0.27 -24.047 10.258 1 86.88 264 ASN B C 1
ATOM 4374 O O . ASN B 1 264 ? 0.936 -23.031 10.078 1 86.88 264 ASN B O 1
ATOM 4378 N N . PRO B 1 265 ? 0.393 -25.078 9.539 1 85.5 265 PRO B N 1
ATOM 4379 C CA . PRO B 1 265 ? 1.465 -25.141 8.539 1 85.5 265 PRO B CA 1
ATOM 4380 C C . PRO B 1 265 ? 1.219 -24.219 7.348 1 85.5 265 PRO B C 1
ATOM 4382 O O . PRO B 1 265 ? 2.104 -24.047 6.508 1 85.5 265 PRO B O 1
ATOM 4385 N N . ASN B 1 266 ? 0.081 -23.609 7.285 1 86.56 266 ASN B N 1
ATOM 4386 C CA . ASN B 1 266 ? -0.273 -22.75 6.164 1 86.56 266 ASN B CA 1
ATOM 4387 C C . ASN B 1 266 ? 0.17 -21.312 6.402 1 86.56 266 ASN B C 1
ATOM 4389 O O . ASN B 1 266 ? -0.101 -20.422 5.586 1 86.56 266 ASN B O 1
ATOM 4393 N N . ILE B 1 267 ? 0.784 -21.172 7.543 1 87.75 267 ILE B N 1
ATOM 4394 C CA . ILE B 1 267 ? 1.282 -19.844 7.91 1 87.75 267 ILE B CA 1
ATOM 4395 C C . ILE B 1 267 ? 2.775 -19.75 7.602 1 87.75 267 ILE B C 1
ATOM 4397 O O . ILE B 1 267 ? 3.549 -20.641 7.984 1 87.75 267 ILE B O 1
ATOM 4401 N N . HIS B 1 268 ? 3.127 -18.734 6.844 1 89.94 268 HIS B N 1
ATOM 4402 C CA . HIS B 1 268 ? 4.52 -18.5 6.473 1 89.94 268 HIS B CA 1
ATOM 4403 C C . HIS B 1 268 ? 5.043 -17.203 7.082 1 89.94 268 HIS B C 1
ATOM 4405 O O . HIS B 1 268 ? 4.848 -16.125 6.516 1 89.94 268 HIS B O 1
ATOM 4411 N N . ILE B 1 269 ? 5.746 -17.375 8.172 1 82.69 269 ILE B N 1
ATOM 4412 C CA . ILE B 1 269 ? 6.305 -16.266 8.93 1 82.69 269 ILE B CA 1
ATOM 4413 C C . ILE B 1 269 ? 7.734 -16.578 9.344 1 82.69 269 ILE B C 1
ATOM 4415 O O . ILE B 1 269 ? 8.242 -17.672 9.055 1 82.69 269 ILE B O 1
ATOM 4419 N N . ARG B 1 270 ? 8.469 -15.688 9.922 1 83.56 270 ARG B N 1
ATOM 4420 C CA . ARG B 1 270 ? 9.797 -15.805 10.516 1 83.56 270 ARG B CA 1
ATOM 4421 C C . ARG B 1 270 ? 10.828 -16.234 9.477 1 83.56 270 ARG B C 1
ATOM 4423 O O . ARG B 1 270 ? 11.68 -17.078 9.75 1 83.56 270 ARG B O 1
ATOM 4430 N N . ALA B 1 271 ? 10.562 -15.719 8.297 1 82.19 271 ALA B N 1
ATOM 4431 C CA . ALA B 1 271 ? 11.547 -15.984 7.246 1 82.19 271 ALA B CA 1
ATOM 4432 C C . ALA B 1 271 ? 12.695 -14.984 7.301 1 82.19 271 ALA B C 1
ATOM 4434 O O . ALA B 1 271 ? 13.703 -15.141 6.609 1 82.19 271 ALA B O 1
ATOM 4435 N N . CYS B 1 272 ? 12.414 -13.922 8.008 1 81.06 272 CYS B N 1
ATOM 4436 C CA . CYS B 1 272 ? 13.453 -12.93 8.242 1 81.06 272 CYS B CA 1
ATOM 4437 C C . CYS B 1 272 ? 13.992 -13.031 9.664 1 81.06 272 CYS B C 1
ATOM 4439 O O . CYS B 1 272 ? 13.281 -13.469 10.57 1 81.06 272 CYS B O 1
#

Foldseek 3Di:
DPDDDPDWFADAPPVQFGDDDPQQLVLQLVLVVLLVVLAVVAADPLLVVLCVQQVDDNRGQDRQVSSQVSLCVQANAGEDEDTQDDDPLVQLVCLLNRYHYAGRGDDHPVASQHDLTCHRLLRVNLQSSNCSDHLLSVLSNLLSVVLNVDDPLLVLLSVLVCCQPQAFAWEQDPSGIYTNHSVQSSHSCSSCCVGPNPQAAEAEDDSLQSSQAKFFDPDRTRYHYYYHDSVVSVVCSPDDSVVSNVVSVVVHHDDYPDDDDPPDPRIRHPSD/DPPDDPDWFADAPPVQFGDDDPQQLVLQLVLQVLLVVLAVPAADPLLVVLCVQQVDDNRGQDRQVSSQVSLCVQANAGEDEDTQDDDPLVQLVCLLNRYHYAGRGDDHPVASQHDLTCHRLLRCNLQSSNCSDHLLSVLSNLLSVVLNVDDPLLVLLSVLVCCQPQAFAWEQDPSGIYTNHSVQSSHSCSSCCVGPNPQAAEAEDDSLQSSQAKFFDPDRTRYHYYYHDSVVSVVCSPDDSVVSNVSSVVVHHDDYPDDDDPPDPRIRHPSD

InterPro domains:
  IPR001273 Aromatic amino acid hydroxylase [PTHR11473] (17-235)
  IPR005960 Phenylalanine-4-hydroxylase, monomeric form [TIGR01267] (12-253)
  IPR005960 Phenylalanine-4-hydroxylase, monomeric form [cd03348] (10-236)
  IPR018301 Aromatic amino acid hydroxylase, iron/copper binding site [PS00367] (118-129)
  IPR019774 Aromatic amino acid hydroxylase, C-terminal [PF00351] (17-234)
  IPR019774 Aromatic amino acid hydroxylase, C-terminal [PR00372] (75-97)
  IPR019774 Aromatic amino acid hydroxylase, C-terminal [PR00372] (179-197)
  IPR019774 Aromatic amino acid hydroxylase, C-terminal [PR00372] (211-230)
  IPR019774 Aromatic amino acid hydroxylase, C-terminal [PS51410] (1-272)
  IPR036329 Aromatic amino acid monoxygenase, C-terminal domain superfamily [SSF56534] (5-265)
  IPR036951 Aromatic amino acid hydroxylase superfamily [G3DSA:1.10.800.10] (1-272)

pLDDT: mean 95.22, std 7.37, range [29.81, 98.94]

Radius of gyration: 27.08 Å; Cα contacts (8 Å, |Δi|>4): 960; chains: 2; bounding box: 43×86×62 Å

Nearest PDB structures (foldseek):
  4bpt-assembly2_B  TM=9.968E-01  e=4.040E-43  Legionella pneumophila
  4bpt-assembly4_D  TM=9.985E-01  e=1.650E-40  Legionella pneumophila
  4bpt-assembly3_C  TM=9.991E-01  e=1.295E-39  Legionella pneumophila
  2v28-assembly1_B  TM=9.651E-01  e=4.691E-31  Colwellia psychrerythraea 34H
  2xsn-assembly1_C  TM=9.499E-01  e=1.929E-20  Homo sapiens

Organism: Legionella pneumophila subsp. pneumophila (strain Philadelphia 1 / ATCC 33152 / DSM 7513) (NCBI:txid272624)

Secondary struc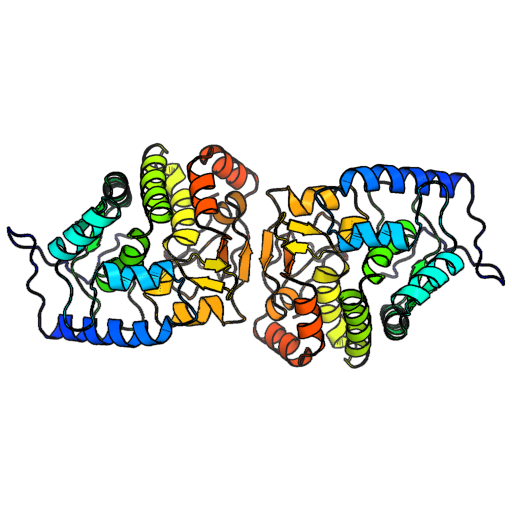ture (DSSP, 8-state):
-----S--PPPP-TTS-----HHHHHHHHHHHHHHHHH-TTTB-HHHHHHHHHHT--SSSPPPHHHHHHHHHHHHS-EEEEE-SS--HHHHHHHHHTTEEEEES----GGGSS--SS--HIIIIIIIGGGGGSHHHHHHHHHHHHHHHHS-GGGHHHHHHHHIIIIITEEEEETTEEEE--HHHHT-HHHHHHHHH-SSSEEEE--HHHHHH--EESSS--SEEEEES-HHHHHHHHHS-HHHHHHHHHHH-PPPPSS---TT-TTEE----/-----S--PPPP-TTS-----HHHHHHHHHHHHHHHHH-TTTB-HHHHHHHHHHT--SSSPPPHHHHHHHHHHHHS-EEEEE-SS--HHHHHHHHHTTEEEEES----GGGSS--SS--HIIIIIIIGGGGGSHHHHHHHHHHHHHHTTS-GGGHHHHHHHHIIIIITEEEEETTEEEE--HHHHT-HHHHHHHHH-SSSEEEE--HHHHHH--EESSS--SEEEEES-HHHHHHHHHS-HHHHHHHHHHH-PPPPSS---TT-TTEE----